Protein 3NVX (pdb70)

CATH classification: 2.130.10.10

Foldseek 3Di:
DWDFDFDPAFFAFQEWDADPNWIWTWTAQWIWIADPRDIGIDGEHGRWTWNDWAQLCQIKTWTLRNQFIAIAGNNHHGDPVTDGQQGYARHRAHWDWYADPSWIWIQHHRDHVDAGWIWIDDDDLHHIAIADGPPAAPRGFADWDWDDLVPFIKIKTWFWHWDDDVDTDIWIKIKIAGSNAQFAPDPVTRRYGQQIAMETEWADDPHDTFGGWQHWDWDDDPPFIKIWTKGADPDFKIFIFIATVNQVSVQSVDFDFPPDDPDADPVHHNDDDPPVDHDDPRRSVCCSVGRYGPDYGATVVRHTLDMDTGQWREKDWDADDPDGVWIWIWIDHQFKIWIATSPVRDMDMDGHPFGFHYWDDRVFIWTQGSGGIITHDDD/DDFDFDPAFFAWQEWDADVNWIWTWTAFWIWTDDPNDIDIAGGDGLWTFNDWADCIKTWTLRQQWIAIARNNHHGDPVGDGQQRYERHRDHWDWYDDPNWIWTQHHRDPPDAGWIWTDDDDLEHIATEDGCPAPPNGWADWDWDDDVPFIKIKTWFWDWDDDVDTDIWIKIKIATSSAQWAPDPVTRRYGQQIAMETEFADDPHDTFGGWQHWDWDDDPVWIKIWTKGADPDWKIFIFIATVVQVSCQSVDFDFPPDDDDADPVHRNDDDPPPDHDDNRSRVCCSVTRYTPDYTATVVRHTLDMDTHQWREWDWDDPVWIWIWTDHQFKIWIATSVVRDIDMDGHPFGWRYWDDDVFIWTQTSGGIDTHDD

Solvent-accessible surface area: 35772 Å² total; per-residue (Å²): 135,18,103,62,36,142,12,172,94,71,31,90,22,25,8,6,45,54,35,142,106,35,0,12,1,0,0,48,10,4,0,11,23,11,39,132,74,129,43,88,114,25,52,25,64,124,80,0,45,0,3,0,0,5,138,36,204,105,8,0,0,0,0,3,28,101,36,106,19,66,2,7,35,26,105,27,56,84,2,95,150,156,41,9,166,0,20,0,7,29,88,74,50,136,29,16,6,36,32,77,101,107,1,8,0,0,2,2,32,59,51,122,160,27,97,39,28,0,35,2,26,112,33,98,12,28,91,50,0,54,3,30,83,121,25,4,15,187,84,3,2,42,10,21,31,29,30,105,39,63,109,74,23,12,0,0,0,0,0,6,16,80,99,50,102,203,192,116,53,87,18,2,22,0,0,1,0,4,3,77,8,67,1,8,30,51,106,159,5,21,60,60,6,6,8,15,2,21,0,48,3,31,0,46,28,126,81,85,49,6,83,30,1,32,30,14,84,33,25,145,11,145,114,16,12,11,0,13,0,0,0,34,18,132,175,87,83,0,0,0,0,6,0,11,0,54,60,0,29,113,9,13,82,99,21,132,5,88,70,31,140,150,175,45,22,102,46,40,8,4,74,15,41,71,100,68,98,88,11,43,108,84,5,13,108,15,4,68,152,47,24,32,1,91,57,55,4,100,4,68,86,91,82,7,59,21,52,14,37,27,34,5,74,49,1,12,8,76,86,33,149,129,63,131,129,43,14,104,0,4,1,0,61,71,58,7,2,26,7,8,18,30,115,56,148,94,73,120,56,9,137,27,148,2,148,0,46,0,0,25,22,43,89,99,6,7,0,0,0,26,49,0,0,0,10,11,46,27,129,115,98,62,35,139,12,182,90,74,29,89,21,22,8,6,44,50,35,123,100,36,0,19,1,0,0,55,11,4,1,11,24,8,36,138,89,146,53,92,119,20,52,34,63,124,79,0,36,0,2,0,1,10,159,133,14,8,1,0,0,2,25,115,34,104,16,62,1,12,43,46,106,26,55,88,2,95,148,155,62,10,134,0,25,0,10,46,117,64,55,143,25,16,7,35,36,79,107,144,1,15,0,0,4,2,35,57,56,122,163,28,84,42,36,0,21,1,21,94,33,97,12,26,154,56,2,64,4,32,83,120,23,4,18,187,66,6,2,36,15,19,30,29,24,103,38,65,107,77,21,12,0,1,0,0,0,3,14,85,88,50,103,199,198,118,53,90,18,1,22,0,0,1,0,3,3,79,7,65,0,3,31,52,106,160,13,35,81,70,5,2,5,14,2,22,0,49,3,23,0,46,29,126,82,89,51,7,82,32,1,30,35,14,78,32,24,172,51,156,124,26,18,20,0,13,0,0,0,34,20,130,181,88,83,0,0,0,0,7,0,10,0,72,67,0,33,108,8,13,76,91,25,92,5,88,62,26,131,154,173,58,23,113,27,38,7,4,71,15,32,77,108,60,104,57,8,44,107,85,1,21,119,19,5,78,154,51,25,35,2,75,59,56,3,96,4,73,86,86,80,7,58,20,44,13,39,28,35,5,70,46,1,9,6,78,97,163,122,11,20,124,0,9,2,0,58,57,66,7,1,30,10,7,26,34,134,73,152,93,64,134,69,26,136,25,152,5,148,1,47,0,0,27,18,36,86,108,8,8,0,0,0,32,51,0,0,0,9,8,60,80

Radius of gyration: 29.62 Å; Cα contacts (8 Å, |Δi|>4): 1951; chains: 2; bounding box: 66×94×57 Å

Nearest PDB structures (foldseek):
  3nvx-assembly1_A  TM=1.003E+00  e=2.974E-70  Vaccinia virus Copenhagen
  3nvx-assembly2_B  TM=9.992E-01  e=1.492E-63  Vaccinia virus Copenhagen
  3nvn-assembly1_A  TM=9.879E-01  e=1.739E-58  Ectromelia virus
  6vxk-assembly1_C  TM=9.857E-01  e=5.997E-58  Ectromelia virus Moscow
  3nvq-assembly1_A  TM=8.762E-01  e=1.731E-24  Homo sapiens

InterPro domains:
  IPR001627 Sema domain [PF01403] (238-330)
  IPR001627 Sema domain [PS51004] (1-403)
  IPR001627 Sema domain [SM00630] (4-400)
  IPR015943 WD40/YVTN repeat-like-containing domain superfamily [G3DSA:2.130.10.10] (12-403)
  IPR027231 Semaphorin [PTHR11036] (59-323)
  IPR036352 Sema domain superfamily [SSF101912] (2-368)

Structure (mmCIF, N/CA/C/O backbone):
data_3NVX
#
_entry.id   3NVX
#
_cell.length_a   51.088
_cell.length_b   171.006
_cell.length_c   211.175
_cell.angle_alpha   90.00
_cell.angle_beta   90.00
_cell.angle_gamma   90.00
#
_symmetry.space_group_name_H-M   'C 2 2 21'
#
loop_
_entity.id
_entity.type
_entity.pdbx_description
1 polymer 'Protein A39'
2 non-polymer 2-acetamido-2-deoxy-beta-D-glucopyranose
3 water water
#
loop_
_atom_site.group_PDB
_atom_site.id
_atom_site.type_symbol
_atom_site.label_atom_id
_atom_site.label_alt_id
_atom_site.label_comp_id
_atom_site.label_asym_id
_atom_site.label_entity_id
_atom_site.label_seq_id
_atom_site.pdbx_PDB_ins_code
_atom_site.Cartn_x
_atom_site.Cartn_y
_atom_site.Cartn_z
_atom_site.occupancy
_atom_site.B_iso_or_equiv
_atom_site.auth_seq_id
_atom_site.auth_comp_id
_atom_site.auth_asym_id
_atom_site.auth_atom_id
_atom_site.pdbx_PDB_model_num
ATOM 1 N N . SER A 1 1 ? 43.818 56.407 146.715 1.00 52.02 12 SER A N 1
ATOM 2 C CA . SER A 1 1 ? 44.150 57.011 145.431 1.00 52.41 12 SER A CA 1
ATOM 3 C C . SER A 1 1 ? 43.365 56.350 144.303 1.00 51.38 12 SER A C 1
ATOM 4 O O . SER A 1 1 ? 42.724 55.316 144.498 1.00 37.65 12 SER A O 1
ATOM 7 N N . ILE A 1 2 ? 43.420 56.954 143.120 1.00 43.35 13 ILE A N 1
ATOM 8 C CA . ILE A 1 2 ? 42.732 56.407 141.963 1.00 36.02 13 ILE A CA 1
ATOM 9 C C . ILE A 1 2 ? 43.420 55.134 141.486 1.00 33.96 13 ILE A C 1
ATOM 10 O O . ILE A 1 2 ? 44.639 55.095 141.329 1.00 28.72 13 ILE A O 1
ATOM 15 N N . GLU A 1 3 ? 42.637 54.087 141.263 1.00 25.25 14 GLU A N 1
ATOM 16 C CA . GLU A 1 3 ? 43.176 52.868 140.687 1.00 25.58 14 GLU A CA 1
ATOM 17 C C . GLU A 1 3 ? 43.043 52.935 139.166 1.00 25.08 14 GLU A C 1
ATOM 18 O O . GLU A 1 3 ? 41.942 52.880 138.626 1.00 24.52 14 GLU A O 1
ATOM 24 N N . TRP A 1 4 ? 44.168 53.066 138.476 1.00 24.40 15 TRP A N 1
ATOM 25 C CA . TRP A 1 4 ? 44.152 53.266 137.033 1.00 23.17 15 TRP A CA 1
ATOM 26 C C . TRP A 1 4 ? 44.234 51.970 136.238 1.00 27.04 15 TRP A C 1
ATOM 27 O O . TRP A 1 4 ? 45.140 51.163 136.440 1.00 24.85 15 TRP A O 1
ATOM 38 N N . HIS A 1 5 ? 43.275 51.785 135.335 1.00 20.91 16 HIS A N 1
ATOM 39 C CA . HIS A 1 5 ? 43.320 50.703 134.365 1.00 20.02 16 HIS A CA 1
ATOM 40 C C . HIS A 1 5 ? 43.778 51.289 133.046 1.00 23.19 16 HIS A C 1
ATOM 41 O O . HIS A 1 5 ? 43.026 51.958 132.341 1.00 15.70 16 HIS A O 1
ATOM 48 N N . LYS A 1 6 ? 45.039 51.054 132.722 1.00 16.42 17 LYS A N 1
ATOM 49 C CA . LYS A 1 6 ? 45.662 51.799 131.650 1.00 17.25 17 LYS A CA 1
ATOM 50 C C . LYS A 1 6 ? 45.561 51.130 130.301 1.00 18.38 17 LYS A C 1
ATOM 51 O O . LYS A 1 6 ? 45.645 49.904 130.189 1.00 17.79 17 LYS A O 1
ATOM 57 N N . PHE A 1 7 ? 45.399 51.957 129.277 1.00 15.79 18 PHE A N 1
ATOM 58 C CA . PHE A 1 7 ? 45.531 51.508 127.902 1.00 20.20 18 PHE A CA 1
ATOM 59 C C . PHE A 1 7 ? 46.990 51.172 127.644 1.00 22.16 18 PHE A C 1
ATOM 60 O O . PHE A 1 7 ? 47.870 51.686 128.322 1.00 15.38 18 PHE A O 1
ATOM 68 N N . GLU A 1 8 ? 47.250 50.333 126.654 1.00 21.54 19 GLU A N 1
ATOM 69 C CA . GLU A 1 8 ? 48.631 50.060 126.245 1.00 27.20 19 GLU A CA 1
ATOM 70 C C . GLU A 1 8 ? 49.393 51.360 125.990 1.00 39.24 19 GLU A C 1
ATOM 71 O O . GLU A 1 8 ? 50.570 51.504 126.338 1.00 26.66 19 GLU A O 1
ATOM 77 N N . THR A 1 9 ? 48.709 52.294 125.345 1.00 21.86 20 THR A N 1
ATOM 78 C CA . THR A 1 9 ? 49.266 53.598 125.048 1.00 27.43 20 THR A CA 1
ATOM 79 C C . THR A 1 9 ? 48.136 54.621 125.179 1.00 23.04 20 THR A C 1
ATOM 80 O O . THR A 1 9 ? 46.973 54.280 125.043 1.00 21.35 20 THR A O 1
ATOM 84 N N . SER A 1 10 ? 48.475 55.872 125.453 1.00 21.06 21 SER A N 1
ATOM 85 C CA . SER A 1 10 ? 47.459 56.889 125.654 1.00 19.24 21 SER A CA 1
ATOM 86 C C . SER A 1 10 ? 46.544 56.950 124.426 1.00 22.14 21 SER A C 1
ATOM 87 O O . SER A 1 10 ? 46.999 56.792 123.292 1.00 22.08 21 SER A O 1
ATOM 90 N N . GLU A 1 11 ? 45.252 57.149 124.664 1.00 14.08 22 GLU A N 1
ATOM 91 C CA . GLU A 1 11 ? 44.265 57.217 123.584 1.00 18.66 22 GLU A CA 1
ATOM 92 C C . GLU A 1 11 ? 43.635 58.605 123.491 1.00 19.32 22 GLU A C 1
ATOM 93 O O . GLU A 1 11 ? 43.678 59.363 124.460 1.00 18.02 22 GLU A O 1
ATOM 99 N N . GLU A 1 12 ? 43.055 58.922 122.327 1.00 15.42 23 GLU A N 1
ATOM 100 C CA . GLU A 1 12 ? 42.174 60.079 122.165 1.00 17.78 23 GLU A CA 1
ATOM 101 C C . GLU A 1 12 ? 40.777 59.677 122.618 1.00 15.48 23 GLU A C 1
ATOM 102 O O . GLU A 1 12 ? 40.114 58.895 121.931 1.00 14.33 23 GLU A O 1
ATOM 108 N N . ILE A 1 13 ? 40.318 60.182 123.753 1.00 12.99 24 ILE A N 1
ATOM 109 C CA . ILE A 1 13 ? 38.977 59.816 124.209 1.00 15.80 24 ILE A CA 1
ATOM 110 C C . ILE A 1 13 ? 37.955 60.586 123.384 1.00 13.31 24 ILE A C 1
ATOM 111 O O . ILE A 1 13 ? 37.965 61.808 123.359 1.00 12.93 24 ILE A O 1
ATOM 116 N N . ILE A 1 14 ? 37.077 59.864 122.711 1.00 8.68 25 ILE A N 1
ATOM 117 C CA . ILE A 1 14 ? 36.085 60.492 121.847 1.00 11.96 25 ILE A CA 1
ATOM 118 C C . ILE A 1 14 ? 34.693 60.486 122.485 1.00 11.33 25 ILE A C 1
ATOM 119 O O . ILE A 1 14 ? 33.934 61.426 122.310 1.00 15.06 25 ILE A O 1
ATOM 124 N N . SER A 1 15 ? 34.362 59.438 123.237 1.00 13.07 26 SER A N 1
ATOM 125 C CA . SER A 1 15 ? 33.052 59.374 123.897 1.00 11.21 26 SER A CA 1
ATOM 126 C C . SER A 1 15 ? 33.025 58.405 125.080 1.00 16.64 26 SER A C 1
ATOM 127 O O . SER A 1 15 ? 33.811 57.459 125.141 1.00 12.03 26 SER A O 1
ATOM 130 N N . THR A 1 16 ? 32.106 58.650 126.013 1.00 7.27 27 THR A N 1
ATOM 131 C CA . THR A 1 16 ? 31.886 57.770 127.157 1.00 11.37 27 THR A CA 1
ATOM 132 C C . THR A 1 16 ? 30.391 57.698 127.499 1.00 16.05 27 THR A C 1
ATOM 133 O O . THR A 1 16 ? 29.750 58.728 127.723 1.00 14.68 27 THR A O 1
ATOM 137 N N . TYR A 1 17 ? 29.853 56.478 127.548 1.00 10.96 28 TYR A N 1
ATOM 138 C CA . TYR A 1 17 ? 28.450 56.245 127.876 1.00 16.50 28 TYR A CA 1
ATOM 139 C C . TYR A 1 17 ? 28.339 55.119 128.878 1.00 12.16 28 TYR A C 1
ATOM 140 O O . TYR A 1 17 ? 29.109 54.161 128.832 1.00 16.08 28 TYR A O 1
ATOM 149 N N . LEU A 1 18 ? 27.349 55.199 129.754 1.00 14.30 29 LEU A N 1
ATOM 150 C CA . LEU A 1 18 ? 27.029 54.064 130.608 1.00 15.93 29 LEU A CA 1
ATOM 151 C C . LEU A 1 18 ? 25.809 53.332 130.057 1.00 18.86 29 LEU A C 1
ATOM 152 O O . LEU A 1 18 ? 24.791 53.946 129.785 1.00 17.98 29 LEU A O 1
ATOM 157 N N . LEU A 1 19 ? 25.916 52.022 129.884 1.00 18.49 30 LEU A N 1
ATOM 158 C CA . LEU A 1 19 ? 24.757 51.224 129.488 1.00 20.54 30 LEU A CA 1
ATOM 159 C C . LEU A 1 19 ? 24.688 49.991 130.375 1.00 24.85 30 LEU A C 1
ATOM 160 O O . LEU A 1 19 ? 25.632 49.194 130.422 1.00 22.73 30 LEU A O 1
ATOM 165 N N . ASP A 1 20 ? 23.583 49.854 131.100 1.00 28.41 31 ASP A N 1
ATOM 166 C CA . ASP A 1 20 ? 23.394 48.721 131.994 1.00 30.95 31 ASP A CA 1
ATOM 167 C C . ASP A 1 20 ? 24.626 48.569 132.889 1.00 31.22 31 ASP A C 1
ATOM 168 O O . ASP A 1 20 ? 25.129 47.469 133.093 1.00 29.14 31 ASP A O 1
ATOM 173 N N . ASP A 1 21 ? 25.109 49.697 133.400 1.00 36.30 32 ASP A N 1
ATOM 174 C CA . ASP A 1 21 ? 26.249 49.740 134.317 1.00 36.89 32 ASP A CA 1
ATOM 175 C C . ASP A 1 21 ? 27.596 49.363 133.701 1.00 25.92 32 ASP A C 1
ATOM 176 O O . ASP A 1 21 ? 28.577 49.165 134.420 1.00 24.26 32 ASP A O 1
ATOM 181 N N . VAL A 1 22 ? 27.646 49.274 132.376 1.00 21.19 33 VAL A N 1
ATOM 182 C CA . VAL A 1 22 ? 28.904 49.009 131.694 1.00 16.69 33 VAL A CA 1
ATOM 183 C C . VAL A 1 22 ? 29.373 50.288 131.024 1.00 19.62 33 VAL A C 1
ATOM 184 O O . VAL A 1 22 ? 28.604 50.939 130.332 1.00 12.16 33 VAL A O 1
ATOM 188 N N . LEU A 1 23 ? 30.630 50.656 131.254 1.00 16.81 34 LEU A N 1
ATOM 189 C CA . LEU A 1 23 ? 31.181 51.865 130.658 1.00 14.83 34 LEU A CA 1
ATOM 190 C C . LEU A 1 23 ? 31.780 51.586 129.280 1.00 16.24 34 LEU A C 1
ATOM 191 O O . LEU A 1 23 ? 32.650 50.719 129.128 1.00 15.74 34 LEU A O 1
ATOM 196 N N . TYR A 1 24 ? 31.299 52.339 128.292 1.00 11.91 35 TYR A N 1
ATOM 197 C CA . TYR A 1 24 ? 31.750 52.250 126.906 1.00 12.26 35 TYR A CA 1
ATOM 198 C C . TYR A 1 24 ? 32.561 53.477 126.533 1.00 11.65 35 TYR A C 1
ATOM 199 O O . TYR A 1 24 ? 32.033 54.579 126.448 1.00 12.87 35 TYR A O 1
ATOM 208 N N . THR A 1 25 ? 33.856 53.287 126.345 1.00 13.03 36 THR A N 1
ATOM 209 C CA . THR A 1 25 ? 34.764 54.389 126.033 1.00 9.62 36 THR A CA 1
ATOM 210 C C . THR A 1 25 ? 35.191 54.253 124.582 1.00 17.91 36 THR A C 1
ATOM 211 O O . THR A 1 25 ? 35.912 53.310 124.215 1.00 13.84 36 THR A O 1
ATOM 215 N N . GLY A 1 26 ? 34.698 55.171 123.753 1.00 10.55 37 GLY A N 1
ATOM 216 C CA . GLY A 1 26 ? 35.071 55.225 122.350 1.00 9.19 37 GLY A CA 1
ATOM 217 C C . GLY A 1 26 ? 36.361 56.012 122.170 1.00 17.19 37 GLY A C 1
ATOM 218 O O . GLY A 1 26 ? 36.515 57.097 122.723 1.00 12.50 37 GLY A O 1
ATOM 219 N N . VAL A 1 27 ? 37.296 55.471 121.393 1.00 11.07 38 VAL A N 1
ATOM 220 C CA . VAL A 1 27 ? 38.501 56.220 121.076 1.00 11.98 38 VAL A CA 1
ATOM 221 C C . VAL A 1 27 ? 38.641 56.345 119.567 1.00 16.26 38 VAL A C 1
ATOM 222 O O . VAL A 1 27 ? 37.663 56.185 118.837 1.00 13.95 38 VAL A O 1
ATOM 226 N N . ASN A 1 28 ? 39.839 56.665 119.097 1.00 17.79 39 ASN A N 1
ATOM 227 C CA . ASN A 1 28 ? 40.107 56.609 117.667 1.00 14.65 39 ASN A CA 1
ATOM 228 C C . ASN A 1 28 ? 40.483 55.193 117.276 1.00 16.52 39 ASN A C 1
ATOM 229 O O . ASN A 1 28 ? 41.606 54.756 117.516 1.00 20.54 39 ASN A O 1
ATOM 234 N N . GLY A 1 29 ? 39.536 54.461 116.705 1.00 16.06 40 GLY A N 1
ATOM 235 C CA . GLY A 1 29 ? 39.839 53.156 116.139 1.00 14.17 40 GLY A CA 1
ATOM 236 C C . GLY A 1 29 ? 39.513 51.980 117.029 1.00 17.96 40 GLY A C 1
ATOM 237 O O . GLY A 1 29 ? 39.901 50.854 116.723 1.00 20.26 40 GLY A O 1
ATOM 238 N N . ALA A 1 30 ? 38.785 52.217 118.121 1.00 13.36 41 ALA A N 1
ATOM 239 C CA . ALA A 1 30 ? 38.436 51.131 119.036 1.00 11.41 41 ALA A CA 1
ATOM 240 C C . ALA A 1 30 ? 37.371 51.559 120.034 1.00 14.57 41 ALA A C 1
ATOM 241 O O . ALA A 1 30 ? 37.154 52.749 120.252 1.00 15.02 41 ALA A O 1
ATOM 243 N N . VAL A 1 31 ? 36.702 50.582 120.629 1.00 15.26 42 VAL A N 1
ATOM 244 C CA . VAL A 1 31 ? 35.830 50.856 121.762 1.00 13.70 42 VAL A CA 1
ATOM 245 C C . VAL A 1 31 ? 36.235 49.933 122.906 1.00 14.03 42 VAL A C 1
ATOM 246 O O . VAL A 1 31 ? 36.559 48.771 122.680 1.00 12.17 42 VAL A O 1
ATOM 250 N N . TYR A 1 32 ? 36.239 50.462 124.124 1.00 13.39 43 TYR A N 1
ATOM 251 C CA . TYR A 1 32 ? 36.600 49.688 125.303 1.00 15.82 43 TYR A CA 1
ATOM 252 C C . TYR A 1 32 ? 35.396 49.540 126.206 1.00 18.49 43 TYR A C 1
ATOM 253 O O . TYR A 1 32 ? 34.599 50.455 126.349 1.00 17.51 43 TYR A O 1
ATOM 262 N N . THR A 1 33 ? 35.277 48.389 126.843 1.00 16.85 44 THR A N 1
ATOM 263 C CA . THR A 1 33 ? 34.252 48.211 127.855 1.00 11.07 44 THR A CA 1
ATOM 264 C C . THR A 1 33 ? 34.910 48.155 129.223 1.00 15.57 44 THR A C 1
ATOM 265 O O . THR A 1 33 ? 36.033 47.680 129.359 1.00 16.74 44 THR A O 1
ATOM 269 N N . PHE A 1 34 ? 34.210 48.641 130.240 1.00 13.49 45 PHE A N 1
ATOM 270 C CA . PHE A 1 34 ? 34.716 48.538 131.598 1.00 14.56 45 PHE A CA 1
ATOM 271 C C . PHE A 1 34 ? 33.576 48.207 132.532 1.00 23.75 45 PHE A C 1
ATOM 272 O O . PHE A 1 34 ? 32.584 48.936 132.599 1.00 16.25 45 PHE A O 1
ATOM 280 N N . SER A 1 35 ? 33.722 47.089 133.233 1.00 18.27 46 SER A N 1
ATOM 281 C CA . SER A 1 35 ? 32.779 46.657 134.249 1.00 18.10 46 SER A CA 1
ATOM 282 C C . SER A 1 35 ? 33.430 45.534 135.039 1.00 23.45 46 SER A C 1
ATOM 283 O O . SER A 1 35 ? 34.328 44.856 134.535 1.00 20.76 46 SER A O 1
ATOM 286 N N . ASN A 1 36 ? 32.970 45.334 136.266 1.00 26.40 47 ASN A N 1
ATOM 287 C CA . ASN A 1 36 ? 33.555 44.336 137.146 1.00 26.56 47 ASN A CA 1
ATOM 288 C C . ASN A 1 36 ? 35.062 44.541 137.225 1.00 28.71 47 ASN A C 1
ATOM 289 O O . ASN A 1 36 ? 35.828 43.589 137.265 1.00 22.56 47 ASN A O 1
ATOM 294 N N . ASN A 1 37 ? 35.474 45.801 137.208 1.00 27.35 48 ASN A N 1
ATOM 295 C CA . ASN A 1 37 ? 36.885 46.163 137.305 1.00 2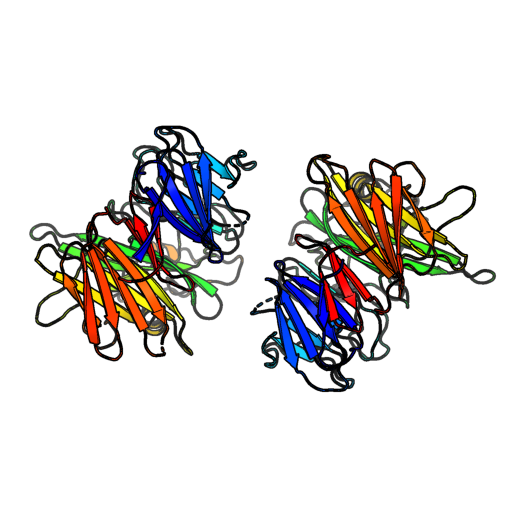5.84 48 ASN A CA 1
ATOM 296 C C . ASN A 1 37 ? 37.784 45.636 136.201 1.00 23.10 48 ASN A C 1
ATOM 297 O O . ASN A 1 37 ? 39.001 45.508 136.379 1.00 23.46 48 ASN A O 1
ATOM 302 N N . LYS A 1 38 ? 37.186 45.337 135.057 1.00 26.19 49 LYS A N 1
ATOM 303 C CA . LYS A 1 38 ? 37.955 44.889 133.910 1.00 17.15 49 LYS A CA 1
ATOM 304 C C . LYS A 1 38 ? 37.743 45.774 132.700 1.00 18.87 49 LYS A C 1
ATOM 305 O O . LYS A 1 38 ? 36.616 46.083 132.326 1.00 15.33 49 LYS A O 1
ATOM 311 N N . LEU A 1 39 ? 38.858 46.167 132.102 1.00 17.62 50 LEU A N 1
ATOM 312 C CA . LEU A 1 39 ? 38.883 46.916 130.866 1.00 15.22 50 LEU A CA 1
ATOM 313 C C . LEU A 1 39 ? 39.099 45.947 129.707 1.00 23.80 50 LEU A C 1
ATOM 314 O O . LEU A 1 39 ? 40.131 45.262 129.644 1.00 14.61 50 LEU A O 1
ATOM 319 N N . ASN A 1 40 ? 38.127 45.880 128.799 1.00 11.89 51 ASN A N 1
ATOM 320 C CA . ASN A 1 40 ? 38.235 45.016 127.625 1.00 16.77 51 ASN A CA 1
ATOM 321 C C . ASN A 1 40 ? 38.196 45.859 126.360 1.00 20.48 51 ASN A C 1
ATOM 322 O O . ASN A 1 40 ? 37.750 47.012 126.394 1.00 16.59 51 ASN A O 1
ATOM 327 N N . LYS A 1 41 ? 38.624 45.277 125.243 1.00 14.76 52 LYS A N 1
ATOM 328 C CA . LYS A 1 41 ? 38.771 46.035 124.006 1.00 15.00 52 LYS A CA 1
ATOM 329 C C . LYS A 1 41 ? 38.189 45.346 122.780 1.00 16.06 52 LYS A C 1
ATOM 330 O O . LYS A 1 41 ? 38.378 44.140 122.556 1.00 14.03 52 LYS A O 1
ATOM 336 N N . THR A 1 42 ? 37.482 46.133 121.983 1.00 12.36 53 THR A N 1
ATOM 337 C CA . THR A 1 42 ? 37.112 45.739 120.626 1.00 12.12 53 THR A CA 1
ATOM 338 C C . THR A 1 42 ? 37.797 46.699 119.677 1.00 14.94 53 THR A C 1
ATOM 339 O O . THR A 1 42 ? 37.483 47.888 119.651 1.00 15.23 53 THR A O 1
ATOM 343 N N . GLY A 1 43 ? 38.764 46.201 118.917 1.00 10.93 54 GLY A N 1
ATOM 344 C CA . GLY A 1 43 ? 39.418 47.042 117.930 1.00 13.73 54 GLY A CA 1
ATOM 345 C C . GLY A 1 43 ? 38.511 47.196 116.727 1.00 19.20 54 GLY A C 1
ATOM 346 O O . GLY A 1 43 ? 37.808 46.256 116.365 1.00 17.27 54 GLY A O 1
ATOM 347 N N . LEU A 1 44 ? 38.522 48.373 116.108 1.00 14.61 55 LEU A N 1
ATOM 348 C CA . LEU A 1 44 ? 37.719 48.608 114.910 1.00 18.36 55 LEU A CA 1
ATOM 349 C C . LEU A 1 44 ? 38.601 49.211 113.818 1.00 20.72 55 LEU A C 1
ATOM 350 O O . LEU A 1 44 ? 39.820 49.260 113.968 1.00 25.33 55 LEU A O 1
ATOM 355 N N . THR A 1 45 ? 38.001 49.691 112.735 1.00 20.95 56 THR A N 1
ATOM 356 C CA . THR A 1 45 ? 38.795 50.311 111.672 1.00 26.03 56 THR A CA 1
ATOM 357 C C . THR A 1 45 ? 39.557 51.531 112.212 1.00 28.38 56 THR A C 1
ATOM 358 O O . THR A 1 45 ? 39.193 52.091 113.242 1.00 20.39 56 THR A O 1
ATOM 362 N N . ASN A 1 46 ? 40.628 51.928 111.532 1.00 23.98 57 ASN A N 1
ATOM 363 C CA . ASN A 1 46 ? 41.417 53.071 111.979 1.00 26.04 57 ASN A CA 1
ATOM 364 C C . ASN A 1 46 ? 40.863 54.387 111.448 1.00 21.22 57 ASN A C 1
ATOM 365 O O . ASN A 1 46 ? 39.975 54.377 110.608 1.00 24.51 57 ASN A O 1
ATOM 370 N N . ASN A 1 47 ? 41.394 55.509 111.935 1.00 24.01 58 ASN A N 1
ATOM 371 C CA . ASN A 1 47 ? 40.917 56.836 111.543 1.00 21.48 58 ASN A CA 1
ATOM 372 C C . ASN A 1 47 ? 39.398 56.876 111.676 1.00 32.84 58 ASN A C 1
ATOM 373 O O . ASN A 1 47 ? 38.678 57.232 110.735 1.00 23.01 58 ASN A O 1
ATOM 378 N N . ASN A 1 48 ? 38.931 56.511 112.866 1.00 25.19 59 ASN A N 1
ATOM 379 C CA . ASN A 1 48 ? 37.546 56.148 113.087 1.00 20.56 59 ASN A CA 1
ATOM 380 C C . ASN A 1 48 ? 37.165 56.509 114.516 1.00 19.30 59 ASN A C 1
ATOM 381 O O . ASN A 1 48 ? 37.338 55.718 115.450 1.00 16.32 59 ASN A O 1
ATOM 386 N N . TYR A 1 49 ? 36.668 57.730 114.669 1.00 18.47 60 TYR A N 1
ATOM 387 C CA . TYR A 1 49 ? 36.398 58.304 115.975 1.00 15.66 60 TYR A CA 1
ATOM 388 C C . TYR A 1 49 ? 35.087 57.760 116.483 1.00 13.66 60 TYR A C 1
ATOM 389 O O . TYR A 1 49 ? 34.036 57.991 115.886 1.00 15.65 60 TYR A O 1
ATOM 398 N N . ILE A 1 50 ? 35.154 57.024 117.584 1.00 9.34 61 ILE A N 1
ATOM 399 C CA . ILE A 1 50 ? 33.997 56.319 118.074 1.00 13.45 61 ILE A CA 1
ATOM 400 C C . ILE A 1 50 ? 33.196 57.248 118.984 1.00 15.23 61 ILE A C 1
ATOM 401 O O . ILE A 1 50 ? 33.514 57.415 120.170 1.00 12.02 61 ILE A O 1
ATOM 406 N N . THR A 1 51 ? 32.170 57.869 118.409 1.00 11.60 62 THR A N 1
ATOM 407 C CA . THR A 1 51 ? 31.394 58.892 119.120 1.00 13.85 62 THR A CA 1
ATOM 408 C C . THR A 1 51 ? 30.171 58.331 119.826 1.00 13.71 62 THR A C 1
ATOM 409 O O . THR A 1 51 ? 29.546 59.024 120.612 1.00 14.84 62 THR A O 1
ATOM 413 N N . THR A 1 52 ? 29.840 57.076 119.552 1.00 11.12 63 THR A N 1
ATOM 414 C CA . THR A 1 52 ? 28.502 56.585 119.851 1.00 7.95 63 THR A CA 1
ATOM 415 C C . THR A 1 52 ? 28.436 55.134 120.299 1.00 12.29 63 THR A C 1
ATOM 416 O O . THR A 1 52 ? 28.825 54.231 119.566 1.00 15.07 63 THR A O 1
ATOM 420 N N . SER A 1 53 ? 27.912 54.924 121.503 1.00 6.92 64 SER A N 1
ATOM 421 C CA . SER A 1 53 ? 27.564 53.596 121.977 1.00 11.24 64 SER A CA 1
ATOM 422 C C . SER A 1 53 ? 26.160 53.741 122.539 1.00 16.52 64 SER A C 1
ATOM 423 O O . SER A 1 53 ? 25.952 54.499 123.477 1.00 12.51 64 SER A O 1
ATOM 426 N N . ILE A 1 54 ? 25.198 53.041 121.944 1.00 16.52 65 ILE A N 1
ATOM 427 C CA . ILE A 1 54 ? 23.805 53.135 122.376 1.00 15.60 65 ILE A CA 1
ATOM 428 C C . ILE A 1 54 ? 23.100 51.785 122.411 1.00 18.23 65 ILE A C 1
ATOM 429 O O . ILE A 1 54 ? 23.524 50.814 121.780 1.00 17.62 65 ILE A O 1
ATOM 434 N N . LYS A 1 55 ? 21.994 51.766 123.142 1.00 14.74 66 LYS A N 1
ATOM 435 C CA . LYS A 1 55 ? 21.180 50.580 123.308 1.00 26.17 66 LYS A CA 1
ATOM 436 C C . LYS A 1 55 ? 20.013 50.644 122.313 1.00 23.77 66 LYS A C 1
ATOM 437 O O . LYS A 1 55 ? 19.281 51.628 122.269 1.00 25.65 66 LYS A O 1
ATOM 443 N N . VAL A 1 56 ? 19.860 49.607 121.501 1.00 18.82 67 VAL A N 1
ATOM 444 C CA . VAL A 1 56 ? 18.809 49.568 120.480 1.00 31.40 67 VAL A CA 1
ATOM 445 C C . VAL A 1 56 ? 18.164 48.182 120.380 1.00 33.07 67 VAL A C 1
ATOM 446 O O . VAL A 1 56 ? 18.450 47.298 121.188 1.00 39.34 67 VAL A O 1
ATOM 450 N N . LYS A 1 61 ? 26.100 43.881 124.828 1.00 47.37 72 LYS A N 1
ATOM 451 C CA . LYS A 1 61 ? 26.008 42.711 123.958 1.00 59.06 72 LYS A CA 1
ATOM 452 C C . LYS A 1 61 ? 25.460 43.149 122.609 1.00 58.94 72 LYS A C 1
ATOM 453 O O . LYS A 1 61 ? 26.211 43.357 121.651 1.00 57.17 72 LYS A O 1
ATOM 459 N N . ASP A 1 62 ? 24.138 43.267 122.535 1.00 56.08 73 ASP A N 1
ATOM 460 C CA . ASP A 1 62 ? 23.513 44.049 121.484 1.00 40.80 73 ASP A CA 1
ATOM 461 C C . ASP A 1 62 ? 23.590 45.493 121.955 1.00 52.53 73 ASP A C 1
ATOM 462 O O . ASP A 1 62 ? 22.640 46.054 122.511 1.00 51.03 73 ASP A O 1
ATOM 467 N N . THR A 1 63 ? 24.779 46.052 121.792 1.00 34.51 74 THR A N 1
ATOM 468 C CA . THR A 1 63 ? 25.022 47.466 121.967 1.00 21.49 74 THR A CA 1
ATOM 469 C C . THR A 1 63 ? 25.515 47.895 120.615 1.00 16.15 74 THR A C 1
ATOM 470 O O . THR A 1 63 ? 26.364 47.216 120.012 1.00 17.34 74 THR A O 1
ATOM 474 N N . LEU A 1 64 ? 24.998 49.015 120.133 1.00 16.43 75 LEU A N 1
ATOM 475 C CA . LEU A 1 64 ? 25.439 49.551 118.857 1.00 22.88 75 LEU A CA 1
ATOM 476 C C . LEU A 1 64 ? 26.560 50.573 119.058 1.00 17.96 75 LEU A C 1
ATOM 477 O O . LEU A 1 64 ? 26.416 51.514 119.834 1.00 17.37 75 LEU A O 1
ATOM 482 N N . VAL A 1 65 ? 27.667 50.392 118.346 1.00 14.72 76 VAL A N 1
ATOM 483 C CA . VAL A 1 65 ? 28.807 51.293 118.451 1.00 10.29 76 VAL A CA 1
ATOM 484 C C . VAL A 1 65 ? 29.085 51.884 117.082 1.00 12.27 76 VAL A C 1
ATOM 485 O O . VAL A 1 65 ? 29.210 51.157 116.098 1.00 12.92 76 VAL A O 1
ATOM 489 N N . CYS A 1 66 ? 29.200 53.203 117.016 1.00 10.96 77 CYS A N 1
ATOM 490 C CA . CYS A 1 66 ? 29.328 53.875 115.729 1.00 10.51 77 CYS A CA 1
ATOM 491 C C . CYS A 1 66 ? 30.478 54.869 115.735 1.00 16.31 77 CYS A C 1
ATOM 492 O O . CYS A 1 66 ? 30.803 55.449 116.772 1.00 14.37 77 CYS A O 1
ATOM 495 N N . GLY A 1 67 ? 31.092 55.073 114.575 1.00 11.47 78 GLY A N 1
ATOM 496 C CA . GLY A 1 67 ? 32.207 55.992 114.475 1.00 15.17 78 GLY A CA 1
ATOM 497 C C . GLY A 1 67 ? 32.333 56.620 113.106 1.00 13.19 78 GLY A C 1
ATOM 498 O O . GLY A 1 67 ? 31.670 56.204 112.168 1.00 13.18 78 GLY A O 1
ATOM 499 N N . THR A 1 68 ? 33.213 57.604 112.994 1.00 11.84 79 THR A N 1
ATOM 500 C CA . THR A 1 68 ? 33.380 58.350 111.751 1.00 12.44 79 THR A CA 1
ATOM 501 C C . THR A 1 68 ? 33.836 57.466 110.594 1.00 20.27 79 THR A C 1
ATOM 502 O O . THR A 1 68 ? 33.572 57.783 109.436 1.00 14.25 79 THR A O 1
ATOM 506 N N . ASN A 1 69 ? 34.496 56.353 110.921 1.00 15.53 80 ASN A N 1
ATOM 507 C CA . ASN A 1 69 ? 34.884 55.363 109.926 1.00 16.18 80 ASN A CA 1
ATOM 508 C C . ASN A 1 69 ? 35.558 56.024 108.723 1.00 19.49 80 ASN A C 1
ATOM 509 O O . ASN A 1 69 ? 35.135 55.866 107.580 1.00 19.48 80 ASN A O 1
ATOM 514 N N . ASN A 1 70 ? 36.597 56.797 109.001 1.00 19.48 81 ASN A N 1
ATOM 515 C CA . ASN A 1 70 ? 37.384 57.427 107.948 1.00 27.96 81 ASN A CA 1
ATOM 516 C C . ASN A 1 70 ? 36.537 58.289 107.000 1.00 34.59 81 ASN A C 1
ATOM 517 O O . ASN A 1 70 ? 36.826 58.382 105.798 1.00 29.55 81 ASN A O 1
ATOM 522 N N . GLY A 1 71 ? 35.487 58.910 107.536 1.00 25.22 82 GLY A N 1
ATOM 523 C CA . GLY A 1 71 ? 34.688 59.841 106.758 1.00 13.93 82 GLY A CA 1
ATOM 524 C C . GLY A 1 71 ? 33.425 59.238 106.173 1.00 20.67 82 GLY A C 1
ATOM 525 O O . GLY A 1 71 ? 32.679 59.919 105.461 1.00 23.98 82 GLY A O 1
ATOM 526 N N . ASN A 1 72 ? 33.181 57.966 106.470 1.00 19.06 83 ASN A N 1
ATOM 527 C CA . ASN A 1 72 ? 31.928 57.313 106.107 1.00 20.73 83 ASN A CA 1
ATOM 528 C C . ASN A 1 72 ? 31.266 56.704 107.339 1.00 16.40 83 ASN A C 1
ATOM 529 O O . ASN A 1 72 ? 31.477 55.526 107.628 1.00 18.28 83 ASN A O 1
ATOM 534 N N . PRO A 1 73 ? 30.474 57.509 108.071 1.00 18.47 84 PRO A N 1
ATOM 535 C CA . PRO A 1 73 ? 29.888 57.066 109.337 1.00 19.52 84 PRO A CA 1
ATOM 536 C C . PRO A 1 73 ? 29.372 55.648 109.229 1.00 17.16 84 PRO A C 1
ATOM 537 O O . PRO A 1 73 ? 28.778 55.309 108.219 1.00 19.42 84 PRO A O 1
ATOM 541 N N . LYS A 1 74 ? 29.612 54.841 110.257 1.00 13.69 85 LYS A N 1
ATOM 542 C CA . LYS A 1 74 ? 29.253 53.431 110.232 1.00 17.06 85 LYS A CA 1
ATOM 543 C C . LYS A 1 74 ? 29.041 52.903 111.648 1.00 16.86 85 LYS A C 1
ATOM 544 O O . LYS A 1 74 ? 29.604 53.415 112.604 1.00 13.55 85 LYS A O 1
ATOM 550 N N . CYS A 1 75 ? 28.232 51.861 111.771 1.00 17.43 86 CYS A N 1
ATOM 551 C CA . CYS A 1 75 ? 27.974 51.247 113.065 1.00 21.37 86 CYS A CA 1
ATOM 552 C C . CYS A 1 75 ? 28.355 49.773 113.068 1.00 24.38 86 CYS A C 1
ATOM 553 O O . CYS A 1 75 ? 28.304 49.098 112.037 1.00 17.35 86 CYS A O 1
ATOM 556 N N . TRP A 1 76 ? 28.728 49.290 114.245 1.00 15.87 87 TRP A N 1
ATOM 557 C CA . TRP A 1 76 ? 29.053 47.892 114.463 1.00 14.87 87 TRP A CA 1
ATOM 558 C C . TRP A 1 76 ? 28.351 47.451 115.736 1.00 18.73 87 TRP A C 1
ATOM 559 O O . TRP A 1 76 ? 27.809 48.277 116.481 1.00 15.32 87 TRP A O 1
ATOM 570 N N . LYS A 1 77 ? 28.338 46.151 115.988 1.00 17.58 88 LYS A N 1
ATOM 571 C CA . LYS A 1 77 ? 27.932 45.660 117.302 1.00 15.84 88 LYS A CA 1
ATOM 572 C C . LYS A 1 77 ? 29.197 45.623 118.154 1.00 19.63 88 LYS A C 1
ATOM 573 O O . LYS A 1 77 ? 30.311 45.697 117.619 1.00 16.90 88 LYS A O 1
ATOM 579 N N . ILE A 1 78 ? 29.037 45.508 119.465 1.00 20.25 89 ILE A N 1
ATOM 580 C CA . ILE A 1 78 ? 30.188 45.553 120.371 1.00 23.55 89 ILE A CA 1
ATOM 581 C C . ILE A 1 78 ? 31.248 44.500 120.035 1.00 22.92 89 ILE A C 1
ATOM 582 O O . ILE A 1 78 ? 32.413 44.657 120.398 1.00 25.32 89 ILE A O 1
ATOM 587 N N . ASP A 1 79 ? 30.850 43.428 119.347 1.00 21.60 90 ASP A N 1
ATOM 588 C CA . ASP A 1 79 ? 31.794 42.366 118.985 1.00 19.68 90 ASP A CA 1
ATOM 589 C C . ASP A 1 79 ? 32.575 42.658 117.706 1.00 24.33 90 ASP A C 1
ATOM 590 O O . ASP A 1 79 ? 33.306 41.802 117.215 1.00 30.45 90 ASP A O 1
ATOM 595 N N . GLY A 1 80 ? 32.415 43.862 117.160 1.00 18.81 91 GLY A N 1
ATOM 596 C CA . GLY A 1 80 ? 33.149 44.253 115.970 1.00 18.27 91 GLY A CA 1
ATOM 597 C C . GLY A 1 80 ? 32.483 43.869 114.658 1.00 17.17 91 GLY A C 1
ATOM 598 O O . GLY A 1 80 ? 32.916 44.306 113.600 1.00 23.51 91 GLY A O 1
ATOM 599 N N . SER A 1 81 ? 31.426 43.068 114.722 1.00 20.52 92 SER A N 1
ATOM 600 C CA . SER A 1 81 ? 30.693 42.688 113.513 1.00 27.67 92 SER A CA 1
ATOM 601 C C . SER A 1 81 ? 29.886 43.863 112.976 1.00 28.91 92 SER A C 1
ATOM 602 O O . SER A 1 81 ? 29.445 44.714 113.737 1.00 22.36 92 SER A O 1
ATOM 605 N N . ASP A 1 82 ? 29.717 43.916 111.659 1.00 33.05 93 ASP A N 1
ATOM 606 C CA . ASP A 1 82 ? 28.938 44.977 111.035 1.00 24.60 93 ASP A CA 1
ATOM 607 C C . ASP A 1 82 ? 27.492 44.938 111.531 1.00 26.90 93 ASP A C 1
ATOM 608 O O . ASP A 1 82 ? 26.926 43.868 111.775 1.00 23.15 93 ASP A O 1
ATOM 613 N N . ASP A 1 83 ? 26.907 46.117 111.702 1.00 21.58 94 ASP A N 1
ATOM 614 C CA . ASP A 1 83 ? 25.501 46.235 112.083 1.00 14.16 94 ASP A CA 1
ATOM 615 C C . ASP A 1 83 ? 24.636 45.743 110.920 1.00 18.98 94 ASP A C 1
ATOM 616 O O . ASP A 1 83 ? 24.727 46.263 109.807 1.00 21.23 94 ASP A O 1
ATOM 621 N N . PRO A 1 84 ? 23.818 44.713 111.171 1.00 22.00 95 PRO A N 1
ATOM 622 C CA . PRO A 1 84 ? 22.934 44.104 110.168 1.00 22.79 95 PRO A CA 1
ATOM 623 C C . PRO A 1 84 ? 21.945 45.101 109.558 1.00 30.68 95 PRO A C 1
ATOM 624 O O . PRO A 1 84 ? 21.448 44.880 108.454 1.00 29.98 95 PRO A O 1
ATOM 628 N N . LYS A 1 85 ? 21.644 46.177 110.275 1.00 24.59 96 LYS A N 1
ATOM 629 C CA . LYS A 1 85 ? 20.693 47.170 109.783 1.00 25.98 96 LYS A CA 1
ATOM 630 C C . LYS A 1 85 ? 21.399 48.290 109.014 1.00 23.78 96 LYS A C 1
ATOM 631 O O . LYS A 1 85 ? 20.748 49.182 108.469 1.00 19.91 96 LYS A O 1
ATOM 637 N N . HIS A 1 86 ? 22.730 48.239 108.994 1.00 16.92 97 HIS A N 1
ATOM 638 C CA . HIS A 1 86 ? 23.558 49.164 108.212 1.00 25.18 97 HIS A CA 1
ATOM 639 C C . HIS A 1 86 ? 23.392 50.629 108.624 1.00 23.39 97 HIS A C 1
ATOM 640 O O . HIS A 1 86 ? 23.415 51.540 107.790 1.00 20.58 97 HIS A O 1
ATOM 647 N N . ARG A 1 87 ? 23.250 50.857 109.920 1.00 19.52 98 ARG A N 1
ATOM 648 C CA . ARG A 1 87 ? 23.181 52.223 110.416 1.00 18.57 98 ARG A CA 1
ATOM 649 C C . ARG A 1 87 ? 24.531 52.929 110.280 1.00 15.81 98 ARG A C 1
ATOM 650 O O . ARG A 1 87 ? 25.594 52.302 110.376 1.00 19.37 98 ARG A O 1
ATOM 658 N N . GLY A 1 88 ? 24.480 54.229 110.020 1.00 20.29 99 GLY A N 1
ATOM 659 C CA . GLY A 1 88 ? 25.673 55.030 109.829 1.00 18.90 99 GLY A CA 1
ATOM 660 C C . GLY A 1 88 ? 25.336 56.506 109.915 1.00 24.51 99 GLY A C 1
ATOM 661 O O . GLY A 1 88 ? 25.559 57.146 110.951 1.00 17.38 99 GLY A O 1
ATOM 662 N N . ARG A 1 89 ? 24.806 57.045 108.818 1.00 21.54 100 ARG A N 1
ATOM 663 C CA . ARG A 1 89 ? 24.308 58.416 108.773 1.00 21.42 100 ARG A CA 1
ATOM 664 C C . ARG A 1 89 ? 23.436 58.730 109.981 1.00 12.83 100 ARG A C 1
ATOM 665 O O . ARG A 1 89 ? 22.477 58.019 110.260 1.00 17.51 100 ARG A O 1
ATOM 673 N N . GLY A 1 90 ? 23.779 59.802 110.692 1.00 18.62 101 GLY A N 1
ATOM 674 C CA . GLY A 1 90 ? 23.014 60.216 111.854 1.00 14.45 101 GLY A CA 1
ATOM 675 C C . GLY A 1 90 ? 23.438 59.542 113.155 1.00 16.66 101 GLY A C 1
ATOM 676 O O . GLY A 1 90 ? 22.938 59.899 114.233 1.00 14.17 101 GLY A O 1
ATOM 677 N N . TYR A 1 91 ? 24.363 58.587 113.064 1.00 13.79 102 TYR A N 1
ATOM 678 C CA . TYR A 1 91 ? 24.834 57.858 114.246 1.00 14.77 102 TYR A CA 1
ATOM 679 C C . TYR A 1 91 ? 26.263 58.204 114.643 1.00 17.03 102 TYR A C 1
ATOM 680 O O . TYR A 1 91 ? 26.672 57.981 115.788 1.00 18.30 102 TYR A O 1
ATOM 689 N N . ALA A 1 92 ? 27.020 58.726 113.684 1.00 11.20 103 ALA A N 1
ATOM 690 C CA . ALA A 1 92 ? 28.347 59.242 113.949 1.00 17.96 103 ALA A CA 1
ATOM 691 C C . ALA A 1 92 ? 28.546 60.387 112.982 1.00 19.99 103 ALA A C 1
ATOM 692 O O . ALA A 1 92 ? 27.974 60.374 111.880 1.00 14.57 103 ALA A O 1
ATOM 694 N N . PRO A 1 93 ? 29.325 61.399 113.398 1.00 13.21 104 PRO A N 1
ATOM 695 C CA . PRO A 1 93 ? 29.581 62.576 112.565 1.00 14.08 104 PRO A CA 1
ATOM 696 C C . PRO A 1 93 ? 30.562 62.263 111.435 1.00 21.59 104 PRO A C 1
ATOM 697 O O . PRO A 1 93 ? 31.136 61.167 111.398 1.00 13.51 104 PRO A O 1
ATOM 701 N N . TYR A 1 94 ? 30.763 63.239 110.551 1.00 21.86 105 TYR A N 1
ATOM 702 C CA . TYR A 1 94 ? 31.607 63.075 109.373 1.00 20.85 105 TYR A CA 1
ATOM 703 C C . TYR A 1 94 ? 33.037 63.464 109.680 1.00 26.78 105 TYR A C 1
ATOM 704 O O . TYR A 1 94 ? 33.919 63.335 108.832 1.00 33.08 105 TYR A O 1
ATOM 713 N N . GLN A 1 95 ? 33.250 63.948 110.901 1.00 24.05 106 GLN A N 1
ATOM 714 C CA . GLN A 1 95 ? 34.582 64.221 111.419 1.00 27.09 106 GLN A CA 1
ATOM 715 C C . GLN A 1 95 ? 34.547 64.173 112.940 1.00 28.12 106 GLN A C 1
ATOM 716 O O . GLN A 1 95 ? 33.484 64.014 113.550 1.00 23.81 106 GLN A O 1
ATOM 722 N N . ASN A 1 96 ? 35.712 64.317 113.552 1.00 26.74 107 ASN A N 1
ATOM 723 C CA . ASN A 1 96 ? 35.788 64.303 114.997 1.00 28.99 107 ASN A CA 1
ATOM 724 C C . ASN A 1 96 ? 35.220 65.598 115.581 1.00 24.43 107 ASN A C 1
ATOM 725 O O . ASN A 1 96 ? 35.933 66.587 115.759 1.00 30.49 107 ASN A O 1
ATOM 730 N N . SER A 1 97 ? 33.934 65.578 115.906 1.00 25.38 108 SER A N 1
ATOM 731 C CA . SER A 1 97 ? 33.268 66.763 116.443 1.00 20.87 108 SER A CA 1
ATOM 732 C C . SER A 1 97 ? 32.242 66.339 117.495 1.00 18.48 108 SER A C 1
ATOM 733 O O . SER A 1 97 ? 31.896 65.164 117.592 1.00 21.01 108 SER A O 1
ATOM 736 N N . LYS A 1 98 ? 31.762 67.286 118.287 1.00 25.13 109 LYS A N 1
ATOM 737 C CA . LYS A 1 98 ? 30.865 66.948 119.389 1.00 28.25 109 LYS A CA 1
ATOM 738 C C . LYS A 1 98 ? 29.482 66.530 118.892 1.00 22.83 109 LYS A C 1
ATOM 739 O O . LYS A 1 98 ? 28.949 67.143 117.967 1.00 21.89 109 LYS A O 1
ATOM 745 N N . VAL A 1 99 ? 28.902 65.502 119.520 1.00 18.98 110 VAL A N 1
ATOM 746 C CA . VAL A 1 99 ? 27.581 65.031 119.143 1.00 18.52 110 VAL A CA 1
ATOM 747 C C . VAL A 1 99 ? 26.673 64.787 120.347 1.00 17.01 110 VAL A C 1
ATOM 748 O O . VAL A 1 99 ? 27.131 64.577 121.459 1.00 14.09 110 VAL A O 1
ATOM 752 N N . THR A 1 100 ? 25.374 64.838 120.108 1.00 14.86 111 THR A N 1
ATOM 753 C CA . THR A 1 100 ? 24.395 64.459 121.119 1.00 8.64 111 THR A CA 1
ATOM 754 C C . THR A 1 100 ? 23.455 63.424 120.530 1.00 17.67 111 THR A C 1
ATOM 755 O O . THR A 1 100 ? 22.702 63.708 119.599 1.00 13.72 111 THR A O 1
ATOM 759 N N . ILE A 1 101 ? 23.521 62.213 121.059 1.00 13.24 112 ILE A N 1
ATOM 760 C CA . ILE A 1 101 ? 22.699 61.130 120.548 1.00 13.97 112 ILE A CA 1
ATOM 761 C C . ILE A 1 101 ? 22.278 60.262 121.713 1.00 18.02 112 ILE A C 1
ATOM 762 O O . ILE A 1 101 ? 23.097 59.904 122.561 1.00 16.33 112 ILE A O 1
ATOM 767 N N . ILE A 1 102 ? 20.990 59.954 121.765 1.00 8.82 113 ILE A N 1
ATOM 768 C CA . ILE A 1 102 ? 20.428 59.158 122.838 1.00 15.74 113 ILE A CA 1
ATOM 769 C C . ILE A 1 102 ? 19.402 58.181 122.289 1.00 14.98 113 ILE A C 1
ATOM 770 O O . ILE A 1 102 ? 18.857 58.362 121.200 1.00 13.35 113 ILE A O 1
ATOM 775 N N . SER A 1 103 ? 19.134 57.136 123.057 1.00 13.26 114 SER A N 1
ATOM 776 C CA . SER A 1 103 ? 18.079 56.220 122.689 1.00 10.62 114 SER A CA 1
ATOM 777 C C . SER A 1 103 ? 17.236 56.034 123.929 1.00 20.76 114 SER A C 1
ATOM 778 O O . SER A 1 103 ? 17.751 56.071 125.043 1.00 17.64 114 SER A O 1
ATOM 781 N N . TYR A 1 104 ? 15.934 55.878 123.728 1.00 14.53 115 TYR A N 1
ATOM 782 C CA . TYR A 1 104 ? 15.031 55.574 124.818 1.00 15.57 115 TYR A CA 1
ATOM 783 C C . TYR A 1 104 ? 13.965 54.623 124.271 1.00 20.11 115 TYR A C 1
ATOM 784 O O . TYR A 1 104 ? 13.342 54.896 123.244 1.00 22.82 115 TYR A O 1
ATOM 793 N N . ASN A 1 105 ? 13.787 53.485 124.931 1.00 30.34 116 ASN A N 1
ATOM 794 C CA . ASN A 1 105 ? 12.903 52.443 124.414 1.00 25.71 116 ASN A CA 1
ATOM 795 C C . ASN A 1 105 ? 13.196 52.105 122.954 1.00 27.15 116 ASN A C 1
ATOM 796 O O . ASN A 1 105 ? 12.274 51.869 122.168 1.00 25.63 116 ASN A O 1
ATOM 801 N N . GLU A 1 106 ? 14.485 52.087 122.604 1.00 23.62 117 GLU A N 1
ATOM 802 C CA . GLU A 1 106 ? 14.943 51.749 121.254 1.00 24.41 117 GLU A CA 1
ATOM 803 C C . GLU A 1 106 ? 14.683 52.843 120.217 1.00 25.49 117 GLU A C 1
ATOM 804 O O . GLU A 1 106 ? 15.051 52.696 119.045 1.00 18.83 117 GLU A O 1
ATOM 810 N N . CYS A 1 107 ? 14.065 53.940 120.645 1.00 14.13 118 CYS A N 1
ATOM 811 C CA . CYS A 1 107 ? 13.948 55.116 119.773 1.00 16.50 118 CYS A CA 1
ATOM 812 C C . CYS A 1 107 ? 15.206 55.951 119.839 1.00 17.82 118 CYS A C 1
ATOM 813 O O . CYS A 1 107 ? 15.701 56.235 120.929 1.00 17.27 118 CYS A O 1
ATOM 816 N N . VAL A 1 108 ? 15.723 56.349 118.681 1.00 12.09 119 VAL A N 1
ATOM 817 C CA . VAL A 1 108 ? 17.004 57.048 118.653 1.00 14.90 119 VAL A CA 1
ATOM 818 C C . VAL A 1 108 ? 16.792 58.492 118.258 1.00 18.15 119 VAL A C 1
ATOM 819 O O . VAL A 1 108 ? 16.077 58.782 117.288 1.00 16.25 119 VAL A O 1
ATOM 823 N N . LEU A 1 109 ? 17.392 59.396 119.028 1.00 11.84 120 LEU A N 1
ATOM 824 C CA . LEU A 1 109 ? 17.327 60.821 118.726 1.00 12.66 120 LEU A CA 1
ATOM 825 C C . LEU A 1 109 ? 18.719 61.392 118.712 1.00 14.65 120 LEU A C 1
ATOM 826 O O . LEU A 1 109 ? 19.573 61.007 119.519 1.00 17.43 120 LEU A O 1
ATOM 831 N N . SER A 1 110 ? 18.946 62.328 117.811 1.00 12.29 121 SER A N 1
ATOM 832 C CA . SER A 1 110 ? 20.310 62.693 117.489 1.00 17.41 121 SER A CA 1
ATOM 833 C C . SER A 1 110 ? 20.418 64.055 116.821 1.00 14.13 121 SER A C 1
ATOM 834 O O . SER A 1 110 ? 19.582 64.399 115.982 1.00 10.81 121 SER A O 1
ATOM 837 N N . ASP A 1 111 ? 21.462 64.815 117.150 1.00 8.87 122 ASP A N 1
ATOM 838 C CA . ASP A 1 111 ? 21.739 66.043 116.407 1.00 10.26 122 ASP A CA 1
ATOM 839 C C . ASP A 1 111 ? 22.855 65.887 115.369 1.00 15.06 122 ASP A C 1
ATOM 840 O O . ASP A 1 111 ? 23.377 66.872 114.852 1.00 11.65 122 ASP A O 1
ATOM 845 N N . ILE A 1 112 ? 23.230 64.644 115.088 1.00 15.17 123 ILE A N 1
ATOM 846 C CA . ILE A 1 112 ? 24.323 64.363 114.170 1.00 14.15 123 ILE A CA 1
ATOM 847 C C . ILE A 1 112 ? 23.859 64.601 112.743 1.00 11.45 123 ILE A C 1
ATOM 848 O O . ILE A 1 112 ? 22.856 64.041 112.324 1.00 14.03 123 ILE A O 1
ATOM 853 N N . ASN A 1 113 ? 24.587 65.421 111.999 1.00 14.75 124 ASN A N 1
ATOM 854 C CA . ASN A 1 113 ? 24.212 65.693 110.608 1.00 18.87 124 ASN A CA 1
ATOM 855 C C . ASN A 1 113 ? 24.039 64.394 109.829 1.00 15.44 124 ASN A C 1
ATOM 856 O O . ASN A 1 113 ? 24.854 63.480 109.959 1.00 17.36 124 ASN A O 1
ATOM 861 N N . ILE A 1 114 ? 23.002 64.303 109.005 1.00 15.48 125 ILE A N 1
ATOM 862 C CA . ILE A 1 114 ? 22.804 63.081 108.230 1.00 16.30 125 ILE A CA 1
ATOM 863 C C . ILE A 1 114 ? 23.365 63.222 106.809 1.00 22.33 125 ILE A C 1
ATOM 864 O O . ILE A 1 114 ? 23.148 62.362 105.954 1.00 28.29 125 ILE A O 1
ATOM 869 N N . SER A 1 115 ? 24.061 64.326 106.565 1.00 14.74 126 SER A N 1
ATOM 870 C CA . SER A 1 115 ? 24.865 64.488 105.354 1.00 16.44 126 SER A CA 1
ATOM 871 C C . SER A 1 115 ? 25.956 65.506 105.646 1.00 25.62 126 SER A C 1
ATOM 872 O O . SER A 1 115 ? 25.820 66.328 106.559 1.00 21.57 126 SER A O 1
ATOM 875 N N . LYS A 1 116 ? 27.056 65.440 104.904 1.00 22.15 127 LYS A N 1
ATOM 876 C CA . LYS A 1 116 ? 28.207 66.271 105.231 1.00 23.74 127 LYS A CA 1
ATOM 877 C C . LYS A 1 116 ? 27.938 67.775 105.111 1.00 24.16 127 LYS A C 1
ATOM 878 O O . LYS A 1 116 ? 27.434 68.247 104.104 1.00 22.72 127 LYS A O 1
ATOM 884 N N . GLU A 1 117 ? 28.313 68.522 106.146 1.00 25.93 128 GLU A N 1
ATOM 885 C CA . GLU A 1 117 ? 28.026 69.951 106.226 1.00 28.20 128 GLU A CA 1
ATOM 886 C C . GLU A 1 117 ? 26.540 70.223 106.005 1.00 32.76 128 GLU A C 1
ATOM 887 O O . GLU A 1 117 ? 26.159 71.262 105.465 1.00 38.10 128 GLU A O 1
ATOM 893 N N . GLY A 1 118 ? 25.701 69.283 106.420 1.00 28.12 129 GLY A N 1
ATOM 894 C CA . GLY A 1 118 ? 24.270 69.486 106.340 1.00 22.89 129 GLY A CA 1
ATOM 895 C C . GLY A 1 118 ? 23.806 70.524 107.348 1.00 24.42 129 GLY A C 1
ATOM 896 O O . GLY A 1 118 ? 24.574 70.972 108.198 1.00 25.04 129 GLY A O 1
ATOM 897 N N . ILE A 1 119 ? 22.543 70.913 107.243 1.00 20.21 130 ILE A N 1
ATOM 898 C CA . ILE A 1 119 ? 21.945 71.856 108.183 1.00 18.50 130 ILE A CA 1
ATOM 899 C C . ILE A 1 119 ? 21.810 71.172 109.538 1.00 16.61 130 ILE A C 1
ATOM 900 O O . ILE A 1 119 ? 21.430 70.001 109.614 1.00 13.34 130 ILE A O 1
ATOM 905 N N . LYS A 1 120 ? 22.148 71.888 110.606 1.00 13.99 131 LYS A N 1
ATOM 906 C CA . LYS A 1 120 ? 22.108 71.306 111.942 1.00 18.99 131 LYS A CA 1
ATOM 907 C C . LYS A 1 120 ? 20.663 71.124 112.400 1.00 16.98 131 LYS A C 1
ATOM 908 O O . LYS A 1 120 ? 19.887 72.081 112.409 1.00 13.30 131 LYS A O 1
ATOM 914 N N . ARG A 1 121 ? 20.302 69.897 112.770 1.00 14.59 132 ARG A N 1
ATOM 915 C CA . ARG A 1 121 ? 18.944 69.618 113.241 1.00 10.28 132 ARG A CA 1
ATOM 916 C C . ARG A 1 121 ? 18.931 68.618 114.386 1.00 14.06 132 ARG A C 1
ATOM 917 O O . ARG A 1 121 ? 19.885 67.854 114.570 1.00 15.47 132 ARG A O 1
ATOM 925 N N . TRP A 1 122 ? 17.855 68.639 115.163 1.00 9.34 133 TRP A N 1
ATOM 926 C CA . TRP A 1 122 ? 17.582 67.602 116.148 1.00 8.44 133 TRP A CA 1
ATOM 927 C C . TRP A 1 122 ? 16.579 66.632 115.528 1.00 18.09 133 TRP A C 1
ATOM 928 O O . TRP A 1 122 ? 15.460 67.019 115.179 1.00 14.46 133 TRP A O 1
ATOM 939 N N . ARG A 1 123 ? 16.968 65.370 115.393 1.00 15.06 134 ARG A N 1
ATOM 940 C CA . ARG A 1 123 ? 16.114 64.431 114.675 1.00 9.67 134 ARG A CA 1
ATOM 941 C C . ARG A 1 123 ? 15.660 63.262 115.546 1.00 12.56 134 ARG A C 1
ATOM 942 O O . ARG A 1 123 ? 16.357 62.869 116.475 1.00 14.27 134 ARG A O 1
ATOM 950 N N . ARG A 1 124 ? 14.485 62.709 115.251 1.00 11.40 1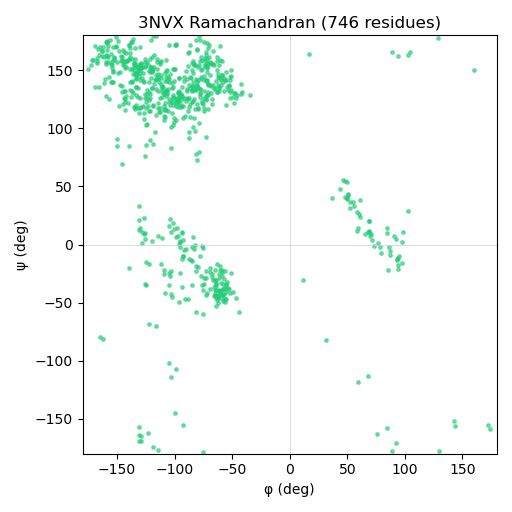35 ARG A N 1
ATOM 951 C CA . ARG A 1 124 ? 14.127 61.383 115.752 1.00 10.92 135 ARG A CA 1
ATOM 952 C C . ARG A 1 124 ? 14.198 60.471 114.554 1.00 14.56 135 ARG A C 1
ATOM 953 O O . ARG A 1 124 ? 13.674 60.801 113.484 1.00 13.52 135 ARG A O 1
ATOM 961 N N . PHE A 1 125 ? 14.849 59.328 114.722 1.00 12.91 136 PHE A N 1
ATOM 962 C CA . PHE A 1 125 ? 14.959 58.381 113.629 1.00 17.62 136 PHE A CA 1
ATOM 963 C C . PHE A 1 125 ? 13.776 57.409 113.608 1.00 18.04 136 PHE A C 1
ATOM 964 O O . PHE A 1 125 ? 13.115 57.157 114.629 1.00 14.07 136 PHE A O 1
ATOM 972 N N . ASP A 1 126 ? 13.489 56.893 112.426 1.00 15.96 137 ASP A N 1
ATOM 973 C CA . ASP A 1 126 ? 12.337 56.022 112.248 1.00 19.49 137 ASP A CA 1
ATOM 974 C C . ASP A 1 126 ? 12.464 54.833 113.202 1.00 20.66 137 ASP A C 1
ATOM 975 O O . ASP A 1 126 ? 13.538 54.223 113.325 1.00 20.47 137 ASP A O 1
ATOM 980 N N . GLY A 1 127 ? 11.383 54.532 113.912 1.00 25.90 138 GLY A N 1
ATOM 981 C CA . GLY A 1 127 ? 11.419 53.480 114.912 1.00 24.62 138 GLY A CA 1
ATOM 982 C C . GLY A 1 127 ? 10.142 53.382 115.726 1.00 20.29 138 GLY A C 1
ATOM 983 O O . GLY A 1 127 ? 9.093 53.858 115.300 1.00 24.66 138 GLY A O 1
ATOM 984 N N . PRO A 1 128 ? 10.237 52.778 116.921 1.00 18.79 139 PRO A N 1
ATOM 985 C CA . PRO A 1 128 ? 9.100 52.448 117.780 1.00 22.58 139 PRO A CA 1
ATOM 986 C C . PRO A 1 128 ? 8.284 53.661 118.214 1.00 24.35 139 PRO A C 1
ATOM 987 O O . PRO A 1 128 ? 7.120 53.492 118.577 1.00 22.45 139 PRO A O 1
ATOM 991 N N . CYS A 1 129 ? 8.871 54.854 118.183 1.00 20.69 140 CYS A N 1
ATOM 992 C CA . CYS A 1 129 ? 8.141 56.050 118.617 1.00 22.74 140 CYS A CA 1
ATOM 993 C C . CYS A 1 129 ? 7.511 56.817 117.441 1.00 16.87 140 CYS A C 1
ATOM 994 O O . CYS A 1 129 ? 6.872 57.854 117.630 1.00 19.20 140 CYS A O 1
ATOM 997 N N . GLY A 1 130 ? 7.705 56.305 116.231 1.00 19.91 141 GLY A N 1
ATOM 998 C CA . GLY A 1 130 ? 7.178 56.932 115.027 1.00 18.37 141 GLY A CA 1
ATOM 999 C C . GLY A 1 130 ? 8.246 57.115 113.960 1.00 23.12 141 GLY A C 1
ATOM 1000 O O . GLY A 1 130 ? 9.419 56.797 114.183 1.00 17.71 141 GLY A O 1
ATOM 1001 N N . TYR A 1 131 ? 7.859 57.629 112.797 1.00 15.51 142 TYR A N 1
ATOM 1002 C CA . TYR A 1 131 ? 8.829 57.801 111.727 1.00 22.15 142 TYR A CA 1
ATOM 1003 C C . TYR A 1 131 ? 9.755 58.996 111.978 1.00 19.33 142 TYR A C 1
ATOM 1004 O O . TYR A 1 131 ? 9.658 59.646 113.011 1.00 17.05 142 TYR A O 1
ATOM 1013 N N . ASP A 1 132 ? 10.660 59.271 111.045 1.00 15.57 143 ASP A N 1
ATOM 1014 C CA . ASP A 1 132 ? 11.710 60.246 111.321 1.00 15.21 143 ASP A CA 1
ATOM 1015 C C . ASP A 1 132 ? 11.164 61.664 111.336 1.00 20.13 143 ASP A C 1
ATOM 1016 O O . ASP A 1 132 ? 10.271 62.013 110.552 1.00 20.81 143 ASP A O 1
ATOM 1021 N N . LEU A 1 133 ? 11.681 62.464 112.263 1.00 18.83 144 LEU A N 1
ATOM 1022 C CA . LEU A 1 133 ? 11.322 63.873 112.389 1.00 14.10 144 LEU A CA 1
ATOM 1023 C C . LEU A 1 133 ? 12.585 64.723 112.446 1.00 21.48 144 LEU A C 1
ATOM 1024 O O . LEU A 1 133 ? 13.648 64.231 112.834 1.00 20.18 144 LEU A O 1
ATOM 1029 N N . TYR A 1 134 ? 12.479 65.995 112.073 1.00 13.02 145 TYR A N 1
ATOM 1030 C CA . TYR A 1 134 ? 13.607 66.908 112.213 1.00 14.48 145 TYR A CA 1
ATOM 1031 C C . TYR A 1 134 ? 13.146 68.309 112.581 1.00 18.60 145 TYR A C 1
ATOM 1032 O O . TYR A 1 134 ? 12.022 68.708 112.273 1.00 16.29 145 TYR A O 1
ATOM 1041 N N . THR A 1 135 ? 14.026 69.069 113.227 1.00 19.05 146 THR A N 1
ATOM 1042 C CA . THR A 1 135 ? 13.723 70.461 113.555 1.00 17.94 146 THR A CA 1
ATOM 1043 C C . THR A 1 135 ? 13.846 71.324 112.316 1.00 12.45 146 THR A C 1
ATOM 1044 O O . THR A 1 135 ? 14.515 70.949 111.358 1.00 14.54 146 THR A O 1
ATOM 1048 N N . ALA A 1 136 ? 13.202 72.492 112.348 1.00 20.62 147 ALA A N 1
ATOM 1049 C CA . ALA A 1 136 ? 13.226 73.426 111.224 1.00 20.42 147 ALA A CA 1
ATOM 1050 C C . ALA A 1 136 ? 14.591 74.091 111.121 1.00 20.74 147 ALA A C 1
ATOM 1051 O O . ALA A 1 136 ? 15.369 74.053 112.081 1.00 20.30 147 ALA A O 1
ATOM 1053 N N . ASP A 1 137 ? 14.884 74.688 109.965 1.00 13.08 148 ASP A N 1
ATOM 1054 C CA . ASP A 1 137 ? 16.148 75.400 109.775 1.00 31.68 148 ASP A CA 1
ATOM 1055 C C . ASP A 1 137 ? 16.427 76.355 110.931 1.00 21.28 148 ASP A C 1
ATOM 1056 O O . ASP A 1 137 ? 15.567 77.138 111.311 1.00 19.84 148 ASP A O 1
ATOM 1061 N N . ASN A 1 138 ? 17.632 76.287 111.486 1.00 19.39 149 ASN A N 1
ATOM 1062 C CA . ASN A 1 138 ? 18.071 77.247 112.498 1.00 23.77 149 ASN A CA 1
ATOM 1063 C C . ASN A 1 138 ? 17.401 77.116 113.859 1.00 23.77 149 ASN A C 1
ATOM 1064 O O . ASN A 1 138 ? 17.665 77.915 114.761 1.00 21.65 149 ASN A O 1
ATOM 1069 N N . VAL A 1 139 ? 16.557 76.104 114.026 1.00 20.93 150 VAL A N 1
ATOM 1070 C CA . VAL A 1 139 ? 15.916 75.896 115.321 1.00 19.89 150 VAL A CA 1
ATOM 1071 C C . VAL A 1 139 ? 16.952 75.511 116.377 1.00 22.56 150 VAL A C 1
ATOM 1072 O O . VAL A 1 139 ? 16.854 75.917 117.538 1.00 19.30 150 VAL A O 1
ATOM 1076 N N . ILE A 1 140 ? 17.949 74.735 115.949 1.00 21.15 151 ILE A N 1
ATOM 1077 C CA . ILE A 1 140 ? 19.038 74.266 116.804 1.00 25.13 151 ILE A CA 1
ATOM 1078 C C . ILE A 1 140 ? 20.285 75.081 116.441 1.00 22.17 151 ILE A C 1
ATOM 1079 O O . ILE A 1 140 ? 20.493 75.385 115.269 1.00 21.68 151 ILE A O 1
ATOM 1084 N N . PRO A 1 141 ? 21.116 75.438 117.436 1.00 18.05 152 PRO A N 1
ATOM 1085 C CA . PRO A 1 141 ? 22.296 76.263 117.132 1.00 19.92 152 PRO A CA 1
ATOM 1086 C C . PRO A 1 141 ? 23.268 75.530 116.209 1.00 21.70 152 PRO A C 1
ATOM 1087 O O . PRO A 1 141 ? 23.342 74.299 116.266 1.00 20.54 152 PRO A O 1
ATOM 1091 N N . LYS A 1 142 ? 24.005 76.265 115.378 1.00 18.00 153 LYS A N 1
ATOM 1092 C CA . LYS A 1 142 ? 25.035 75.643 114.546 1.00 29.82 153 LYS A CA 1
ATOM 1093 C C . LYS A 1 142 ? 25.963 74.771 115.381 1.00 26.30 153 LYS A C 1
ATOM 1094 O O . LYS A 1 142 ? 26.578 73.834 114.873 1.00 35.66 153 LYS A O 1
ATOM 1100 N N . ASP A 1 143 ? 26.034 75.089 116.669 1.00 22.26 154 ASP A N 1
ATOM 1101 C CA . ASP A 1 143 ? 26.893 74.417 117.642 1.00 30.75 154 ASP A CA 1
ATOM 1102 C C . ASP A 1 143 ? 26.344 73.064 118.122 1.00 33.74 154 ASP A C 1
ATOM 1103 O O . ASP A 1 143 ? 27.032 72.320 118.826 1.00 24.52 154 ASP A O 1
ATOM 1108 N N . GLY A 1 144 ? 25.097 72.758 117.783 1.00 20.35 155 GLY A N 1
ATOM 1109 C CA . GLY A 1 144 ? 24.467 71.553 118.308 1.00 22.74 155 GLY A CA 1
ATOM 1110 C C . GLY A 1 144 ? 24.038 71.685 119.768 1.00 22.84 155 GLY A C 1
ATOM 1111 O O . GLY A 1 144 ? 23.942 72.781 120.311 1.00 19.76 155 GLY A O 1
ATOM 1112 N N . LEU A 1 145 ? 23.777 70.556 120.411 1.00 18.09 156 LEU A N 1
ATOM 1113 C CA . LEU A 1 145 ? 23.251 70.557 121.769 1.00 18.21 156 LEU A CA 1
ATOM 1114 C C . LEU A 1 145 ? 24.328 70.333 122.818 1.00 22.52 156 LEU A C 1
ATOM 1115 O O . LEU A 1 145 ? 25.484 70.030 122.502 1.00 19.14 156 LEU A O 1
ATOM 1120 N N . ARG A 1 146 ? 23.925 70.471 124.073 1.00 12.43 157 ARG A N 1
ATOM 1121 C CA . ARG A 1 146 ? 24.802 70.244 125.207 1.00 19.23 157 ARG A CA 1
ATOM 1122 C C . ARG A 1 146 ? 24.173 69.289 126.195 1.00 18.28 157 ARG A C 1
ATOM 1123 O O . ARG A 1 146 ? 24.756 68.993 127.225 1.00 31.67 157 ARG A O 1
ATOM 1131 N N . GLY A 1 147 ? 22.979 68.804 125.884 1.00 16.04 158 GLY A N 1
ATOM 1132 C CA . GLY A 1 147 ? 22.301 67.872 126.765 1.00 15.85 158 GLY A CA 1
ATOM 1133 C C . GLY A 1 147 ? 21.011 67.369 126.151 1.00 18.80 158 GLY A C 1
ATOM 1134 O O . GLY A 1 147 ? 20.396 68.059 125.340 1.00 16.15 158 GLY A O 1
ATOM 1135 N N . ALA A 1 148 ? 20.623 66.152 126.516 1.00 12.41 159 ALA A N 1
ATOM 1136 C CA . ALA A 1 148 ? 19.369 65.577 126.054 1.00 15.97 159 ALA A CA 1
ATOM 1137 C C . ALA A 1 148 ? 18.968 64.425 126.943 1.00 22.13 159 ALA A C 1
ATOM 1138 O O . ALA A 1 148 ? 19.804 63.613 127.362 1.00 15.01 159 ALA A O 1
ATOM 1140 N N . PHE A 1 149 ? 17.680 64.365 127.233 1.00 10.26 160 PHE A N 1
ATOM 1141 C CA . PHE A 1 149 ? 17.132 63.306 128.055 1.00 12.95 160 PHE A CA 1
ATOM 1142 C C . PHE A 1 149 ? 15.623 63.164 127.827 1.00 19.26 160 PHE A C 1
ATOM 1143 O O . PHE A 1 149 ? 14.988 64.051 127.267 1.00 19.02 160 PHE A O 1
ATOM 1151 N N . VAL A 1 150 ? 15.070 62.030 128.242 1.00 19.25 161 VAL A N 1
ATOM 1152 C CA . VAL A 1 150 ? 13.650 61.768 128.108 1.00 17.44 161 VAL A CA 1
ATOM 1153 C C . VAL A 1 150 ? 13.059 61.767 129.518 1.00 24.49 161 VAL A C 1
ATOM 1154 O O . VAL A 1 150 ? 13.656 61.215 130.447 1.00 16.54 161 VAL A O 1
ATOM 1158 N N . ASP A 1 151 ? 11.903 62.403 129.676 1.00 18.30 162 ASP A N 1
ATOM 1159 C CA . ASP A 1 151 ? 11.241 62.472 130.971 1.00 16.80 162 ASP A CA 1
ATOM 1160 C C . ASP A 1 151 ? 9.734 62.633 130.794 1.00 15.38 162 ASP A C 1
ATOM 1161 O O . ASP A 1 151 ? 9.274 63.351 129.910 1.00 18.68 162 ASP A O 1
ATOM 1166 N N . LYS A 1 152 ? 8.967 61.950 131.632 1.00 17.14 163 LYS A N 1
ATOM 1167 C CA . LYS A 1 152 ? 7.518 62.062 131.592 1.00 25.38 163 LYS A CA 1
ATOM 1168 C C . LYS A 1 152 ? 7.056 63.437 132.050 1.00 24.03 163 LYS A C 1
ATOM 1169 O O . LYS A 1 152 ? 7.475 63.933 133.089 1.00 21.90 163 LYS A O 1
ATOM 1175 N N . ASP A 1 153 ? 6.196 64.049 131.251 1.00 17.16 164 ASP A N 1
ATOM 1176 C CA . ASP A 1 153 ? 5.531 65.271 131.662 1.00 21.39 164 ASP A CA 1
ATOM 1177 C C . ASP A 1 153 ? 4.113 64.864 132.037 1.00 20.57 164 ASP A C 1
ATOM 1178 O O . ASP A 1 153 ? 3.213 64.948 131.216 1.00 22.68 164 ASP A O 1
ATOM 1183 N N . GLY A 1 154 ? 3.931 64.389 133.267 1.00 27.90 165 GLY A N 1
ATOM 1184 C CA . GLY A 1 154 ? 2.704 63.705 133.652 1.00 18.19 165 GLY A CA 1
ATOM 1185 C C . GLY A 1 154 ? 2.571 62.361 132.947 1.00 23.88 165 GLY A C 1
ATOM 1186 O O . GLY A 1 154 ? 3.351 61.438 133.168 1.00 24.91 165 GLY A O 1
ATOM 1187 N N . THR A 1 155 ? 1.582 62.272 132.065 1.00 22.76 166 THR A N 1
ATOM 1188 C CA . THR A 1 155 ? 1.246 61.043 131.356 1.00 18.41 166 THR A CA 1
ATOM 1189 C C . THR A 1 155 ? 2.218 60.688 130.237 1.00 23.22 166 THR A C 1
ATOM 1190 O O . THR A 1 155 ? 2.527 59.505 130.022 1.00 19.37 166 THR A O 1
ATOM 1194 N N . TYR A 1 156 ? 2.681 61.704 129.509 1.00 12.05 167 TYR A N 1
ATOM 1195 C CA . TYR A 1 156 ? 3.402 61.464 128.259 1.00 18.81 167 TYR A CA 1
ATOM 1196 C C . TYR A 1 156 ? 4.910 61.645 128.365 1.00 17.12 167 TYR A C 1
ATOM 1197 O O . TYR A 1 156 ? 5.382 62.520 129.089 1.00 17.88 167 TYR A O 1
ATOM 1206 N N . ASP A 1 157 ? 5.652 60.846 127.599 1.00 22.02 168 ASP A N 1
ATOM 1207 C CA . ASP A 1 157 ? 7.095 61.023 127.483 1.00 25.86 168 ASP A CA 1
ATOM 1208 C C . ASP A 1 157 ? 7.440 62.252 126.655 1.00 18.98 168 ASP A C 1
ATOM 1209 O O . ASP A 1 157 ? 6.967 62.405 125.532 1.00 15.53 168 ASP A O 1
ATOM 1214 N N . LYS A 1 158 ? 8.285 63.118 127.194 1.00 12.53 169 LYS A N 1
ATOM 1215 C CA . LYS A 1 158 ? 8.806 64.210 126.386 1.00 12.77 169 LYS A CA 1
ATOM 1216 C C . LYS A 1 158 ? 10.320 64.149 126.291 1.00 14.30 169 LYS A C 1
ATOM 1217 O O . LYS A 1 158 ? 10.987 63.670 127.195 1.00 16.68 169 LYS A O 1
ATOM 1223 N N . VAL A 1 159 ? 10.848 64.642 125.180 1.00 14.89 170 VAL A N 1
ATOM 1224 C CA . VAL A 1 159 ? 12.272 64.780 125.006 1.00 15.69 170 VAL A CA 1
ATOM 1225 C C . VAL A 1 159 ? 12.658 66.205 125.359 1.00 17.68 170 VAL A C 1
ATOM 1226 O O . VAL A 1 159 ? 12.045 67.162 124.871 1.00 14.40 170 VAL A O 1
ATOM 1230 N N . TYR 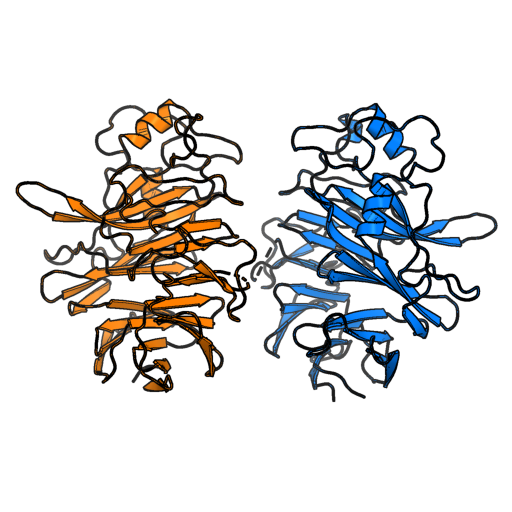A 1 160 ? 13.664 66.334 126.217 1.00 10.28 171 TYR A N 1
ATOM 1231 C CA . TYR A 1 160 ? 14.194 67.636 126.605 1.00 15.79 171 TYR A CA 1
ATOM 1232 C C . TYR A 1 160 ? 15.625 67.743 126.136 1.00 14.55 171 TYR A C 1
ATOM 1233 O O . TYR A 1 160 ? 16.416 66.808 126.321 1.00 16.62 171 TYR A O 1
ATOM 1242 N N . ILE A 1 161 ? 15.955 68.876 125.529 1.00 14.83 172 ILE A N 1
ATOM 1243 C CA . ILE A 1 161 ? 17.317 69.129 125.066 1.00 8.81 172 ILE A CA 1
ATOM 1244 C C . ILE A 1 161 ? 17.810 70.460 125.605 1.00 15.50 172 ILE A C 1
ATOM 1245 O O . ILE A 1 161 ? 17.025 71.392 125.815 1.00 15.03 172 ILE A O 1
ATOM 1250 N N . LEU A 1 162 ? 19.109 70.532 125.861 1.00 12.18 173 LEU A N 1
ATOM 1251 C CA . LEU A 1 162 ? 19.729 71.771 126.280 1.00 13.61 173 LEU A CA 1
ATOM 1252 C C . LEU A 1 162 ? 20.697 72.259 125.227 1.00 15.25 173 LEU A C 1
ATOM 1253 O O . LEU A 1 162 ? 21.397 71.464 124.586 1.00 13.99 173 LEU A O 1
ATOM 1258 N N . PHE A 1 163 ? 20.738 73.573 125.051 1.00 14.75 174 PHE A N 1
ATOM 1259 C CA . PHE A 1 163 ? 21.700 74.176 124.145 1.00 14.70 174 PHE A CA 1
ATOM 1260 C C . PHE A 1 163 ? 21.903 75.653 124.417 1.00 12.52 174 PHE A C 1
ATOM 1261 O O . PHE A 1 163 ? 21.067 76.300 125.044 1.00 18.52 174 PHE A O 1
ATOM 1269 N N . THR A 1 164 ? 23.009 76.181 123.908 1.00 15.37 175 THR A N 1
ATOM 1270 C CA . THR A 1 164 ? 23.307 77.602 123.995 1.00 14.83 175 THR A CA 1
ATOM 1271 C C . THR A 1 164 ? 23.271 78.237 122.612 1.00 18.12 175 THR A C 1
ATOM 1272 O O . THR A 1 164 ? 24.091 77.921 121.757 1.00 17.92 175 THR A O 1
ATOM 1276 N N . ASP A 1 165 ? 22.309 79.128 122.400 1.00 17.85 176 ASP A N 1
ATOM 1277 C CA . ASP A 1 165 ? 22.210 79.882 121.151 1.00 14.72 176 ASP A CA 1
ATOM 1278 C C . ASP A 1 165 ? 23.201 81.026 121.134 1.00 18.36 176 ASP A C 1
ATOM 1279 O O . ASP A 1 165 ? 23.598 81.532 122.186 1.00 17.73 176 ASP A O 1
ATOM 1284 N N . THR A 1 166 ? 23.583 81.446 119.933 1.00 15.18 177 THR A N 1
ATOM 1285 C CA . THR A 1 166 ? 24.413 82.621 119.761 1.00 25.14 177 THR A CA 1
ATOM 1286 C C . THR A 1 166 ? 23.656 83.566 118.850 1.00 33.82 177 THR A C 1
ATOM 1287 O O . THR A 1 166 ? 23.339 83.215 117.719 1.00 25.95 177 THR A O 1
ATOM 1291 N N . ILE A 1 167 ? 23.349 84.759 119.342 1.00 25.96 178 ILE A N 1
ATOM 1292 C CA . ILE A 1 167 ? 22.584 85.717 118.550 1.00 32.15 178 ILE A CA 1
ATOM 1293 C C . ILE A 1 167 ? 23.136 87.136 118.642 1.00 31.30 178 ILE A C 1
ATOM 1294 O O . ILE A 1 167 ? 24.067 87.413 119.409 1.00 25.07 178 ILE A O 1
ATOM 1299 N N . GLY A 1 168 ? 22.548 88.029 117.852 1.00 25.94 179 GLY A N 1
ATOM 1300 C CA . GLY A 1 168 ? 22.868 89.447 117.914 1.00 31.43 179 GLY A CA 1
ATOM 1301 C C . GLY A 1 168 ? 23.769 89.921 116.793 1.00 34.47 179 GLY A C 1
ATOM 1302 O O . GLY A 1 168 ? 24.426 89.126 116.118 1.00 29.35 179 GLY A O 1
ATOM 1303 N N . SER A 1 169 ? 23.811 91.235 116.604 1.00 39.50 180 SER A N 1
ATOM 1304 C CA . SER A 1 169 ? 24.588 91.825 115.521 1.00 33.09 180 SER A CA 1
ATOM 1305 C C . SER A 1 169 ? 25.707 92.697 116.065 1.00 31.63 180 SER A C 1
ATOM 1306 O O . SER A 1 169 ? 26.881 92.356 115.961 1.00 36.16 180 SER A O 1
ATOM 1309 N N . LYS A 1 170 ? 25.341 93.827 116.649 1.00 29.65 181 LYS A N 1
ATOM 1310 C CA . LYS A 1 170 ? 26.335 94.720 117.210 1.00 36.77 181 LYS A CA 1
ATOM 1311 C C . LYS A 1 170 ? 27.039 94.016 118.354 1.00 34.36 181 LYS A C 1
ATOM 1312 O O . LYS A 1 170 ? 28.258 94.131 118.510 1.00 31.72 181 LYS A O 1
ATOM 1318 N N . ARG A 1 171 ? 26.267 93.265 119.135 1.00 25.29 182 ARG A N 1
ATOM 1319 C CA . ARG A 1 171 ? 26.833 92.395 120.160 1.00 21.89 182 ARG A CA 1
ATOM 1320 C C . ARG A 1 171 ? 26.382 90.943 120.033 1.00 30.54 182 ARG A C 1
ATOM 1321 O O . ARG A 1 171 ? 25.185 90.648 120.010 1.00 31.69 182 ARG A O 1
ATOM 1329 N N . ILE A 1 172 ? 27.359 90.045 119.968 1.00 31.55 183 ILE A N 1
ATOM 1330 C CA . ILE A 1 172 ? 27.098 88.615 119.936 1.00 25.34 183 ILE A CA 1
ATOM 1331 C C . ILE A 1 172 ? 26.880 88.143 121.361 1.00 28.43 183 ILE A C 1
ATOM 1332 O O . ILE A 1 172 ? 27.778 88.243 122.203 1.00 27.27 183 ILE A O 1
ATOM 1337 N N . VAL A 1 173 ? 25.679 87.658 121.645 1.00 17.65 184 VAL A N 1
ATOM 1338 C CA . VAL A 1 173 ? 25.362 87.196 122.990 1.00 16.19 184 VAL A CA 1
ATOM 1339 C C . VAL A 1 173 ? 24.979 85.721 122.997 1.00 28.17 184 VAL A C 1
ATOM 1340 O O . VAL A 1 173 ? 24.418 85.200 122.024 1.00 23.24 184 VAL A O 1
ATOM 1344 N N . LYS A 1 174 ? 25.290 85.051 124.099 1.00 19.53 185 LYS A N 1
ATOM 1345 C CA . LYS A 1 174 ? 24.955 83.645 124.249 1.00 18.83 185 LYS A CA 1
ATOM 1346 C C . LYS A 1 174 ? 23.734 83.484 125.145 1.00 17.72 185 LYS A C 1
ATOM 1347 O O . LYS A 1 174 ? 23.600 84.175 126.157 1.00 19.45 185 LYS A O 1
ATOM 1353 N N . ILE A 1 175 ? 22.846 82.569 124.766 1.00 18.98 186 ILE A N 1
ATOM 1354 C CA . ILE A 1 175 ? 21.604 82.347 125.502 1.00 21.25 186 ILE A CA 1
ATOM 1355 C C . ILE A 1 175 ? 21.343 80.857 125.712 1.00 18.11 186 ILE A C 1
ATOM 1356 O O . ILE A 1 175 ? 21.166 80.113 124.746 1.00 13.96 186 ILE A O 1
ATOM 1361 N N . PRO A 1 176 ? 21.297 80.420 126.980 1.00 14.30 187 PRO A N 1
ATOM 1362 C CA . PRO A 1 176 ? 21.053 79.005 127.277 1.00 13.69 187 PRO A CA 1
ATOM 1363 C C . PRO A 1 176 ? 19.553 78.681 127.274 1.00 20.27 187 PRO A C 1
ATOM 1364 O O . PRO A 1 176 ? 18.752 79.433 127.837 1.00 16.61 187 PRO A O 1
ATOM 1368 N N . TYR A 1 177 ? 19.181 77.563 126.660 1.00 15.04 188 TYR A N 1
ATOM 1369 C CA . TYR A 1 177 ? 17.782 77.146 126.618 1.00 16.63 188 TYR A CA 1
ATOM 1370 C C . TYR A 1 177 ? 17.611 75.696 127.037 1.00 21.42 188 TYR A C 1
ATOM 1371 O O . TYR A 1 177 ? 18.524 74.876 126.914 1.00 15.01 188 TYR A O 1
ATOM 1380 N N . ILE A 1 178 ? 16.422 75.383 127.523 1.00 15.66 189 ILE A N 1
ATOM 1381 C CA . ILE A 1 178 ? 15.946 74.019 127.505 1.00 10.51 189 ILE A CA 1
ATOM 1382 C C . ILE A 1 178 ? 14.749 73.993 126.538 1.00 19.93 189 ILE A C 1
ATOM 1383 O O . ILE A 1 178 ? 13.972 74.947 126.479 1.00 19.47 189 ILE A O 1
ATOM 1388 N N . ALA A 1 179 ? 14.647 72.939 125.735 1.00 15.08 190 ALA A N 1
ATOM 1389 C CA . ALA A 1 179 ? 13.511 72.782 124.834 1.00 14.49 190 ALA A CA 1
ATOM 1390 C C . ALA A 1 179 ? 12.851 71.435 125.069 1.00 17.59 190 ALA A C 1
ATOM 1391 O O . ALA A 1 179 ? 13.492 70.489 125.536 1.00 15.01 190 ALA A O 1
ATOM 1393 N N . 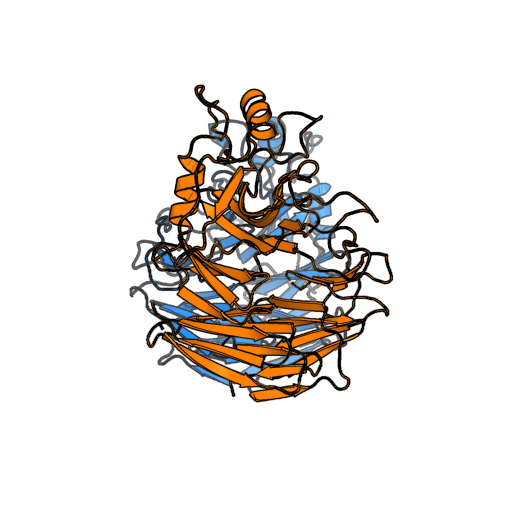GLN A 1 180 ? 11.562 71.365 124.760 1.00 16.68 191 GLN A N 1
ATOM 1394 C CA . GLN A 1 180 ? 10.754 70.178 124.994 1.00 18.38 191 GLN A CA 1
ATOM 1395 C C . GLN A 1 180 ? 10.006 69.816 123.725 1.00 14.40 191 GLN A C 1
ATOM 1396 O O . GLN A 1 180 ? 9.711 70.679 122.900 1.00 13.68 191 GLN A O 1
ATOM 1402 N N . MET A 1 181 ? 9.720 68.527 123.573 1.00 12.95 192 MET A N 1
ATOM 1403 C CA . MET A 1 181 ? 8.924 68.040 122.458 1.00 16.77 192 MET A CA 1
ATOM 1404 C C . MET A 1 181 ? 8.382 66.704 122.896 1.00 18.23 192 MET A C 1
ATOM 1405 O O . MET A 1 181 ? 8.911 66.106 123.831 1.00 13.76 192 MET A O 1
ATOM 1410 N N . CYS A 1 182 ? 7.340 66.229 122.219 1.00 10.32 193 CYS A N 1
ATOM 1411 C CA . CYS A 1 182 ? 6.758 64.938 122.550 1.00 14.24 193 CYS A CA 1
ATOM 1412 C C . CYS A 1 182 ? 7.506 63.770 121.912 1.00 16.74 193 CYS A C 1
ATOM 1413 O O . CYS A 1 182 ? 7.693 63.718 120.694 1.00 12.75 193 CYS A O 1
ATOM 1416 N N . LEU A 1 183 ? 7.928 62.826 122.742 1.00 14.92 194 LEU A N 1
ATOM 1417 C CA . LEU A 1 183 ? 8.621 61.656 122.222 1.00 17.54 194 LEU A CA 1
ATOM 1418 C C . LEU A 1 183 ? 7.873 61.002 121.053 1.00 25.19 194 LEU A C 1
ATOM 1419 O O . LEU A 1 183 ? 8.486 60.597 120.070 1.00 13.69 194 LEU A O 1
ATOM 1424 N N . ASN A 1 184 ? 6.549 60.913 121.151 1.00 18.12 195 ASN A N 1
ATOM 1425 C CA . ASN A 1 184 ? 5.765 60.200 120.139 1.00 19.65 195 ASN A CA 1
ATOM 1426 C C . ASN A 1 184 ? 5.071 61.118 119.132 1.00 19.49 195 ASN A C 1
ATOM 1427 O O . ASN A 1 184 ? 4.136 60.719 118.440 1.00 19.77 195 ASN A O 1
ATOM 1432 N N . ASP A 1 185 ? 5.550 62.349 119.060 1.00 21.61 196 ASP A N 1
ATOM 1433 C CA . ASP A 1 185 ? 5.093 63.339 118.093 1.00 20.60 196 ASP A CA 1
ATOM 1434 C C . ASP A 1 185 ? 4.892 62.707 116.711 1.00 18.82 196 ASP A C 1
ATOM 1435 O O . ASP A 1 185 ? 5.768 61.994 116.216 1.00 22.70 196 ASP A O 1
ATOM 1440 N N . GLU A 1 186 ? 3.744 62.966 116.084 1.00 14.63 197 GLU A N 1
ATOM 1441 C CA . GLU A 1 186 ? 3.459 62.400 114.766 1.00 17.42 197 GLU A CA 1
ATOM 1442 C C . GLU A 1 186 ? 3.816 63.339 113.622 1.00 18.99 197 GLU A C 1
ATOM 1443 O O . GLU A 1 186 ? 3.708 62.971 112.448 1.00 21.48 197 GLU A O 1
ATOM 1449 N N . GLY A 1 187 ? 4.279 64.538 113.962 1.00 19.05 198 GLY A N 1
ATOM 1450 C CA . GLY A 1 187 ? 4.728 65.478 112.952 1.00 19.25 198 GLY A CA 1
ATOM 1451 C C . GLY A 1 187 ? 3.645 66.434 112.481 1.00 20.98 198 GLY A C 1
ATOM 1452 O O . GLY A 1 187 ? 2.564 66.503 113.058 1.00 15.26 198 GLY A O 1
ATOM 1453 N N . GLY A 1 188 ? 3.951 67.178 111.424 1.00 18.15 199 GLY A N 1
ATOM 1454 C CA . GLY A 1 188 ? 3.112 68.269 110.977 1.00 21.73 199 GLY A CA 1
ATOM 1455 C C . GLY A 1 188 ? 1.803 67.822 110.361 1.00 21.50 199 GLY A C 1
ATOM 1456 O O . GLY A 1 188 ? 1.621 66.632 110.089 1.00 20.68 199 GLY A O 1
ATOM 1457 N N . PRO A 1 189 ? 0.888 68.784 110.135 1.00 29.48 200 PRO A N 1
ATOM 1458 C CA . PRO A 1 189 ? -0.489 68.565 109.664 1.00 27.88 200 PRO A CA 1
ATOM 1459 C C . PRO A 1 189 ? -0.624 68.412 108.149 1.00 27.96 200 PRO A C 1
ATOM 1460 O O . PRO A 1 189 ? -1.731 68.168 107.674 1.00 26.85 200 PRO A O 1
ATOM 1464 N N . SER A 1 190 ? 0.466 68.557 107.401 1.00 29.95 201 SER A N 1
ATOM 1465 C CA . SER A 1 190 ? 0.402 68.383 105.951 1.00 30.48 201 SER A CA 1
ATOM 1466 C C . SER A 1 190 ? 1.597 67.584 105.454 1.00 33.72 201 SER A C 1
ATOM 1467 O O . SER A 1 190 ? 2.613 67.485 106.140 1.00 21.54 201 SER A O 1
ATOM 1470 N N . SER A 1 191 ? 1.475 67.005 104.267 1.00 28.63 202 SER A N 1
ATOM 1471 C CA . SER A 1 191 ? 2.537 66.149 103.747 1.00 37.22 202 SER A CA 1
ATOM 1472 C C . SER A 1 191 ? 3.883 66.878 103.776 1.00 34.94 202 SER A C 1
ATOM 1473 O O . SER A 1 191 ? 4.918 66.292 104.091 1.00 28.53 202 SER A O 1
ATOM 1476 N N . LEU A 1 192 ? 3.853 68.167 103.464 1.00 31.29 203 LEU A N 1
ATOM 1477 C CA . LEU A 1 192 ? 5.061 68.984 103.426 1.00 31.12 203 LEU A CA 1
ATOM 1478 C C . LEU A 1 192 ? 5.713 69.180 104.810 1.00 28.78 203 LEU A C 1
ATOM 1479 O O . LEU A 1 192 ? 6.925 69.310 104.916 1.00 24.13 203 LEU A O 1
ATOM 1484 N N . SER A 1 193 ? 4.900 69.177 105.860 1.00 24.49 204 SER A N 1
ATOM 1485 C CA . SER A 1 193 ? 5.360 69.418 107.221 1.00 25.38 204 SER A CA 1
ATOM 1486 C C . SER A 1 193 ? 5.269 68.149 108.070 1.00 25.44 204 SER A C 1
ATOM 1487 O O . SER A 1 193 ? 5.520 68.177 109.273 1.00 18.58 204 SER A O 1
ATOM 1490 N N . SER A 1 194 ? 4.922 67.036 107.436 1.00 15.66 205 SER A N 1
ATOM 1491 C CA . SER A 1 194 ? 4.639 65.806 108.161 1.00 18.06 205 SER A CA 1
ATOM 1492 C C . SER A 1 194 ? 5.843 65.206 108.895 1.00 16.49 205 SER A C 1
ATOM 1493 O O . SER A 1 194 ? 5.664 64.424 109.828 1.00 19.64 205 SER A O 1
ATOM 1496 N N . HIS A 1 195 ? 7.059 65.552 108.474 1.00 21.05 206 HIS A N 1
ATOM 1497 C CA . HIS A 1 195 ? 8.251 65.055 109.170 1.00 18.43 206 HIS A CA 1
ATOM 1498 C C . HIS A 1 195 ? 8.945 66.111 110.041 1.00 21.87 206 HIS A C 1
ATOM 1499 O O . HIS A 1 195 ? 10.101 65.945 110.459 1.00 17.95 206 HIS A O 1
ATOM 1506 N N . ARG A 1 196 ? 8.233 67.195 110.327 1.00 16.39 207 ARG A N 1
ATOM 1507 C CA . ARG A 1 196 ? 8.737 68.184 111.275 1.00 15.76 207 ARG A CA 1
ATOM 1508 C C . ARG A 1 196 ? 8.082 68.012 112.631 1.00 18.14 207 ARG A C 1
ATOM 1509 O O . ARG A 1 196 ? 6.884 67.697 112.710 1.00 17.02 207 ARG A O 1
ATOM 1517 N N . TRP A 1 197 ? 8.875 68.185 113.691 1.00 14.96 208 TRP A N 1
ATOM 1518 C CA . TRP A 1 197 ? 8.335 68.187 115.040 1.00 15.52 208 TRP A CA 1
ATOM 1519 C C . TRP A 1 197 ? 7.170 69.164 115.066 1.00 15.12 208 TRP A C 1
ATOM 1520 O O . TRP A 1 197 ? 7.222 70.214 114.417 1.00 18.39 208 TRP A O 1
ATOM 1531 N N . SER A 1 198 ? 6.143 68.842 115.847 1.00 16.47 209 SER A N 1
ATOM 1532 C CA . SER A 1 198 ? 4.942 69.668 115.914 1.00 17.11 209 SER A CA 1
ATOM 1533 C C . SER A 1 198 ? 4.713 70.173 117.335 1.00 15.63 209 SER A C 1
ATOM 1534 O O . SER A 1 198 ? 3.731 70.869 117.610 1.00 15.43 209 SER A O 1
ATOM 1537 N N . THR A 1 199 ? 5.642 69.835 118.230 1.00 17.64 210 THR A N 1
ATOM 1538 C CA . THR A 1 199 ? 5.500 70.115 119.659 1.00 13.93 210 THR A CA 1
ATOM 1539 C C . THR A 1 199 ? 6.723 70.800 120.282 1.00 13.02 210 THR A C 1
ATOM 1540 O O . THR A 1 199 ? 6.840 70.852 121.495 1.00 13.23 210 THR A O 1
ATOM 1544 N N . PHE A 1 200 ? 7.618 71.322 119.443 1.00 12.05 211 PHE A N 1
ATOM 1545 C CA . PHE A 1 200 ? 8.863 71.954 119.898 1.00 17.55 211 PHE A CA 1
ATOM 1546 C C . PHE A 1 200 ? 8.635 73.340 120.515 1.00 15.92 211 PHE A C 1
ATOM 1547 O O . PHE A 1 200 ? 8.134 74.256 119.856 1.00 15.14 211 PHE A O 1
ATOM 1555 N N . LEU A 1 201 ? 8.975 73.463 121.794 1.00 15.55 212 LEU A N 1
ATOM 1556 C CA . LEU A 1 201 ? 9.001 74.742 122.497 1.00 13.86 212 LEU A CA 1
ATOM 1557 C C . LEU A 1 201 ? 10.312 74.857 123.270 1.00 19.57 212 LEU A C 1
ATOM 1558 O O . LEU A 1 201 ? 10.833 73.850 123.758 1.00 13.87 212 LEU A O 1
ATOM 1563 N N . LYS A 1 202 ? 10.823 76.076 123.407 1.00 14.52 213 LYS A N 1
ATOM 1564 C CA . LYS A 1 202 ? 12.031 76.297 124.193 1.00 13.82 213 LYS A CA 1
ATOM 1565 C C . LYS A 1 202 ? 11.843 77.439 125.170 1.00 19.01 213 LYS A C 1
ATOM 1566 O O . LYS A 1 202 ? 11.056 78.361 124.931 1.00 19.83 213 LYS A O 1
ATOM 1572 N N . VAL A 1 203 ? 12.552 77.371 126.287 1.00 12.66 214 VAL A N 1
ATOM 1573 C CA . VAL A 1 203 ? 12.491 78.441 127.267 1.00 13.00 214 VAL A CA 1
ATOM 1574 C C . VAL A 1 203 ? 13.896 78.728 127.752 1.00 21.20 214 VAL A C 1
ATOM 1575 O O . VAL A 1 203 ? 14.706 77.808 127.947 1.00 15.48 214 VAL A O 1
ATOM 1579 N N . GLU A 1 204 ? 14.183 80.011 127.923 1.00 16.18 215 GLU A N 1
ATOM 1580 C CA . GLU A 1 204 ? 15.472 80.476 128.391 1.00 17.57 215 GLU A CA 1
ATOM 1581 C C . GLU A 1 204 ? 15.759 80.013 129.807 1.00 13.59 215 GLU A C 1
ATOM 1582 O O . GLU A 1 204 ? 14.865 79.996 130.650 1.00 12.49 215 GLU A O 1
ATOM 1588 N N . LEU A 1 205 ? 17.012 79.638 130.074 1.00 15.27 216 LEU A N 1
ATOM 1589 C CA . LEU A 1 205 ? 17.445 79.343 131.434 1.00 14.05 216 LEU A CA 1
ATOM 1590 C C . LEU A 1 205 ? 18.198 80.538 132.001 1.00 20.31 216 LEU A C 1
ATOM 1591 O O . LEU A 1 205 ? 18.827 81.288 131.259 1.00 23.28 216 LEU A O 1
ATOM 1596 N N . GLU A 1 206 ? 18.152 80.705 133.318 1.00 14.66 217 GLU A N 1
ATOM 1597 C CA . GLU A 1 206 ? 18.939 81.753 133.956 1.00 21.91 217 GLU A CA 1
ATOM 1598 C C . GLU A 1 206 ? 19.879 81.143 134.992 1.00 17.74 217 GLU A C 1
ATOM 1599 O O . GLU A 1 206 ? 19.503 80.227 135.715 1.00 22.18 217 GLU A O 1
ATOM 1605 N N . CYS A 1 207 ? 21.101 81.655 135.052 1.00 18.11 218 CYS A N 1
ATOM 1606 C CA . CYS A 1 207 ? 22.073 81.214 136.043 1.00 18.49 218 CYS A CA 1
ATOM 1607 C C . CYS A 1 207 ? 22.962 82.414 136.319 1.00 20.46 218 CYS A C 1
ATOM 1608 O O . CYS A 1 207 ? 24.018 82.581 135.690 1.00 14.13 218 CYS A O 1
ATOM 1611 N N . ASP A 1 208 ? 22.500 83.273 137.229 1.00 16.91 219 ASP A N 1
ATOM 1612 C CA . ASP A 1 208 ? 23.167 84.540 137.519 1.00 17.62 219 ASP A CA 1
ATOM 1613 C C . ASP A 1 208 ? 23.578 84.601 138.979 1.00 20.74 219 ASP A C 1
ATOM 1614 O O . ASP A 1 208 ? 22.950 83.974 139.839 1.00 16.64 219 ASP A O 1
ATOM 1619 N N . ILE A 1 209 ? 24.628 85.367 139.249 1.00 16.93 220 ILE A N 1
ATOM 1620 C CA . ILE A 1 209 ? 24.974 85.728 140.619 1.00 23.72 220 ILE A CA 1
ATOM 1621 C C . ILE A 1 209 ? 25.846 86.966 140.615 1.00 19.03 220 ILE A C 1
ATOM 1622 O O . ILE A 1 209 ? 26.860 87.025 139.902 1.00 16.59 220 ILE A O 1
ATOM 1627 N N . ASP A 1 210 ? 25.433 87.955 141.402 1.00 20.52 221 ASP A N 1
ATOM 1628 C CA . ASP A 1 210 ? 26.211 89.173 141.615 1.00 27.26 221 ASP A CA 1
ATOM 1629 C C . ASP A 1 210 ? 26.728 89.796 140.326 1.00 25.67 221 ASP A C 1
ATOM 1630 O O . ASP A 1 210 ? 27.856 90.261 140.259 1.00 18.88 221 ASP A O 1
ATOM 1635 N N . GLY A 1 211 ? 25.890 89.813 139.298 1.00 18.49 222 GLY A N 1
ATOM 1636 C CA . GLY A 1 211 ? 26.272 90.442 138.053 1.00 21.12 222 GLY A CA 1
ATOM 1637 C C . GLY A 1 211 ? 26.873 89.481 137.041 1.00 17.14 222 GLY A C 1
ATOM 1638 O O . GLY A 1 211 ? 26.897 89.782 135.844 1.00 19.13 222 GLY A O 1
ATOM 1639 N N . ARG A 1 212 ? 27.371 88.336 137.514 1.00 15.38 223 ARG A N 1
ATOM 1640 C CA . ARG A 1 212 ? 27.870 87.301 136.617 1.00 18.93 223 ARG A CA 1
ATOM 1641 C C . ARG A 1 212 ? 26.664 86.560 136.041 1.00 21.23 223 ARG A C 1
ATOM 1642 O O . ARG A 1 212 ? 25.794 86.117 136.784 1.00 19.78 223 ARG A O 1
ATOM 1650 N N . SER A 1 213 ? 26.596 86.464 134.717 1.00 15.56 224 SER A N 1
ATOM 1651 C CA . SER A 1 213 ? 25.464 85.804 134.057 1.00 14.41 224 SER A CA 1
ATOM 1652 C C . SER A 1 213 ? 25.947 84.664 133.147 1.00 12.54 224 SER A C 1
ATOM 1653 O O . SER A 1 213 ? 26.477 84.899 132.056 1.00 14.82 224 SER A O 1
ATOM 1656 N N . TYR A 1 214 ? 25.789 83.428 133.602 1.00 13.23 225 TYR A N 1
ATOM 1657 C CA . TYR A 1 214 ? 26.364 82.285 132.881 1.00 12.46 225 TYR A CA 1
ATOM 1658 C C . TYR A 1 214 ? 25.515 81.829 131.703 1.00 15.88 225 TYR A C 1
ATOM 1659 O O . TYR A 1 214 ? 24.302 81.676 131.836 1.00 15.42 225 TYR A O 1
ATOM 1668 N N . ARG A 1 215 ? 26.158 81.620 130.552 1.00 15.60 226 ARG A N 1
ATOM 1669 C CA . ARG A 1 215 ? 25.427 81.382 129.305 1.00 12.09 226 ARG A CA 1
ATOM 1670 C C . ARG A 1 215 ? 25.795 80.095 128.576 1.00 15.95 226 ARG A C 1
ATOM 1671 O O . ARG A 1 215 ? 24.949 79.482 127.940 1.00 11.50 226 ARG A O 1
ATOM 1679 N N . GLN A 1 216 ? 27.059 79.701 128.637 1.00 13.56 227 GLN A N 1
ATOM 1680 C CA . GLN A 1 216 ? 27.504 78.545 127.871 1.00 15.45 227 GLN A CA 1
ATOM 1681 C C . GLN A 1 216 ? 27.306 77.273 128.683 1.00 16.17 227 GLN A C 1
ATOM 1682 O O . GLN A 1 216 ? 27.932 77.084 129.734 1.00 16.13 227 GLN A O 1
ATOM 1688 N N . ILE A 1 217 ? 26.423 76.405 128.209 1.00 16.05 228 ILE A N 1
ATOM 1689 C CA . ILE A 1 217 ? 26.200 75.135 128.885 1.00 16.77 228 ILE A CA 1
ATOM 1690 C C . ILE A 1 217 ? 27.326 74.170 128.542 1.00 12.07 228 ILE A C 1
ATOM 1691 O O . ILE A 1 217 ? 27.705 74.026 127.377 1.00 14.65 228 ILE A O 1
ATOM 1696 N N . ILE A 1 218 ? 27.851 73.503 129.561 1.00 14.31 229 ILE A N 1
ATOM 1697 C CA . ILE A 1 218 ? 28.917 72.528 129.365 1.00 14.15 229 ILE A CA 1
ATOM 1698 C C . ILE A 1 218 ? 28.326 71.130 129.281 1.00 20.33 229 ILE A C 1
ATOM 1699 O O . ILE A 1 218 ? 28.613 70.359 128.368 1.00 15.27 229 ILE A O 1
ATOM 1704 N N . HIS A 1 219 ? 27.481 70.818 130.250 1.00 10.20 230 HIS A N 1
ATOM 1705 C CA . HIS A 1 219 ? 27.033 69.462 130.471 1.00 12.87 230 HIS A CA 1
ATOM 1706 C C . HIS A 1 219 ? 25.862 69.510 131.438 1.00 14.93 230 HIS A C 1
ATOM 1707 O O . HIS A 1 219 ? 25.714 70.472 132.193 1.00 16.65 230 HIS A O 1
ATOM 1714 N N . SER A 1 220 ? 25.033 68.474 131.422 1.00 15.63 231 SER A N 1
ATOM 1715 C CA . SER A 1 220 ? 23.882 68.419 132.312 1.00 10.66 231 SER A CA 1
ATOM 1716 C C . SER A 1 220 ? 23.483 66.983 132.612 1.00 25.43 231 SER A C 1
ATOM 1717 O O . SER A 1 220 ? 23.856 66.048 131.892 1.00 15.05 231 SER A O 1
ATOM 1720 N N . ARG A 1 221 ? 22.732 66.816 133.693 1.00 13.43 232 ARG A N 1
ATOM 1721 C CA . ARG A 1 221 ? 22.047 65.563 133.966 1.00 18.40 232 ARG A CA 1
ATOM 1722 C C . ARG A 1 221 ? 20.922 65.849 134.942 1.00 24.00 232 ARG A C 1
ATOM 1723 O O . ARG A 1 221 ? 20.800 66.968 135.430 1.00 18.93 232 ARG A O 1
ATOM 1731 N N . THR A 1 222 ? 20.115 64.829 135.219 1.00 16.79 233 THR A N 1
ATOM 1732 C CA . THR A 1 222 ? 18.960 64.962 136.096 1.00 24.67 233 THR A CA 1
ATOM 1733 C C . THR A 1 222 ? 19.091 63.999 137.248 1.00 22.65 233 THR A C 1
ATOM 1734 O O . THR A 1 222 ? 19.833 63.021 137.174 1.00 26.59 233 THR A O 1
ATOM 1738 N N . ILE A 1 223 ? 18.365 64.292 138.315 1.00 22.41 234 ILE A N 1
ATOM 1739 C CA . ILE A 1 223 ? 18.312 63.455 139.499 1.00 23.15 234 ILE A CA 1
ATOM 1740 C C . ILE A 1 223 ? 16.853 63.372 139.931 1.00 23.67 234 ILE A C 1
ATOM 1741 O O . ILE A 1 223 ? 16.185 64.391 140.043 1.00 27.24 234 ILE A O 1
ATOM 1746 N N . LYS A 1 224 ? 16.349 62.166 140.166 1.00 25.75 235 LYS A N 1
ATOM 1747 C CA . LYS A 1 224 ? 14.975 62.018 140.644 1.00 27.97 235 LYS A CA 1
ATOM 1748 C C . LYS A 1 224 ? 14.893 62.247 142.145 1.00 28.05 235 LYS A C 1
ATOM 1749 O O . LYS A 1 224 ? 15.731 61.765 142.905 1.00 36.21 235 LYS A O 1
ATOM 1755 N N . THR A 1 225 ? 13.884 62.997 142.568 1.00 31.16 236 THR A N 1
ATOM 1756 C CA . THR A 1 225 ? 13.596 63.157 143.990 1.00 44.46 236 THR A CA 1
ATOM 1757 C C . THR A 1 225 ? 12.197 62.611 144.255 1.00 34.05 236 THR A C 1
ATOM 1758 O O . THR A 1 225 ? 11.514 62.166 143.329 1.00 24.97 236 THR A O 1
ATOM 1762 N N . ASP A 1 226 ? 11.769 62.656 145.512 1.00 39.34 237 ASP A N 1
ATOM 1763 C CA . ASP A 1 226 ? 10.462 62.120 145.887 1.00 44.07 237 ASP A CA 1
ATOM 1764 C C . ASP A 1 226 ? 9.313 62.718 145.074 1.00 41.64 237 ASP A C 1
ATOM 1765 O O . ASP A 1 226 ? 8.372 62.012 144.705 1.00 38.38 237 ASP A O 1
ATOM 1770 N N . ASN A 1 227 ? 9.391 64.011 144.783 1.00 38.96 238 ASN A N 1
ATOM 1771 C CA . ASN A 1 227 ? 8.287 64.687 144.104 1.00 33.21 238 ASN A CA 1
ATOM 1772 C C . ASN A 1 227 ? 8.670 65.479 142.855 1.00 32.81 238 ASN A C 1
ATOM 1773 O O . ASN A 1 227 ? 7.858 66.226 142.308 1.00 32.20 238 ASN A O 1
ATOM 1778 N N . ASP A 1 228 ? 9.894 65.304 142.378 1.00 31.99 239 ASP A N 1
ATOM 1779 C CA . ASP A 1 228 ? 10.365 66.151 141.300 1.00 25.84 239 ASP A CA 1
ATOM 1780 C C . ASP A 1 228 ? 11.509 65.469 140.575 1.00 28.73 239 ASP A C 1
ATOM 1781 O O . ASP A 1 228 ? 11.960 64.383 140.967 1.00 25.23 239 ASP A O 1
ATOM 1786 N N . THR A 1 229 ? 11.965 66.104 139.503 1.00 25.76 240 THR A N 1
ATOM 1787 C CA . THR A 1 229 ? 13.239 65.758 138.899 1.00 22.68 240 THR A CA 1
ATOM 1788 C C . THR A 1 229 ? 14.055 67.020 138.868 1.00 24.82 240 THR A C 1
ATOM 1789 O O . THR A 1 229 ? 13.588 68.038 138.349 1.00 19.62 240 THR A O 1
ATOM 1793 N N . ILE A 1 230 ? 15.268 66.958 139.419 1.00 22.18 241 ILE A N 1
ATOM 1794 C CA . ILE A 1 230 ? 16.142 68.121 139.460 1.00 23.00 241 ILE A CA 1
ATOM 1795 C C . ILE A 1 230 ? 17.146 68.061 138.313 1.00 20.35 241 ILE A C 1
ATOM 1796 O O . ILE A 1 230 ? 17.860 67.070 138.155 1.00 18.34 241 ILE A O 1
ATOM 1801 N N . LEU A 1 231 ? 17.171 69.123 137.517 1.00 13.97 242 LEU A N 1
ATOM 1802 C CA . LEU A 1 231 ? 18.060 69.237 136.372 1.00 16.04 242 LEU A CA 1
ATOM 1803 C C . LEU A 1 231 ? 19.335 69.948 136.801 1.00 18.22 242 LEU A C 1
ATOM 1804 O O . LEU A 1 231 ? 19.281 71.088 137.251 1.00 17.00 242 LEU A O 1
ATOM 1809 N N . TYR A 1 232 ? 20.477 69.278 136.667 1.00 17.45 243 TYR A N 1
ATOM 1810 C CA . TYR A 1 232 ? 21.767 69.907 136.965 1.00 15.95 243 TYR A CA 1
ATOM 1811 C C . TYR A 1 232 ? 22.467 70.411 135.701 1.00 13.29 243 TYR A C 1
ATOM 1812 O O . TYR A 1 232 ? 22.726 69.647 134.773 1.00 14.80 243 TYR A O 1
ATOM 1821 N N . VAL A 1 233 ? 22.802 71.691 135.677 1.00 11.35 244 VAL A N 1
ATOM 1822 C CA . VAL A 1 233 ? 23.406 72.285 134.488 1.00 12.83 244 VAL A CA 1
ATOM 1823 C C . VAL A 1 233 ? 24.697 73.006 134.870 1.00 17.47 244 VAL A C 1
ATOM 1824 O O . VAL A 1 233 ? 24.675 73.926 135.671 1.00 14.80 244 VAL A O 1
ATOM 1828 N N . PHE A 1 234 ? 25.816 72.570 134.297 1.00 9.54 245 PHE A N 1
ATOM 1829 C CA . PHE A 1 234 ? 27.106 73.227 134.522 1.00 12.63 245 PHE A CA 1
ATOM 1830 C C . PHE A 1 234 ? 27.366 74.196 133.375 1.00 11.42 245 PHE A C 1
ATOM 1831 O O . PHE A 1 234 ? 27.307 73.802 132.208 1.00 13.41 245 PHE A O 1
ATOM 1839 N N . PHE A 1 235 ? 27.646 75.455 133.710 1.00 8.63 246 PHE A N 1
ATOM 1840 C CA . PHE A 1 235 ? 27.956 76.501 132.736 1.00 13.02 246 PHE A CA 1
ATOM 1841 C C . PHE A 1 235 ? 29.433 76.874 132.770 1.00 16.52 246 PHE A C 1
ATOM 1842 O O . PHE A 1 235 ? 30.085 76.815 133.813 1.00 15.48 246 PHE A O 1
ATOM 1850 N N . ASP A 1 236 ? 29.951 77.288 131.623 1.00 12.89 247 ASP A N 1
ATOM 1851 C CA . ASP A 1 236 ? 31.298 77.821 131.538 1.00 14.99 247 ASP A CA 1
ATOM 1852 C C . ASP A 1 236 ? 31.213 79.337 131.390 1.00 15.20 247 ASP A C 1
ATOM 1853 O O . ASP A 1 236 ? 30.124 79.899 131.224 1.00 18.07 247 ASP A O 1
ATOM 1858 N N . SER A 1 237 ? 32.358 80.003 131.465 1.00 15.76 248 SER A N 1
ATOM 1859 C CA . SER A 1 237 ? 32.427 81.407 131.087 1.00 16.42 248 SER A CA 1
ATOM 1860 C C . SER A 1 237 ? 33.791 81.657 130.463 1.00 17.50 248 SER A C 1
ATOM 1861 O O . SER A 1 237 ? 34.721 80.879 130.676 1.00 15.22 248 SER A O 1
ATOM 1864 N N . PRO A 1 238 ? 33.901 82.725 129.663 1.00 14.86 249 PRO A N 1
ATOM 1865 C CA . PRO A 1 238 ? 35.168 83.166 129.087 1.00 18.45 249 PRO A CA 1
ATOM 1866 C C . PRO A 1 238 ? 36.033 83.850 130.139 1.00 19.20 249 PRO A C 1
ATOM 1867 O O . PRO A 1 238 ? 37.159 84.231 129.838 1.00 14.31 249 PRO A O 1
ATOM 1871 N N . TYR A 1 239 ? 35.503 83.991 131.351 1.00 16.86 250 TYR A N 1
ATOM 1872 C CA . TYR A 1 239 ? 36.247 84.578 132.462 1.00 17.24 250 TYR A CA 1
ATOM 1873 C C . TYR A 1 239 ? 36.927 83.477 133.258 1.00 24.08 250 TYR A C 1
ATOM 1874 O O . TYR A 1 239 ? 37.203 82.410 132.722 1.00 23.75 250 TYR A O 1
ATOM 1883 N N . SER A 1 240 ? 37.211 83.710 134.530 1.00 23.66 251 SER A N 1
ATOM 1884 C CA . SER A 1 240 ? 37.940 82.682 135.274 1.00 29.10 251 SER A CA 1
ATOM 1885 C C . SER A 1 240 ? 37.029 81.700 136.038 1.00 21.56 251 SER A C 1
ATOM 1886 O O . SER A 1 240 ? 37.507 80.881 136.819 1.00 24.00 251 SER A O 1
ATOM 1889 N N . LYS A 1 241 ? 35.724 81.748 135.769 1.00 20.52 252 LYS A N 1
ATOM 1890 C CA . LYS A 1 241 ? 34.759 80.989 136.556 1.00 22.63 252 LYS A CA 1
ATOM 1891 C C . LYS A 1 241 ? 33.807 80.114 135.741 1.00 18.25 252 LYS A C 1
ATOM 1892 O O . LYS A 1 241 ? 33.518 80.389 134.582 1.00 18.52 252 LYS A O 1
ATOM 1898 N N . SER A 1 242 ? 33.347 79.049 136.380 1.00 13.01 253 SER A N 1
ATOM 1899 C CA . SER A 1 242 ? 32.246 78.234 135.896 1.00 20.28 253 SER A CA 1
ATOM 1900 C C . SER A 1 242 ? 31.157 78.268 136.968 1.00 23.82 253 SER A C 1
ATOM 1901 O O . SER A 1 242 ? 31.352 78.835 138.038 1.00 16.01 253 SER A O 1
ATOM 1904 N N . ALA A 1 243 ? 30.013 77.659 136.695 1.00 12.14 254 ALA A N 1
ATOM 1905 C CA . ALA A 1 243 ? 28.937 77.693 137.658 1.00 18.72 254 ALA A CA 1
ATOM 1906 C C . ALA A 1 243 ? 28.014 76.517 137.459 1.00 12.80 254 ALA A C 1
ATOM 1907 O O . ALA A 1 243 ? 27.693 76.162 136.334 1.00 15.46 254 ALA A O 1
ATOM 1909 N N . LEU A 1 244 ? 27.574 75.936 138.568 1.00 11.52 255 LEU A N 1
ATOM 1910 C CA . LEU A 1 244 ? 26.570 74.889 138.538 1.00 17.19 255 LEU A CA 1
ATOM 1911 C C . LEU A 1 244 ? 25.236 75.398 139.111 1.00 22.95 255 LEU A C 1
ATOM 1912 O O . LEU A 1 244 ? 25.163 75.812 140.266 1.00 18.46 255 LEU A O 1
ATOM 1917 N N . CYS A 1 245 ? 24.192 75.374 138.283 1.00 18.66 256 CYS A N 1
ATOM 1918 C CA . CYS A 1 245 ? 22.838 75.727 138.702 1.00 16.31 256 CYS A CA 1
ATOM 1919 C C . CYS A 1 245 ? 21.933 74.495 138.608 1.00 21.38 256 CYS A C 1
ATOM 1920 O O . CYS A 1 245 ? 22.155 73.617 137.775 1.00 16.54 256 CYS A O 1
ATOM 1923 N N . THR A 1 246 ? 20.908 74.446 139.457 1.00 17.24 257 THR A N 1
ATOM 1924 C CA . THR A 1 246 ? 19.921 73.366 139.436 1.00 17.27 257 THR A CA 1
ATOM 1925 C C . THR A 1 246 ? 18.553 73.951 139.123 1.00 22.59 257 THR A C 1
ATOM 1926 O O . THR A 1 246 ? 18.304 75.111 139.425 1.00 18.08 257 THR A O 1
ATOM 1930 N N . TYR A 1 247 ? 17.674 73.155 138.520 1.00 19.80 258 TYR A N 1
ATOM 1931 C CA . TYR A 1 247 ? 16.332 73.612 138.181 1.00 17.18 258 TYR A CA 1
ATOM 1932 C C . TYR A 1 247 ? 15.293 72.544 138.520 1.00 17.53 258 TYR A C 1
ATOM 1933 O O . TYR A 1 247 ? 15.576 71.357 138.502 1.00 17.00 258 TYR A O 1
ATOM 1942 N N . SER A 1 248 ? 14.081 72.985 138.829 1.00 20.33 259 SER A N 1
ATOM 1943 C CA . SER A 1 248 ? 12.973 72.076 139.060 1.00 19.06 259 SER A CA 1
ATOM 1944 C C . SER A 1 248 ? 12.307 71.756 137.735 1.00 16.48 259 SER A C 1
ATOM 1945 O O . SER A 1 248 ? 11.842 72.653 137.044 1.00 14.91 259 SER A O 1
ATOM 1948 N N . MET A 1 249 ? 12.271 70.481 137.367 1.00 22.36 260 MET A N 1
ATOM 1949 C CA . MET A 1 249 ? 11.566 70.104 136.144 1.00 20.80 260 MET A CA 1
ATOM 1950 C C . MET A 1 249 ? 10.067 70.393 136.270 1.00 20.82 260 MET A C 1
ATOM 1951 O O . MET A 1 249 ? 9.413 70.762 135.291 1.00 21.20 260 MET A O 1
ATOM 1956 N N . ASN A 1 250 ? 9.525 70.246 137.475 1.00 19.64 261 ASN A N 1
ATOM 1957 C CA . ASN A 1 250 ? 8.128 70.623 137.706 1.00 22.58 261 ASN A CA 1
ATOM 1958 C C . ASN A 1 250 ? 7.913 72.076 137.328 1.00 22.33 261 ASN A C 1
ATOM 1959 O O . ASN A 1 250 ? 6.980 72.420 136.598 1.00 21.99 261 ASN A O 1
ATOM 1964 N N . THR A 1 251 ? 8.789 72.936 137.831 1.00 24.35 262 THR A N 1
ATOM 1965 C CA . THR A 1 251 ? 8.744 74.347 137.467 1.00 26.83 262 THR A CA 1
ATOM 1966 C C . THR A 1 251 ? 8.844 74.495 135.963 1.00 24.03 262 THR A C 1
ATOM 1967 O O . THR A 1 251 ? 8.069 75.230 135.349 1.00 21.64 262 THR A O 1
ATOM 1971 N N . ILE A 1 252 ? 9.801 73.791 135.360 1.00 19.47 263 ILE A N 1
ATOM 1972 C CA . ILE A 1 252 ? 9.986 73.903 133.914 1.00 16.28 263 ILE A CA 1
ATOM 1973 C C . ILE A 1 252 ? 8.746 73.390 133.156 1.00 19.54 263 ILE A C 1
ATOM 1974 O O . ILE A 1 252 ? 8.268 74.036 132.218 1.00 17.33 263 ILE A O 1
ATOM 1979 N N . LYS A 1 253 ? 8.220 72.236 133.559 1.00 18.13 264 LYS A N 1
ATOM 1980 C CA . LYS A 1 253 ? 7.026 71.689 132.908 1.00 26.18 264 LYS A CA 1
ATOM 1981 C C . LYS A 1 253 ? 5.820 72.629 133.050 1.00 24.66 264 LYS A C 1
ATOM 1982 O O . LYS A 1 253 ? 5.022 72.771 132.122 1.00 18.44 264 LYS A O 1
ATOM 1988 N N . GLN A 1 254 ? 5.672 73.245 134.220 1.00 23.19 265 GLN A N 1
ATOM 1989 C CA . GLN A 1 254 ? 4.608 74.232 134.435 1.00 26.45 265 GLN A CA 1
ATOM 1990 C C . GLN A 1 254 ? 4.726 75.396 133.455 1.00 23.70 265 GLN A C 1
ATOM 1991 O O . GLN A 1 254 ? 3.730 75.863 132.884 1.00 20.47 265 GLN A O 1
ATOM 1997 N N . SER A 1 255 ? 5.951 75.867 133.267 1.00 19.96 266 SER A N 1
ATOM 1998 C CA . SER A 1 255 ? 6.186 76.999 132.377 1.00 18.47 266 SER A CA 1
ATOM 1999 C C . SER A 1 255 ? 5.778 76.654 130.941 1.00 25.33 266 SER A C 1
ATOM 2000 O O . SER A 1 255 ? 5.099 77.439 130.270 1.00 18.66 266 SER A O 1
ATOM 2003 N N . PHE A 1 256 ? 6.167 75.473 130.470 1.00 19.62 267 PHE A N 1
ATOM 2004 C CA . PHE A 1 256 ? 5.776 75.063 129.128 1.00 18.13 267 PHE A CA 1
ATOM 2005 C C . PHE A 1 256 ? 4.255 74.904 129.074 1.00 17.10 267 PHE A C 1
ATOM 2006 O O . PHE A 1 256 ? 3.632 75.110 128.041 1.00 23.39 267 PHE A O 1
ATOM 2014 N N . SER A 1 257 ? 3.663 74.541 130.201 1.00 17.21 268 SER A N 1
ATOM 2015 C CA . SER A 1 257 ? 2.223 74.309 130.268 1.00 30.64 268 SER A CA 1
ATOM 2016 C C . SER A 1 257 ? 1.394 75.600 130.284 1.00 32.54 268 SER A C 1
ATOM 2017 O O . SER A 1 257 ? 0.294 75.648 129.726 1.00 26.54 268 SER A O 1
ATOM 2020 N N . THR A 1 258 ? 1.926 76.643 130.917 1.00 26.95 269 THR A N 1
ATOM 2021 C CA . THR A 1 258 ? 1.124 77.821 131.249 1.00 30.30 269 THR A CA 1
ATOM 2022 C C . THR A 1 258 ? 1.654 79.173 130.747 1.00 37.46 269 THR A C 1
ATOM 2023 O O . THR A 1 258 ? 0.915 80.158 130.754 1.00 26.36 269 THR A O 1
ATOM 2027 N N . SER A 1 259 ? 2.917 79.238 130.327 1.00 27.29 270 SER A N 1
ATOM 2028 C CA . SER A 1 259 ? 3.445 80.502 129.807 1.00 22.04 270 SER A CA 1
ATOM 2029 C C . SER A 1 259 ? 2.848 80.828 128.439 1.00 27.41 270 SER A C 1
ATOM 2030 O O . SER A 1 259 ? 2.462 79.933 127.684 1.00 23.07 270 SER A O 1
ATOM 2033 N N . LYS A 1 260 ? 2.777 82.116 128.127 1.00 19.64 271 LYS A N 1
ATOM 2034 C CA . LYS A 1 260 ? 2.419 82.558 126.790 1.00 25.78 271 LYS A CA 1
ATOM 2035 C C . LYS A 1 260 ? 3.658 82.469 125.912 1.00 22.36 271 LYS A C 1
ATOM 2036 O O . LYS A 1 260 ? 4.771 82.285 126.405 1.00 18.94 271 LYS A O 1
ATOM 2042 N N . LEU A 1 261 ? 3.451 82.598 124.610 1.00 17.33 272 LEU A N 1
ATOM 2043 C CA . LEU A 1 261 ? 4.527 82.549 123.634 1.00 18.19 272 LEU A CA 1
ATOM 2044 C C . LEU A 1 261 ? 4.980 83.962 123.278 1.00 31.15 272 LEU A C 1
ATOM 2045 O O . LEU A 1 261 ? 4.157 84.801 122.895 1.00 23.23 272 LEU A O 1
ATOM 2050 N N . GLU A 1 262 ? 6.280 84.221 123.406 1.00 23.70 273 GLU A N 1
ATOM 2051 C CA . GLU A 1 262 ? 6.842 85.528 123.080 1.00 21.25 273 GLU A CA 1
ATOM 2052 C C . GLU A 1 262 ? 6.358 85.986 121.715 1.00 25.78 273 GLU A C 1
ATOM 2053 O O . GLU A 1 262 ? 6.483 85.260 120.729 1.00 22.08 273 GLU A O 1
ATOM 2059 N N . GLY A 1 263 ? 5.801 87.193 121.658 1.00 28.06 274 GLY A N 1
ATOM 2060 C CA . GLY A 1 263 ? 5.431 87.797 120.390 1.00 26.08 274 GLY A CA 1
ATOM 2061 C C . GLY A 1 263 ? 4.055 87.422 119.874 1.00 29.64 274 GLY A C 1
ATOM 2062 O O . GLY A 1 263 ? 3.638 87.905 118.822 1.00 32.22 274 GLY A O 1
ATOM 2063 N N . TYR A 1 264 ? 3.354 86.553 120.598 1.00 32.29 275 TYR A N 1
ATOM 2064 C CA . TYR A 1 264 ? 2.005 86.149 120.212 1.00 23.50 275 TYR A CA 1
ATOM 2065 C C . TYR A 1 264 ? 1.047 86.557 121.328 1.00 28.63 275 TYR A C 1
ATOM 2066 O O . TYR A 1 264 ? 1.191 86.117 122.466 1.00 28.15 275 TYR A O 1
ATOM 2075 N N . THR A 1 265 ? 0.079 87.409 121.007 1.00 29.56 276 THR A N 1
ATOM 2076 C CA . THR A 1 265 ? -0.794 87.972 122.037 1.00 37.44 276 THR A CA 1
ATOM 2077 C C . THR A 1 265 ? -2.245 87.495 121.970 1.00 31.80 276 THR A C 1
ATOM 2078 O O . THR A 1 265 ? -2.984 87.642 122.942 1.00 32.39 276 THR A O 1
ATOM 2082 N N . LYS A 1 266 ? -2.648 86.917 120.841 1.00 29.86 277 LYS A N 1
ATOM 2083 C CA . LYS A 1 266 ? -3.969 86.297 120.746 1.00 24.76 277 LYS A CA 1
ATOM 2084 C C . LYS A 1 266 ? -4.045 85.059 121.619 1.00 31.81 277 LYS A C 1
ATOM 2085 O O . LYS A 1 266 ? -3.023 84.446 121.931 1.00 26.87 277 LYS A O 1
ATOM 2091 N N . GLN A 1 267 ? -5.260 84.711 122.030 1.00 27.93 278 GLN A N 1
ATOM 2092 C CA . GLN A 1 267 ? -5.496 83.518 122.832 1.00 30.74 278 GLN A CA 1
ATOM 2093 C C . GLN A 1 267 ? -4.878 82.333 122.105 1.00 31.78 278 GLN A C 1
ATOM 2094 O O . GLN A 1 267 ? -5.065 82.174 120.895 1.00 26.93 278 GLN A O 1
ATOM 2100 N N . LEU A 1 268 ? -4.132 81.513 122.839 1.00 31.41 279 LEU A N 1
ATOM 2101 C CA . LEU A 1 268 ? -3.447 80.373 122.235 1.00 28.15 279 LEU A CA 1
ATOM 2102 C C . LEU A 1 268 ? -4.464 79.411 121.642 1.00 26.99 279 LEU A C 1
ATOM 2103 O O . LEU A 1 268 ? -5.579 79.283 122.150 1.00 26.66 279 LEU A O 1
ATOM 2108 N N . PRO A 1 269 ? -4.098 78.754 120.536 1.00 31.29 280 PRO A N 1
ATOM 2109 C CA . PRO A 1 269 ? -5.015 77.785 119.933 1.00 32.41 280 PRO A CA 1
ATOM 2110 C C . PRO A 1 269 ? -5.328 76.661 120.905 1.00 29.11 280 PRO A C 1
ATOM 2111 O O . PRO A 1 269 ? -4.714 76.564 121.962 1.00 28.46 280 PRO A O 1
ATOM 2115 N N . SER A 1 270 ? -6.291 75.825 120.547 1.00 25.39 281 SER A N 1
ATOM 2116 C CA . SER A 1 270 ? -6.609 74.653 121.338 1.00 35.36 281 SER A CA 1
ATOM 2117 C C . SER A 1 270 ? -6.869 73.490 120.397 1.00 37.02 281 SER A C 1
ATOM 2118 O O . SER A 1 270 ? -7.590 73.649 119.404 1.00 31.04 281 SER A O 1
ATOM 2121 N N . PRO A 1 271 ? -6.265 72.322 120.687 1.00 31.24 282 PRO A N 1
ATOM 2122 C CA . PRO A 1 271 ? -5.361 72.098 121.824 1.00 26.94 282 PRO A CA 1
ATOM 2123 C C . PRO A 1 271 ? -4.095 72.958 121.737 1.00 23.00 282 PRO A C 1
ATOM 2124 O O . PRO A 1 271 ? -3.729 73.419 120.658 1.00 24.61 282 PRO A O 1
ATOM 2128 N N . ALA A 1 272 ? -3.451 73.176 122.877 1.00 19.79 283 ALA A N 1
ATOM 2129 C CA . ALA A 1 272 ? -2.373 74.154 122.983 1.00 26.71 283 ALA A CA 1
ATOM 2130 C C . ALA A 1 272 ? -1.058 73.697 122.323 1.00 23.15 283 ALA A C 1
ATOM 2131 O O . ALA A 1 272 ? -0.801 72.498 122.162 1.00 20.35 283 ALA A O 1
ATOM 2133 N N . PRO A 1 273 ? -0.225 74.660 121.917 1.00 26.48 284 PRO A N 1
ATOM 2134 C CA . PRO A 1 273 ? 1.092 74.305 121.378 1.00 20.68 284 PRO A CA 1
ATOM 2135 C C . PRO A 1 273 ? 1.926 73.589 122.437 1.00 17.43 284 PRO A C 1
ATOM 2136 O O . PRO A 1 273 ? 1.888 73.970 123.607 1.00 16.75 284 PRO A O 1
ATOM 2140 N N . GLY A 1 274 ? 2.624 72.528 122.042 1.00 16.92 285 GLY A N 1
ATOM 2141 C CA . GLY A 1 274 ? 3.569 71.887 122.940 1.00 14.83 285 GLY A CA 1
ATOM 2142 C C . GLY A 1 274 ? 3.064 70.704 123.752 1.00 21.39 285 GLY A C 1
ATOM 2143 O O . GLY A 1 274 ? 3.864 69.995 124.366 1.00 20.48 285 GLY A O 1
ATOM 2144 N N . ILE A 1 275 ? 1.753 70.476 123.782 1.00 19.95 286 ILE A N 1
ATOM 2145 C CA . ILE A 1 275 ? 1.246 69.317 124.518 1.00 20.63 286 ILE A CA 1
ATOM 2146 C C . ILE A 1 275 ? 1.284 68.078 123.636 1.00 12.27 286 ILE A C 1
ATOM 2147 O O . ILE A 1 275 ? 1.283 68.182 122.412 1.00 17.52 286 ILE A O 1
ATOM 2152 N N . CYS A 1 276 ? 1.329 66.906 124.259 1.00 21.70 287 CYS A N 1
ATOM 2153 C CA . CYS A 1 276 ? 1.349 65.657 123.507 1.00 21.06 287 CYS A CA 1
ATOM 2154 C C . CYS A 1 276 ? -0.083 65.242 123.188 1.00 20.49 287 CYS A C 1
ATOM 2155 O O . CYS A 1 276 ? -0.991 65.457 123.988 1.00 22.35 287 CYS A O 1
ATOM 2158 N N . LEU A 1 277 ? -0.287 64.674 122.004 1.00 22.67 288 LEU A N 1
ATOM 2159 C CA . LEU A 1 277 ? -1.614 64.234 121.597 1.00 16.79 288 LEU A CA 1
ATOM 2160 C C . LEU A 1 277 ? -1.636 62.719 121.455 1.00 27.35 288 LEU A C 1
ATOM 2161 O O . LEU A 1 277 ? -0.631 62.114 121.061 1.00 19.50 288 LEU A O 1
ATOM 2166 N N . PRO A 1 278 ? -2.788 62.097 121.765 1.00 25.14 289 PRO A N 1
ATOM 2167 C CA . PRO A 1 278 ? -2.908 60.640 121.676 1.00 20.23 289 PRO A CA 1
ATOM 2168 C C . PRO A 1 278 ? -2.527 60.164 120.291 1.00 20.87 289 PRO A C 1
ATOM 2169 O O . PRO A 1 278 ? -2.728 60.900 119.321 1.00 20.58 289 PRO A O 1
ATOM 2173 N N . ALA A 1 279 ? -1.960 58.962 120.203 1.00 21.70 290 ALA A N 1
ATOM 2174 C CA . ALA A 1 279 ? -1.601 58.387 118.917 1.00 24.24 290 ALA A CA 1
ATOM 2175 C C . ALA A 1 279 ? -2.826 58.426 118.025 1.00 25.63 290 ALA A C 1
ATOM 2176 O O . ALA A 1 279 ? -3.923 58.096 118.465 1.00 22.63 290 ALA A O 1
ATOM 2178 N N . GLY A 1 280 ? -2.636 58.825 116.773 1.00 23.84 291 GLY A N 1
ATOM 2179 C CA . GLY A 1 280 ? -3.746 58.935 115.848 1.00 32.13 291 GLY A CA 1
ATOM 2180 C C . GLY A 1 280 ? -4.343 60.327 115.822 1.00 27.18 291 GLY A C 1
ATOM 2181 O O . GLY A 1 280 ? -5.124 60.652 114.925 1.00 32.63 291 GLY A O 1
ATOM 2182 N N . LYS A 1 281 ? -3.992 61.154 116.802 1.00 20.11 292 LYS A N 1
ATOM 2183 C CA . LYS A 1 281 ? -4.452 62.544 116.792 1.00 28.37 292 LYS A CA 1
ATOM 2184 C C . LYS A 1 281 ? -3.355 63.457 116.247 1.00 27.98 292 LYS A C 1
ATOM 2185 O O . LYS A 1 281 ? -2.229 63.467 116.744 1.00 26.75 292 LYS A O 1
ATOM 2191 N N . VAL A 1 282 ? -3.668 64.201 115.195 1.00 27.31 293 VAL A N 1
ATOM 2192 C CA . VAL A 1 282 ? -2.673 65.088 114.612 1.00 36.35 293 VAL A CA 1
ATOM 2193 C C . VAL A 1 282 ? -2.865 66.523 115.071 1.00 30.69 293 VAL A C 1
ATOM 2194 O O . VAL A 1 282 ? -3.973 66.953 115.407 1.00 29.11 293 VAL A O 1
ATOM 2198 N N . VAL A 1 283 ? -1.759 67.249 115.117 1.00 22.26 294 VAL A N 1
ATOM 2199 C CA . VAL A 1 283 ? -1.779 68.638 115.515 1.00 22.06 294 VAL A CA 1
ATOM 2200 C C . VAL A 1 283 ? -2.699 69.389 114.552 1.00 24.46 294 VAL A C 1
ATOM 2201 O O . VAL A 1 283 ? -2.775 69.051 113.374 1.00 24.46 294 VAL A O 1
ATOM 2205 N N . SER A 1 284 ? -3.412 70.396 115.042 1.00 26.43 295 SER A N 1
ATOM 2206 C CA . SER A 1 284 ? -4.267 71.168 114.146 1.00 22.49 295 SER A CA 1
ATOM 2207 C C . SER A 1 284 ? -3.439 72.157 113.337 1.00 26.84 295 SER A C 1
ATOM 2208 O O . SER A 1 284 ? -2.336 72.536 113.744 1.00 21.94 295 SER A O 1
ATOM 2211 N N . HIS A 1 285 ? -3.974 72.588 112.198 1.00 28.32 296 HIS A N 1
ATOM 2212 C CA . HIS A 1 285 ? -3.261 73.541 111.354 1.00 32.35 296 HIS A CA 1
ATOM 2213 C C . HIS A 1 285 ? -2.930 74.832 112.088 1.00 29.36 296 HIS A C 1
ATOM 2214 O O . HIS A 1 285 ? -1.854 75.407 111.901 1.00 29.13 296 HIS A O 1
ATOM 2221 N N . THR A 1 286 ? -3.846 75.290 112.929 1.00 22.25 297 THR A N 1
ATOM 2222 C CA . THR A 1 286 ? -3.637 76.569 113.597 1.00 25.37 297 THR A CA 1
ATOM 2223 C C . THR A 1 286 ? -2.562 76.472 114.680 1.00 23.80 297 THR A C 1
ATOM 2224 O O . THR A 1 286 ? -1.701 77.345 114.793 1.00 27.68 297 THR A O 1
ATOM 2228 N N . THR A 1 287 ? -2.607 75.400 115.462 1.00 23.54 298 THR A N 1
ATOM 2229 C CA . THR A 1 287 ? -1.614 75.172 116.501 1.00 23.65 298 THR A CA 1
ATOM 2230 C C . THR A 1 287 ? -0.228 75.033 115.888 1.00 18.50 298 THR A C 1
ATOM 2231 O O . THR A 1 287 ? 0.729 75.643 116.356 1.00 19.74 298 THR A O 1
ATOM 2235 N N . PHE A 1 288 ? -0.127 74.249 114.821 1.00 22.62 299 PHE A N 1
ATOM 2236 C CA . PHE A 1 288 ? 1.160 74.041 114.171 1.00 26.37 299 PHE A CA 1
ATOM 2237 C C . PHE A 1 288 ? 1.737 75.340 113.611 1.00 26.83 299 PHE A C 1
ATOM 2238 O O . PHE A 1 288 ? 2.928 75.605 113.747 1.00 18.00 299 PHE A O 1
ATOM 2246 N N . GLU A 1 289 ? 0.892 76.139 112.966 1.00 22.20 300 GLU A N 1
ATOM 2247 C CA . GLU A 1 289 ? 1.343 77.407 112.397 1.00 22.84 300 GLU A CA 1
ATOM 2248 C C . GLU A 1 289 ? 1.849 78.342 113.482 1.00 19.68 300 GLU A C 1
ATOM 2249 O O . GLU A 1 289 ? 2.884 78.980 113.331 1.00 26.77 300 GLU A O 1
ATOM 2255 N N . VAL A 1 290 ? 1.111 78.422 114.580 1.00 17.28 301 VAL A N 1
ATOM 2256 C CA . VAL A 1 290 ? 1.547 79.219 115.712 1.00 22.17 301 VAL A CA 1
ATOM 2257 C C . VAL A 1 290 ? 2.870 78.696 116.297 1.00 24.14 301 VAL A C 1
ATOM 2258 O O . VAL A 1 290 ? 3.806 79.461 116.472 1.00 22.99 301 VAL A O 1
ATOM 2262 N N . ILE A 1 291 ? 2.952 77.395 116.582 1.00 18.65 302 ILE A N 1
ATOM 2263 C CA . ILE A 1 291 ? 4.137 76.850 117.244 1.00 14.85 302 ILE A CA 1
ATOM 2264 C C . ILE A 1 291 ? 5.391 76.968 116.359 1.00 16.63 302 ILE A C 1
ATOM 2265 O O . ILE A 1 291 ? 6.470 77.268 116.856 1.00 18.54 302 ILE A O 1
ATOM 2270 N N . GLU A 1 292 ? 5.239 76.741 115.054 1.00 16.02 303 GLU A N 1
ATOM 2271 C CA . GLU A 1 292 ? 6.345 76.913 114.109 1.00 21.88 303 GLU A CA 1
ATOM 2272 C C . GLU A 1 292 ? 6.881 78.323 114.205 1.00 24.63 303 GLU A C 1
ATOM 2273 O O . GLU A 1 292 ? 8.088 78.535 114.181 1.00 21.82 303 GLU A O 1
ATOM 2279 N N . LYS A 1 293 ? 5.966 79.287 114.295 1.00 21.53 304 LYS A N 1
ATOM 2280 C CA . LYS A 1 293 ? 6.320 80.696 114.202 1.00 22.39 304 LYS A CA 1
ATOM 2281 C C . LYS A 1 293 ? 6.761 81.262 115.540 1.00 27.10 304 LYS A C 1
ATOM 2282 O O . LYS A 1 293 ? 7.633 82.122 115.587 1.00 19.81 304 LYS A O 1
ATOM 2288 N N . TYR A 1 294 ? 6.152 80.776 116.619 1.00 21.46 305 TYR A N 1
ATOM 2289 C CA . TYR A 1 294 ? 6.408 81.294 117.958 1.00 20.81 305 TYR A CA 1
ATOM 2290 C C . TYR A 1 294 ? 6.823 80.176 118.908 1.00 18.67 305 TYR A C 1
ATOM 2291 O O . TYR A 1 294 ? 6.036 79.745 119.737 1.00 19.35 305 TYR A O 1
ATOM 2300 N N . ASN A 1 295 ? 8.064 79.709 118.797 1.00 25.38 306 ASN A N 1
ATOM 2301 C CA . ASN A 1 295 ? 8.473 78.515 119.546 1.00 24.19 306 ASN A CA 1
ATOM 2302 C C . ASN A 1 295 ? 9.107 78.826 120.911 1.00 21.55 306 ASN A C 1
ATOM 2303 O O . ASN A 1 295 ? 9.546 77.915 121.625 1.00 23.74 306 ASN A O 1
ATOM 2308 N N . VAL A 1 296 ? 9.140 80.110 121.272 1.00 20.66 307 VAL A N 1
ATOM 2309 C CA . VAL A 1 296 ? 9.804 80.555 122.496 1.00 17.24 307 VAL A CA 1
ATOM 2310 C C . VAL A 1 296 ? 8.798 81.007 123.543 1.00 22.70 307 VAL A C 1
ATOM 2311 O O . VAL A 1 296 ? 7.923 81.817 123.246 1.00 21.69 307 VAL A O 1
ATOM 2315 N N . LEU A 1 297 ? 8.923 80.511 124.769 1.00 18.77 308 LEU A N 1
ATOM 2316 C CA . LEU A 1 297 ? 8.027 80.963 125.822 1.00 20.81 308 LEU A CA 1
ATOM 2317 C C . LEU A 1 297 ? 8.411 82.362 126.277 1.00 27.25 308 LEU A C 1
ATOM 2318 O O . LEU A 1 297 ? 9.596 82.691 126.387 1.00 17.74 308 LEU A O 1
ATOM 2323 N N . ASP A 1 298 ? 7.403 83.180 126.560 1.00 28.94 309 ASP A N 1
ATOM 2324 C CA . ASP A 1 298 ? 7.638 84.446 127.235 1.00 23.61 309 ASP A CA 1
ATOM 2325 C C . ASP A 1 298 ? 7.822 84.144 128.718 1.00 32.24 309 ASP A C 1
ATOM 2326 O O . ASP A 1 298 ? 6.896 84.281 129.522 1.00 21.94 309 ASP A O 1
ATOM 2331 N N . ASP A 1 299 ? 9.025 83.691 129.056 1.00 23.45 310 ASP A N 1
ATOM 2332 C CA . ASP A 1 299 ? 9.406 83.388 130.428 1.00 24.85 310 ASP A CA 1
ATOM 2333 C C . ASP A 1 299 ? 10.920 83.154 130.450 1.00 18.57 310 ASP A C 1
ATOM 2334 O O . ASP A 1 299 ? 11.564 83.075 129.406 1.00 18.81 310 ASP A O 1
ATOM 2339 N N . ILE A 1 300 ? 11.484 83.056 131.640 1.00 20.67 311 ILE A N 1
ATOM 2340 C CA . ILE A 1 300 ? 12.862 82.615 131.791 1.00 17.58 311 ILE A CA 1
ATOM 2341 C C . ILE A 1 300 ? 12.872 81.839 133.096 1.00 26.49 311 ILE A C 1
ATOM 2342 O O . ILE A 1 300 ? 12.235 82.257 134.064 1.00 21.28 311 ILE A O 1
ATOM 2347 N N . ILE A 1 301 ? 13.545 80.688 133.105 1.00 17.77 312 ILE A N 1
ATOM 2348 C CA . ILE A 1 301 ? 13.509 79.794 134.248 1.00 16.02 312 ILE A CA 1
ATOM 2349 C C . ILE A 1 301 ? 14.588 80.156 135.251 1.00 18.24 312 ILE A C 1
ATOM 2350 O O . ILE A 1 301 ? 15.761 80.222 134.904 1.00 19.74 312 ILE A O 1
ATOM 2355 N N . LYS A 1 302 ? 14.191 80.369 136.499 1.00 18.15 313 LYS A N 1
ATOM 2356 C CA . LYS A 1 302 ? 15.137 80.720 137.556 1.00 18.07 313 LYS A CA 1
ATOM 2357 C C . LYS A 1 302 ? 15.608 79.456 138.247 1.00 25.39 313 LYS A C 1
ATOM 2358 O O . LYS A 1 302 ? 14.815 78.537 138.471 1.00 25.03 313 LYS A O 1
ATOM 2364 N N . PRO A 1 303 ? 16.902 79.406 138.595 1.00 19.42 314 PRO A N 1
ATOM 2365 C CA . PRO A 1 303 ? 17.440 78.219 139.258 1.00 27.68 314 PRO A CA 1
ATOM 2366 C C . PRO A 1 303 ? 16.981 78.148 140.704 1.00 24.62 314 PRO A C 1
ATOM 2367 O O . PRO A 1 303 ? 16.588 79.159 141.271 1.00 24.28 314 PRO A O 1
ATOM 2371 N N . LEU A 1 304 ? 17.053 76.957 141.289 1.00 23.34 315 LEU A N 1
ATOM 2372 C CA . LEU A 1 304 ? 16.722 76.773 142.694 1.00 26.06 315 LEU A CA 1
ATOM 2373 C C . LEU A 1 304 ? 17.682 77.603 143.546 1.00 26.59 315 LEU A C 1
ATOM 2374 O O . LEU A 1 304 ? 18.877 77.612 143.291 1.00 23.43 315 LEU A O 1
ATOM 2379 N N . SER A 1 305 ? 17.142 78.323 144.531 1.00 25.38 316 SER A N 1
ATOM 2380 C CA . SER A 1 305 ? 17.906 79.264 145.362 1.00 22.14 316 SER A CA 1
ATOM 2381 C C . SER A 1 305 ? 18.214 80.576 144.635 1.00 27.14 316 SER A C 1
ATOM 2382 O O . SER A 1 305 ? 18.882 81.445 145.179 1.00 29.86 316 SER A O 1
ATOM 2385 N N . ASN A 1 306 ? 17.737 80.700 143.402 1.00 20.58 317 ASN A N 1
ATOM 2386 C CA . ASN A 1 306 ? 18.013 81.864 142.558 1.00 23.84 317 ASN A CA 1
ATOM 2387 C C . ASN A 1 306 ? 19.485 82.192 142.247 1.00 25.75 317 ASN A C 1
ATOM 2388 O O . ASN A 1 306 ? 19.783 83.257 141.705 1.00 26.06 317 ASN A O 1
ATOM 2393 N N . GLN A 1 307 ? 20.390 81.271 142.560 1.00 22.10 318 GLN A N 1
ATOM 2394 C CA . GLN A 1 307 ? 21.784 81.413 142.143 1.00 25.03 318 GLN A CA 1
ATOM 2395 C C . GLN A 1 307 ? 22.470 80.050 142.021 1.00 17.17 318 GLN A C 1
ATOM 2396 O O . GLN A 1 307 ? 21.904 79.036 142.430 1.00 25.72 318 GLN A O 1
ATOM 2402 N N . PRO A 1 308 ? 23.687 80.018 141.444 1.00 16.19 319 PRO A N 1
ATOM 2403 C CA . PRO A 1 308 ? 24.383 78.733 141.299 1.00 20.01 319 PRO A CA 1
ATOM 2404 C C . PRO A 1 308 ? 24.518 78.048 142.641 1.00 18.73 319 PRO A C 1
ATOM 2405 O O . PRO A 1 308 ? 24.765 78.710 143.637 1.00 20.04 319 PRO A O 1
ATOM 2409 N N . ILE A 1 309 ? 24.374 76.731 142.664 1.00 16.73 320 ILE A N 1
ATOM 2410 C CA . ILE A 1 309 ? 24.719 75.975 143.865 1.00 20.35 320 ILE A CA 1
ATOM 2411 C C . ILE A 1 309 ? 26.182 76.228 144.226 1.00 22.62 320 ILE A C 1
ATOM 2412 O O . ILE A 1 309 ? 26.550 76.237 145.398 1.00 20.42 320 ILE A O 1
ATOM 2417 N N . PHE A 1 310 ? 27.020 76.415 143.210 1.00 15.19 321 PHE A N 1
ATOM 2418 C CA . PHE A 1 310 ? 28.394 76.850 143.435 1.00 13.32 321 PHE A CA 1
ATOM 2419 C C . PHE A 1 310 ? 29.060 77.324 142.150 1.00 17.89 321 PHE A C 1
ATOM 2420 O O . PHE A 1 310 ? 28.579 77.058 141.045 1.00 17.08 321 PHE A O 1
ATOM 2428 N N . GLU A 1 311 ? 30.153 78.056 142.319 1.00 14.71 322 GLU A N 1
ATOM 2429 C CA . GLU A 1 311 ? 31.002 78.473 141.215 1.00 17.06 322 GLU A CA 1
ATOM 2430 C C . GLU A 1 311 ? 32.345 77.774 141.307 1.00 23.55 322 GLU A C 1
ATOM 2431 O O . GLU A 1 311 ? 32.860 77.543 142.393 1.00 23.29 322 GLU A O 1
ATOM 2437 N N . GLY A 1 312 ? 32.907 77.421 140.159 1.00 20.25 323 GLY A N 1
ATOM 2438 C CA . GLY A 1 312 ? 34.198 76.770 140.137 1.00 20.20 323 GLY A CA 1
ATOM 2439 C C . GLY A 1 312 ? 35.105 77.451 139.141 1.00 19.26 323 GLY A C 1
ATOM 2440 O O . GLY A 1 312 ? 34.822 78.566 138.706 1.00 14.73 323 GLY A O 1
ATOM 2441 N N . PRO A 1 313 ? 36.197 76.780 138.760 1.00 18.93 324 PRO A N 1
ATOM 2442 C CA . PRO A 1 313 ? 37.113 77.369 137.781 1.00 18.10 324 PRO A CA 1
ATOM 2443 C C . PRO A 1 313 ? 36.493 77.231 136.406 1.00 23.12 324 PRO A C 1
ATOM 2444 O O . PRO A 1 313 ? 35.733 76.292 136.190 1.00 17.37 324 PRO A O 1
ATOM 2448 N N . SER A 1 314 ? 36.785 78.150 135.494 1.00 24.40 325 SER A N 1
ATOM 2449 C CA . SER A 1 314 ? 36.363 77.978 134.108 1.00 18.60 325 SER A CA 1
ATOM 2450 C C . SER A 1 314 ? 37.036 76.735 133.509 1.00 23.12 325 SER A C 1
ATOM 2451 O O . SER A 1 314 ? 38.042 76.248 134.042 1.00 18.28 325 SER A O 1
ATOM 2454 N N . GLY A 1 315 ? 36.482 76.219 132.413 1.00 19.42 326 GLY A N 1
ATOM 2455 C CA . GLY A 1 315 ? 37.085 75.091 131.718 1.00 23.16 326 GLY A CA 1
ATOM 2456 C C . GLY A 1 315 ? 36.740 73.710 132.260 1.00 17.71 326 GLY A C 1
ATOM 2457 O O . GLY A 1 315 ? 37.391 72.726 131.935 1.00 19.81 326 GLY A O 1
ATOM 2458 N N . VAL A 1 316 ? 35.720 73.643 133.104 1.00 18.36 327 VAL A N 1
ATOM 2459 C CA . VAL A 1 316 ? 35.180 72.375 133.573 1.00 15.09 327 VAL A CA 1
ATOM 2460 C C . VAL A 1 316 ? 34.652 71.611 132.362 1.00 16.61 327 VAL A C 1
ATOM 2461 O O . VAL A 1 316 ? 33.987 72.207 131.513 1.00 17.68 327 VAL A O 1
ATOM 2465 N N . LYS A 1 317 ? 34.947 70.312 132.278 1.00 11.88 328 LYS A N 1
ATOM 2466 C CA . LYS A 1 317 ? 34.604 69.524 131.091 1.00 13.67 328 LYS A CA 1
ATOM 2467 C C . LYS A 1 317 ? 33.385 68.626 131.270 1.00 12.32 328 LYS A C 1
ATOM 2468 O O . LYS A 1 317 ? 32.724 68.242 130.297 1.00 10.81 328 LYS A O 1
ATOM 2474 N N . TRP A 1 318 ? 33.083 68.294 132.514 1.00 9.32 329 TRP A N 1
ATOM 2475 C CA . TRP A 1 318 ? 32.108 67.259 132.797 1.00 14.80 329 TRP A CA 1
ATOM 2476 C C . TRP A 1 318 ? 31.848 67.260 134.287 1.00 16.02 329 TRP A C 1
ATOM 2477 O O . TRP A 1 318 ? 32.659 67.759 135.072 1.00 12.49 329 TRP A O 1
ATOM 2488 N N . PHE A 1 319 ? 30.711 66.706 134.678 1.00 8.34 330 PHE A N 1
ATOM 2489 C CA . PHE A 1 319 ? 30.442 66.474 136.081 1.00 7.54 330 PHE A CA 1
ATOM 2490 C C . PHE A 1 319 ? 29.485 65.287 136.229 1.00 14.33 330 PHE A C 1
ATOM 2491 O O . PHE A 1 319 ? 28.800 64.904 135.288 1.00 17.50 330 PHE A O 1
ATOM 2499 N N . ASP A 1 320 ? 29.443 64.708 137.416 1.00 13.16 331 ASP A N 1
ATOM 2500 C CA . ASP A 1 320 ? 28.445 63.692 137.708 1.00 19.20 331 ASP A CA 1
ATOM 2501 C C . ASP A 1 320 ? 28.097 63.738 139.187 1.00 19.36 331 ASP A C 1
ATOM 2502 O O . ASP A 1 320 ? 28.716 64.476 139.955 1.00 20.82 331 ASP A O 1
ATOM 2507 N N . ILE A 1 321 ? 27.118 62.936 139.589 1.00 21.04 332 ILE A N 1
ATOM 2508 C CA . ILE A 1 321 ? 26.586 63.023 140.941 1.00 22.94 332 ILE A CA 1
ATOM 2509 C C . ILE A 1 321 ? 26.448 61.661 141.608 1.00 22.08 332 ILE A C 1
ATOM 2510 O O . ILE A 1 321 ? 26.071 60.675 140.961 1.00 20.64 332 ILE A O 1
ATOM 2515 N N . LYS A 1 322 ? 26.738 61.620 142.905 1.00 26.04 333 LYS A N 1
ATOM 2516 C CA . LYS A 1 322 ? 26.531 60.421 143.716 1.00 24.37 333 LYS A CA 1
ATOM 2517 C C . LYS A 1 322 ? 25.863 60.791 145.041 1.00 33.45 333 LYS A C 1
ATOM 2518 O O . LYS A 1 322 ? 26.440 61.522 145.846 1.00 25.73 333 LYS A O 1
ATOM 2524 N N . GLU A 1 323 ? 24.645 60.293 145.258 1.00 34.06 334 GLU A N 1
ATOM 2525 C CA . GLU A 1 323 ? 23.887 60.585 146.479 1.00 37.46 334 GLU A CA 1
ATOM 2526 C C . GLU A 1 323 ? 24.576 60.010 147.712 1.00 42.32 334 GLU A C 1
ATOM 2527 O O . GLU A 1 323 ? 25.027 58.860 147.702 1.00 48.41 334 GLU A O 1
ATOM 2533 N N . LYS A 1 324 ? 24.656 60.808 148.772 1.00 40.21 335 LYS A N 1
ATOM 2534 C CA . LYS A 1 324 ? 25.425 60.419 149.955 1.00 50.31 335 LYS A CA 1
ATOM 2535 C C . LYS A 1 324 ? 24.771 59.288 150.751 1.00 55.89 335 LYS A C 1
ATOM 2536 O O . LYS A 1 324 ? 23.553 59.273 150.951 1.00 58.27 335 LYS A O 1
ATOM 2542 N N . GLU A 1 325 ? 25.604 58.350 151.198 1.00 56.34 336 GLU A N 1
ATOM 2543 C CA . GLU A 1 325 ? 25.154 57.126 151.868 1.00 71.69 336 GLU A CA 1
ATOM 2544 C C . GLU A 1 325 ? 24.057 57.320 152.923 1.00 69.81 336 GLU A C 1
ATOM 2545 O O . GLU A 1 325 ? 22.985 56.724 152.821 1.00 73.37 336 GLU A O 1
ATOM 2551 N N . ASN A 1 326 ? 24.323 58.143 153.934 1.00 58.13 337 ASN A N 1
ATOM 2552 C CA . ASN A 1 326 ? 23.364 58.322 155.021 1.00 67.49 337 ASN A CA 1
ATOM 2553 C C . ASN A 1 326 ? 22.586 59.637 154.975 1.00 70.83 337 ASN A C 1
ATOM 2554 O O . ASN A 1 326 ? 21.465 59.719 155.481 1.00 67.84 337 ASN A O 1
ATOM 2559 N N . GLU A 1 327 ? 23.181 60.661 154.373 1.00 60.81 338 GLU A N 1
ATOM 2560 C CA . GLU A 1 327 ? 22.491 61.931 154.183 1.00 51.77 338 GLU A CA 1
ATOM 2561 C C . GLU A 1 327 ? 21.704 61.905 152.878 1.00 59.77 338 GLU A C 1
ATOM 2562 O O . GLU A 1 327 ? 22.231 62.246 151.818 1.00 57.50 338 GLU A O 1
ATOM 2568 N N . HIS A 1 328 ? 20.443 61.495 152.952 1.00 61.77 339 HIS A N 1
ATOM 2569 C CA . HIS A 1 328 ? 19.610 61.426 151.757 1.00 65.53 339 HIS A CA 1
ATOM 2570 C C . HIS A 1 328 ? 19.172 62.818 151.302 1.00 61.26 339 HIS A C 1
ATOM 2571 O O . HIS A 1 328 ? 18.942 63.709 152.123 1.00 58.68 339 HIS A O 1
ATOM 2578 N N . ARG A 1 329 ? 19.067 62.993 149.988 1.00 52.68 340 ARG A N 1
ATOM 2579 C CA . ARG A 1 329 ? 18.850 64.309 149.396 1.00 52.20 340 ARG A CA 1
ATOM 2580 C C . ARG A 1 329 ? 20.103 65.172 149.567 1.00 43.63 340 ARG A C 1
ATOM 2581 O O . ARG A 1 329 ? 20.080 66.382 149.333 1.00 38.08 340 ARG A O 1
ATOM 2589 N N . GLU A 1 330 ? 21.197 64.544 149.987 1.00 40.46 341 GLU A N 1
ATOM 2590 C CA . GLU A 1 330 ? 22.506 65.181 149.899 1.00 40.47 341 GLU A CA 1
ATOM 2591 C C . GLU A 1 330 ? 23.348 64.445 148.860 1.00 37.40 341 GLU A C 1
ATOM 2592 O O . GLU A 1 330 ? 23.075 63.292 148.531 1.00 36.52 341 GLU A O 1
ATOM 2598 N N . TYR A 1 331 ? 24.357 65.116 148.325 1.00 33.52 342 TYR A N 1
ATOM 2599 C CA . TYR A 1 331 ? 25.121 64.539 147.232 1.00 29.92 342 TYR A CA 1
ATOM 2600 C C . TYR A 1 331 ? 26.577 64.947 147.277 1.00 29.14 342 TYR A C 1
ATOM 2601 O O . TYR A 1 331 ? 26.939 65.955 147.879 1.00 25.64 342 TYR A O 1
ATOM 2610 N N . ARG A 1 332 ? 27.406 64.146 146.626 1.00 26.61 343 ARG A N 1
ATOM 2611 C CA . ARG A 1 332 ? 28.737 64.568 146.252 1.00 22.43 343 ARG A CA 1
ATOM 2612 C C . ARG A 1 332 ? 28.708 64.800 144.759 1.00 25.19 343 ARG A C 1
ATOM 2613 O O . ARG A 1 332 ? 28.239 63.947 143.992 1.00 23.11 343 ARG A O 1
ATOM 2621 N N . ILE A 1 333 ? 29.221 65.949 144.348 1.00 24.25 344 ILE A N 1
ATOM 2622 C CA . ILE A 1 333 ? 29.233 66.323 142.945 1.00 21.86 344 ILE A CA 1
ATOM 2623 C C . ILE A 1 333 ? 30.675 66.364 142.466 1.00 25.39 344 ILE A C 1
ATOM 2624 O O . ILE A 1 333 ? 31.475 67.180 142.947 1.00 22.68 344 ILE A O 1
ATOM 2629 N N . TYR A 1 334 ? 31.011 65.451 141.554 1.00 16.34 345 TYR A N 1
ATOM 2630 C CA . TYR A 1 334 ? 32.353 65.380 140.988 1.00 19.03 345 TYR A CA 1
ATOM 2631 C C . TYR A 1 334 ? 32.385 66.173 139.705 1.00 16.14 345 TYR A C 1
ATOM 2632 O O . TYR A 1 334 ? 31.482 66.059 138.876 1.00 19.72 345 TYR A O 1
ATOM 2641 N N . PHE A 1 335 ? 33.426 66.973 139.529 1.00 19.15 346 PHE A N 1
ATOM 2642 C CA . PHE A 1 335 ? 33.612 67.649 138.258 1.00 12.65 346 PHE A CA 1
ATOM 2643 C C . PHE A 1 335 ? 35.091 67.752 137.898 1.00 14.13 346 PHE A C 1
ATOM 2644 O O . PHE A 1 335 ? 35.968 67.640 138.761 1.00 14.81 346 PHE A O 1
ATOM 2652 N N . ILE A 1 336 ? 35.370 67.920 136.615 1.00 13.06 347 ILE A N 1
ATOM 2653 C CA . ILE A 1 336 ? 36.752 67.854 136.153 1.00 13.49 347 ILE A CA 1
ATOM 2654 C C . ILE A 1 336 ? 37.154 69.003 135.249 1.00 12.23 347 ILE A C 1
ATOM 2655 O O . ILE A 1 336 ? 36.319 69.632 134.594 1.00 16.48 347 ILE A O 1
ATOM 2660 N N . LYS A 1 337 ? 38.451 69.270 135.241 1.00 10.37 348 LYS A N 1
ATOM 2661 C CA . LYS A 1 337 ? 39.083 70.044 134.193 1.00 11.73 348 LYS A CA 1
ATOM 2662 C C . LYS A 1 337 ? 40.073 69.107 133.498 1.00 14.19 348 LYS A C 1
ATOM 2663 O O . LYS A 1 337 ? 40.197 67.942 133.878 1.00 13.76 348 LYS A O 1
ATOM 2669 N N . GLU A 1 338 ? 40.768 69.600 132.484 1.00 15.76 349 GLU A N 1
ATOM 2670 C CA . GLU A 1 338 ? 41.701 68.759 131.744 1.00 13.58 349 GLU A CA 1
ATOM 2671 C C . GLU A 1 338 ? 42.619 67.936 132.662 1.00 15.52 349 GLU A C 1
ATOM 2672 O O . GLU A 1 338 ? 42.823 66.736 132.451 1.00 15.68 349 GLU A O 1
ATOM 2678 N N . ASN A 1 339 ? 43.185 68.584 133.672 1.00 15.42 350 ASN A N 1
ATOM 2679 C CA . ASN A 1 339 ? 44.163 67.918 134.527 1.00 12.41 350 ASN A CA 1
ATOM 2680 C C . ASN A 1 339 ? 43.878 68.085 136.008 1.00 16.22 350 ASN A C 1
ATOM 2681 O O . ASN A 1 339 ? 44.800 68.177 136.817 1.00 22.37 350 ASN A O 1
ATOM 2686 N N . SER A 1 340 ? 42.608 68.158 136.369 1.00 17.18 351 SER A N 1
ATOM 2687 C CA . SER A 1 340 ? 42.246 68.258 137.774 1.00 14.80 351 SER A CA 1
ATOM 2688 C C . SER A 1 340 ? 40.859 67.707 138.071 1.00 16.40 351 SER A C 1
ATOM 2689 O O . SER A 1 340 ? 39.950 67.729 137.223 1.00 17.54 351 SER A O 1
ATOM 2692 N N . ILE A 1 341 ? 40.725 67.181 139.280 1.00 15.06 352 ILE A N 1
ATOM 2693 C CA . ILE A 1 341 ? 39.497 66.571 139.743 1.00 13.64 352 ILE A CA 1
ATOM 2694 C C . ILE A 1 341 ? 38.982 67.359 140.939 1.00 21.67 352 ILE A C 1
ATOM 2695 O O . ILE A 1 341 ? 39.759 67.760 141.809 1.00 21.53 352 ILE A O 1
ATOM 2700 N N . TYR A 1 342 ? 37.673 67.577 140.973 1.00 13.76 353 TYR A N 1
ATOM 2701 C CA . TYR A 1 342 ? 37.018 68.335 142.044 1.00 19.35 353 TYR A CA 1
ATOM 2702 C C . TYR A 1 342 ? 35.812 67.583 142.572 1.00 17.01 353 TYR A C 1
ATOM 2703 O O . TYR A 1 342 ? 35.185 66.825 141.847 1.00 20.99 353 TYR A O 1
ATOM 2712 N N . SER A 1 343 ? 35.474 67.815 143.834 1.00 15.82 354 SER A N 1
ATOM 2713 C CA . SER A 1 343 ? 34.242 67.294 144.398 1.00 22.34 354 SER A CA 1
ATOM 2714 C C . SER A 1 343 ? 33.621 68.366 145.275 1.00 20.42 354 SER A C 1
ATOM 2715 O O . SER A 1 343 ? 34.324 69.089 145.978 1.00 27.73 354 SER A O 1
ATOM 2718 N N . PHE A 1 344 ? 32.301 68.475 145.202 1.00 23.74 355 PHE A N 1
ATOM 2719 C CA . PHE A 1 344 ? 31.538 69.404 146.030 1.00 24.49 355 PHE A CA 1
ATOM 2720 C C . PHE A 1 344 ? 30.527 68.610 146.861 1.00 28.72 355 PHE A C 1
ATOM 2721 O O . PHE A 1 344 ? 29.748 67.814 146.325 1.00 29.54 355 PHE A O 1
ATOM 2729 N N . ASP A 1 345 ? 30.565 68.812 148.172 1.00 22.48 356 ASP A N 1
ATOM 2730 C CA . ASP A 1 345 ? 29.597 68.214 149.082 1.00 29.12 356 ASP A CA 1
ATOM 2731 C C . ASP A 1 345 ? 28.448 69.189 149.219 1.00 21.16 356 ASP A C 1
ATOM 2732 O O . ASP A 1 345 ? 28.671 70.332 149.594 1.00 29.26 356 ASP A O 1
ATOM 2737 N N . THR A 1 346 ? 27.226 68.758 148.916 1.00 22.81 357 THR A N 1
ATOM 2738 C CA . THR A 1 346 ? 26.089 69.685 148.943 1.00 27.40 357 THR A CA 1
ATOM 2739 C C . THR A 1 346 ? 25.669 70.070 150.366 1.00 41.13 357 THR A C 1
ATOM 2740 O O . THR A 1 346 ? 25.029 71.104 150.577 1.00 31.27 357 THR A O 1
ATOM 2744 N N . LYS A 1 347 ? 26.013 69.231 151.338 1.00 32.65 358 LYS A N 1
ATOM 2745 C CA . LYS A 1 347 ? 25.656 69.511 152.726 1.00 32.80 358 LYS A CA 1
ATOM 2746 C C . LYS A 1 347 ? 26.637 70.492 153.360 1.00 39.07 358 LYS A C 1
ATOM 2747 O O . LYS A 1 347 ? 26.248 71.566 153.819 1.00 36.30 358 LYS A O 1
ATOM 2753 N N . SER A 1 348 ? 27.912 70.114 153.369 1.00 38.55 359 SER A N 1
ATOM 2754 C CA . SER A 1 348 ? 28.967 70.941 153.937 1.00 34.62 359 SER A CA 1
ATOM 2755 C C . SER A 1 348 ? 29.274 72.148 153.063 1.00 41.31 359 SER A C 1
ATOM 2756 O O . SER A 1 348 ? 29.726 73.181 153.556 1.00 37.29 359 SER A O 1
ATOM 2759 N N . LYS A 1 349 ? 29.047 71.999 151.762 1.00 39.80 360 LYS A N 1
ATOM 2760 C CA . LYS A 1 349 ? 29.379 73.037 150.788 1.00 32.60 360 LYS A CA 1
ATOM 2761 C C . LYS A 1 349 ? 30.892 73.231 150.633 1.00 31.18 360 LYS A C 1
ATOM 2762 O O . LYS A 1 349 ? 31.349 74.269 150.136 1.00 33.74 360 LYS A O 1
ATOM 2768 N N . GLN A 1 350 ? 31.655 72.221 151.043 1.00 30.00 361 GLN A N 1
ATOM 2769 C CA . GLN A 1 350 ? 33.103 72.213 150.852 1.00 35.23 361 GLN A CA 1
ATOM 2770 C C . GLN A 1 350 ? 33.486 71.626 149.494 1.00 38.67 361 GLN A C 1
ATOM 2771 O O . GLN A 1 350 ? 32.941 70.597 149.061 1.00 24.22 361 GLN A O 1
ATOM 2777 N N . THR A 1 351 ? 34.441 72.273 148.839 1.00 30.11 362 THR A N 1
ATOM 2778 C CA . THR A 1 351 ? 34.996 71.765 147.596 1.00 32.23 362 THR A CA 1
ATOM 2779 C C . THR A 1 351 ? 36.411 71.239 147.831 1.00 35.81 362 THR A C 1
ATOM 2780 O O . THR A 1 351 ? 37.227 71.904 148.469 1.00 37.52 362 THR A O 1
ATOM 2784 N N . ARG A 1 352 ? 36.689 70.036 147.333 1.00 27.05 363 ARG A N 1
ATOM 2785 C CA . ARG A 1 352 ? 38.040 69.488 147.355 1.00 31.00 363 ARG A CA 1
ATOM 2786 C C . ARG A 1 352 ? 38.567 69.305 145.940 1.00 32.62 363 ARG A C 1
ATOM 2787 O O . ARG A 1 352 ? 37.792 69.199 144.994 1.00 31.37 363 ARG A O 1
ATOM 2795 N N . SER A 1 353 ? 39.886 69.267 145.796 1.00 28.79 364 SER A N 1
ATOM 2796 C CA . SER A 1 353 ? 40.481 69.192 144.474 1.00 27.63 364 SER A CA 1
ATOM 2797 C C . SER A 1 353 ? 41.811 68.459 144.476 1.00 35.13 364 SER A C 1
ATOM 2798 O O . SER A 1 353 ? 42.476 68.356 145.499 1.00 35.39 364 SER A O 1
ATOM 2801 N N . SER A 1 354 ? 42.190 67.943 143.317 1.00 28.21 365 SER A N 1
ATOM 2802 C CA . SER A 1 354 ? 43.517 67.377 143.147 1.00 24.26 365 SER A CA 1
ATOM 2803 C C . SER A 1 354 ? 43.931 67.465 141.690 1.00 32.52 365 SER A C 1
ATOM 2804 O O . SER A 1 354 ? 43.090 67.427 140.779 1.00 25.95 365 SER A O 1
ATOM 2807 N N . GLN A 1 355 ? 45.230 67.613 141.480 1.00 22.67 366 GLN A N 1
ATOM 2808 C CA . GLN A 1 355 ? 45.789 67.728 140.146 1.00 26.57 366 GLN A CA 1
ATOM 2809 C C . GLN A 1 355 ? 46.266 66.359 139.722 1.00 27.04 366 GLN A C 1
ATOM 2810 O O . GLN A 1 355 ? 46.778 65.594 140.536 1.00 27.17 366 GLN A O 1
ATOM 2816 N N . VAL A 1 356 ? 46.103 66.039 138.447 1.00 23.67 367 VAL A N 1
ATOM 2817 C CA . VAL A 1 356 ? 46.525 64.732 137.973 1.00 18.64 367 VAL A CA 1
ATOM 2818 C C . VAL A 1 356 ? 47.267 64.870 136.653 1.00 12.89 367 VAL A C 1
ATOM 2819 O O . VAL A 1 356 ? 47.068 65.844 135.921 1.00 18.47 367 VAL A O 1
ATOM 2823 N N . ASP A 1 357 ? 48.126 63.900 136.355 1.00 17.92 368 ASP A N 1
ATOM 2824 C CA . ASP A 1 357 ? 48.856 63.892 135.092 1.00 17.06 368 ASP A CA 1
ATOM 2825 C C . ASP A 1 357 ? 47.931 63.498 133.944 1.00 19.29 368 ASP A C 1
ATOM 2826 O O . ASP A 1 357 ? 48.123 63.914 132.801 1.00 17.85 368 ASP A O 1
ATOM 2831 N N . ALA A 1 358 ? 46.924 62.695 134.261 1.00 13.86 369 ALA A N 1
ATOM 2832 C CA . ALA A 1 358 ? 45.968 62.208 133.267 1.00 24.14 369 ALA A CA 1
ATOM 2833 C C . ALA A 1 358 ? 45.259 63.372 132.594 1.00 18.15 369 ALA A C 1
ATOM 2834 O O . ALA A 1 358 ? 44.942 64.365 133.245 1.00 20.57 369 ALA A O 1
ATOM 2836 N N . ARG A 1 359 ? 45.014 63.260 131.293 1.00 15.99 370 ARG A N 1
ATOM 2837 C CA . ARG A 1 359 ? 44.156 64.220 130.613 1.00 14.57 370 ARG A CA 1
ATOM 2838 C C . ARG A 1 359 ? 42.733 63.679 130.621 1.00 20.05 370 ARG A C 1
ATOM 2839 O O . ARG A 1 359 ? 42.418 62.714 129.922 1.00 17.26 370 ARG A O 1
ATOM 2847 N N . LEU A 1 360 ? 41.891 64.325 131.414 1.00 12.27 371 LEU A N 1
ATOM 2848 C CA . LEU A 1 360 ? 40.565 63.831 131.752 1.00 14.65 371 LEU A CA 1
ATOM 2849 C C . LEU A 1 360 ? 39.511 64.234 130.730 1.00 15.18 371 LEU A C 1
ATOM 2850 O O . LEU A 1 360 ? 39.456 65.387 130.297 1.00 9.05 371 LEU A O 1
ATOM 2855 N N . PHE A 1 361 ? 38.675 63.272 130.355 1.00 10.34 372 PHE A N 1
ATOM 2856 C CA . PHE A 1 361 ? 37.602 63.517 129.406 1.00 10.23 372 PHE A CA 1
ATOM 2857 C C . PHE A 1 361 ? 36.254 63.648 130.105 1.00 10.64 372 PHE A C 1
ATOM 2858 O O . PHE A 1 361 ? 35.461 64.537 129.788 1.00 10.51 372 PHE A O 1
ATOM 2866 N N . SER A 1 362 ? 35.986 62.753 131.042 1.00 11.35 373 SER A N 1
ATOM 2867 C CA . SER A 1 362 ? 34.684 62.758 131.720 1.00 14.70 373 SER A CA 1
ATOM 2868 C C . SER A 1 362 ? 34.790 62.047 133.046 1.00 16.22 373 SER A C 1
ATOM 2869 O O . SER A 1 362 ? 35.793 61.383 133.324 1.00 12.47 373 SER A O 1
ATOM 2872 N N . VAL A 1 363 ? 33.758 62.196 133.872 1.00 12.11 374 VAL A N 1
ATOM 2873 C CA . VAL A 1 363 ? 33.652 61.412 135.094 1.00 11.21 374 VAL A CA 1
ATOM 2874 C C . VAL A 1 363 ? 32.261 60.798 135.128 1.00 19.29 374 VAL A C 1
ATOM 2875 O O . VAL A 1 363 ? 31.268 61.504 134.969 1.00 18.11 374 VAL A O 1
ATOM 2879 N N . MET A 1 364 ? 32.185 59.481 135.293 1.00 14.37 375 MET A N 1
ATOM 2880 C CA . MET A 1 364 ? 30.887 58.818 135.338 1.00 17.65 375 MET A CA 1
ATOM 2881 C C . MET A 1 364 ? 30.798 57.876 136.529 1.00 20.99 375 MET A C 1
ATOM 2882 O O . MET A 1 364 ? 31.647 57.004 136.728 1.00 22.07 375 MET A O 1
ATOM 2887 N N . VAL A 1 365 ? 29.747 58.054 137.313 1.00 17.55 376 VAL A N 1
ATOM 2888 C CA . VAL A 1 365 ? 29.586 57.323 138.550 1.00 24.19 376 VAL A CA 1
ATOM 2889 C C . VAL A 1 365 ? 28.752 56.059 138.331 1.00 24.67 376 VAL A C 1
ATOM 2890 O O . VAL A 1 365 ? 27.649 56.119 137.783 1.00 22.14 376 VAL A O 1
ATOM 2894 N N . THR A 1 366 ? 29.312 54.917 138.728 1.00 23.91 377 THR A N 1
ATOM 2895 C CA . THR A 1 366 ? 28.564 53.671 138.790 1.00 30.53 377 THR A CA 1
ATOM 2896 C C . THR A 1 366 ? 28.287 53.417 140.263 1.00 30.46 377 THR A C 1
ATOM 2897 O O . THR A 1 366 ? 27.412 54.045 140.846 1.00 32.56 377 THR A O 1
ATOM 2901 N N . SER A 1 367 ? 29.043 52.518 140.875 1.00 28.02 378 SER A N 1
ATOM 2902 C CA . SER A 1 367 ? 28.986 52.372 142.326 1.00 37.47 378 SER A CA 1
ATOM 2903 C C . SER A 1 367 ? 30.077 53.252 142.923 1.00 35.71 378 SER A C 1
ATOM 2904 O O . SER A 1 367 ? 30.134 53.463 144.133 1.00 33.43 378 SER A O 1
ATOM 2907 N N . LYS A 1 368 ? 30.936 53.766 142.043 1.00 37.81 379 LYS A N 1
ATOM 2908 C CA . LYS A 1 368 ? 32.012 54.682 142.404 1.00 29.16 379 LYS A CA 1
ATOM 2909 C C . LYS A 1 368 ? 32.239 55.632 141.232 1.00 30.68 379 LYS A C 1
ATOM 2910 O O . LYS A 1 368 ? 31.742 55.385 140.132 1.00 28.23 379 LYS A O 1
ATOM 2916 N N . PRO A 1 369 ? 32.992 56.721 141.459 1.00 28.83 380 PRO A N 1
ATOM 2917 C CA . PRO A 1 369 ? 33.352 57.622 140.359 1.00 25.35 380 PRO A CA 1
ATOM 2918 C C . PRO A 1 369 ? 34.372 56.963 139.443 1.00 18.06 380 PRO A C 1
ATOM 2919 O O . PRO A 1 369 ? 35.402 56.462 139.918 1.00 18.85 380 PRO A O 1
ATOM 2923 N N . LEU A 1 370 ? 34.094 56.965 138.145 1.00 18.51 381 LEU A N 1
ATOM 2924 C CA . LEU A 1 370 ? 35.069 56.499 137.170 1.00 18.65 381 LEU A CA 1
ATOM 2925 C C . LEU A 1 370 ? 35.563 57.703 136.417 1.00 19.82 381 LEU A C 1
ATOM 2926 O O . LEU A 1 370 ? 34.759 58.497 135.918 1.00 16.54 381 LEU A O 1
ATOM 2931 N N . PHE A 1 371 ? 36.880 57.843 136.331 1.00 15.85 382 PHE A N 1
ATOM 2932 C CA . PHE A 1 371 ? 37.470 58.952 135.604 1.00 16.90 382 PHE A CA 1
ATOM 2933 C C . PHE A 1 371 ? 38.063 58.424 134.307 1.00 20.74 382 PHE A C 1
ATOM 2934 O O . PHE A 1 371 ? 38.976 57.597 134.325 1.00 23.88 382 PHE A O 1
ATOM 2942 N N . ILE A 1 372 ? 37.517 58.868 133.183 1.00 12.79 383 ILE A N 1
ATOM 2943 C CA . ILE A 1 372 ? 38.036 58.440 131.895 1.00 9.59 383 ILE A CA 1
ATOM 2944 C C . ILE A 1 372 ? 39.052 59.454 131.356 1.00 13.58 383 ILE A C 1
ATOM 2945 O O . ILE A 1 372 ? 38.775 60.644 131.278 1.00 12.27 383 ILE A O 1
ATOM 2950 N N . ALA A 1 373 ? 40.222 58.966 130.969 1.00 11.78 384 ALA A N 1
ATOM 2951 C CA . ALA A 1 373 ? 41.342 59.836 130.632 1.00 12.52 384 ALA A CA 1
ATOM 2952 C C . ALA A 1 373 ? 42.068 59.294 129.418 1.00 13.18 384 ALA A C 1
ATOM 2953 O O . ALA A 1 373 ? 41.772 58.193 128.966 1.00 13.96 384 ALA A O 1
ATOM 2955 N N . ASP A 1 374 ? 43.002 60.074 128.886 1.00 10.80 385 ASP A N 1
ATOM 2956 C CA . ASP A 1 374 ? 43.857 59.612 127.811 1.00 13.90 385 ASP A CA 1
ATOM 2957 C C . ASP A 1 374 ? 44.585 58.321 128.195 1.00 14.92 385 ASP A C 1
ATOM 2958 O O . ASP A 1 374 ? 44.811 57.459 127.344 1.00 19.34 385 ASP A O 1
ATOM 2963 N N . ILE A 1 375 ? 44.942 58.187 129.472 1.00 14.25 386 ILE A N 1
ATOM 2964 C CA . ILE A 1 375 ? 45.727 57.029 129.910 1.00 16.50 386 ILE A CA 1
ATOM 2965 C C . ILE A 1 375 ? 44.909 55.791 130.246 1.00 20.63 386 ILE A C 1
ATOM 2966 O O . ILE A 1 375 ? 45.472 54.704 130.364 1.00 21.78 386 ILE A O 1
ATOM 2971 N N . GLY A 1 376 ? 43.595 55.945 130.397 1.00 17.41 387 GLY A N 1
ATOM 2972 C CA . GLY A 1 376 ? 42.748 54.811 130.725 1.00 17.48 387 GLY A CA 1
ATOM 2973 C C . GLY A 1 376 ? 41.598 55.124 131.675 1.00 17.55 387 GLY A C 1
ATOM 2974 O O . GLY A 1 376 ? 41.160 56.267 131.782 1.00 19.79 387 GLY A O 1
ATOM 2975 N N . ILE A 1 377 ? 41.118 54.099 132.375 1.00 15.86 388 ILE A N 1
ATOM 2976 C CA . ILE A 1 377 ? 39.961 54.229 133.257 1.00 15.12 388 ILE A CA 1
ATOM 2977 C C . ILE A 1 377 ? 40.397 54.268 134.725 1.00 23.52 388 ILE A C 1
ATOM 2978 O O . ILE A 1 377 ? 40.997 53.317 135.226 1.00 21.30 388 ILE A O 1
ATOM 2983 N N . GLY A 1 378 ? 40.088 55.353 135.422 1.00 17.53 389 GLY A N 1
ATOM 2984 C CA . GLY A 1 378 ? 40.505 55.480 136.810 1.00 18.58 389 GLY A CA 1
ATOM 2985 C C . GLY A 1 378 ? 39.363 55.260 137.776 1.00 21.18 389 GLY A C 1
ATOM 2986 O O . GLY A 1 378 ? 38.333 55.922 137.685 1.00 21.13 389 GLY A O 1
ATOM 2987 N N . VAL A 1 379 ? 39.542 54.326 138.704 1.00 23.36 390 VAL A N 1
ATOM 2988 C CA . VAL A 1 379 ? 38.495 53.975 139.664 1.00 23.73 390 VAL A CA 1
ATOM 2989 C C . VAL A 1 379 ? 38.745 54.620 141.031 1.00 29.40 390 VAL A C 1
ATOM 2990 O O . VAL A 1 379 ? 39.798 54.418 141.628 1.00 25.41 390 VAL A O 1
ATOM 2994 N N . GLY A 1 380 ? 37.784 55.405 141.516 1.00 26.77 391 GLY A N 1
ATOM 2995 C CA . GLY A 1 380 ? 37.857 55.964 142.856 1.00 30.85 391 GLY A CA 1
ATOM 2996 C C . GLY A 1 380 ? 38.457 57.361 142.919 1.00 43.12 391 GLY A C 1
ATOM 2997 O O . GLY A 1 380 ? 39.133 57.795 141.988 1.00 39.37 391 GLY A O 1
ATOM 2998 N N . MET A 1 381 ? 38.215 58.063 144.024 1.00 47.35 392 MET A N 1
ATOM 2999 C CA . MET A 1 381 ? 38.748 59.409 144.212 1.00 46.34 392 MET A CA 1
ATOM 3000 C C . MET A 1 381 ? 40.249 59.405 144.504 1.00 51.42 392 MET A C 1
ATOM 3001 O O . MET A 1 381 ? 40.783 58.432 145.037 1.00 43.56 392 MET A O 1
ATOM 3006 N N . PRO A 1 382 ? 40.932 60.509 144.163 1.00 49.95 393 PRO A N 1
ATOM 3007 C CA . PRO A 1 382 ? 42.360 60.675 144.425 1.00 53.73 393 PRO A CA 1
ATOM 3008 C C . PRO A 1 382 ? 42.589 61.507 145.675 1.00 56.90 393 PRO A C 1
ATOM 3009 O O . PRO A 1 382 ? 42.366 61.042 146.792 1.00 60.31 393 PRO A O 1
ATOM 3013 N N . GLN A 1 383 ? 43.027 62.744 145.445 1.00 69.34 394 GLN A N 1
ATOM 3014 C CA . GLN A 1 383 ? 43.390 63.717 146.477 1.00 58.17 394 GLN A CA 1
ATOM 3015 C C . GLN A 1 383 ? 44.906 63.800 146.598 1.00 70.12 394 GLN A C 1
ATOM 3016 O O . GLN A 1 383 ? 45.548 64.664 145.989 1.00 68.95 394 GLN A O 1
ATOM 3023 N N . ILE B 1 2 ? 30.073 20.863 146.834 1.00 51.91 13 ILE B N 1
ATOM 3024 C CA . ILE B 1 2 ? 31.334 20.510 147.483 1.00 48.89 13 ILE B CA 1
ATOM 3025 C C . ILE B 1 2 ? 31.755 21.555 148.523 1.00 42.72 13 ILE B C 1
ATOM 3026 O O . ILE B 1 2 ? 32.108 21.198 149.647 1.00 53.02 13 ILE B O 1
ATOM 3031 N N . GLU B 1 3 ? 31.718 22.836 148.160 1.00 30.22 14 GLU B N 1
ATOM 3032 C CA . GLU B 1 3 ? 31.888 23.894 149.154 1.00 36.31 14 GLU B CA 1
ATOM 3033 C C . GLU B 1 3 ? 30.544 24.513 149.560 1.00 33.84 14 GLU B C 1
ATOM 3034 O O . GLU B 1 3 ? 29.946 25.291 148.808 1.00 28.33 14 GLU B O 1
ATOM 3040 N N . TRP B 1 4 ? 30.083 24.171 150.757 1.00 25.23 15 TRP B N 1
ATOM 3041 C CA . TRP B 1 4 ? 28.773 24.606 151.233 1.00 28.26 15 TRP B CA 1
ATOM 3042 C C . TRP B 1 4 ? 28.797 25.929 151.968 1.00 38.39 15 TRP B C 1
ATOM 3043 O O . TRP B 1 4 ? 29.546 26.105 152.929 1.00 32.81 15 TRP B O 1
ATOM 3054 N N . HIS B 1 5 ? 27.958 26.853 151.512 1.00 23.29 16 HIS B N 1
ATOM 3055 C CA . HIS B 1 5 ? 27.741 28.102 152.213 1.00 25.29 16 HIS B CA 1
ATOM 3056 C C . HIS B 1 5 ? 26.412 27.994 152.920 1.00 33.12 16 HIS B C 1
ATOM 3057 O O . HIS B 1 5 ? 25.351 28.151 152.305 1.00 26.67 16 HIS B O 1
ATOM 3064 N N . LYS B 1 6 ? 26.482 27.721 154.218 1.00 22.20 17 LYS B N 1
ATOM 3065 C CA . LYS B 1 6 ? 25.308 27.328 154.980 1.00 26.70 17 LYS B CA 1
ATOM 3066 C C . LYS B 1 6 ? 24.524 28.511 155.520 1.00 23.46 17 LYS B C 1
ATOM 3067 O O . LYS B 1 6 ? 25.105 29.528 155.885 1.00 23.89 17 LYS B O 1
ATOM 3073 N N . PHE B 1 7 ? 23.196 28.376 155.542 1.00 19.41 18 PHE B N 1
ATOM 3074 C CA . PHE B 1 7 ? 22.351 29.317 156.260 1.00 25.04 18 PHE B CA 1
ATOM 3075 C C . PHE B 1 7 ? 22.664 29.135 157.739 1.00 29.92 18 PHE B C 1
ATOM 3076 O O . PHE B 1 7 ? 23.103 28.053 158.149 1.00 27.22 18 PHE B O 1
ATOM 3084 N N . GLU B 1 8 ? 22.430 30.169 158.540 1.00 24.33 19 GLU B N 1
ATOM 3085 C CA . GLU B 1 8 ? 22.631 30.039 159.976 1.00 32.51 19 GLU B CA 1
ATOM 3086 C C . GLU B 1 8 ? 21.714 28.958 160.515 1.00 35.92 19 GLU B C 1
ATOM 3087 O O . GLU B 1 8 ? 22.105 28.172 161.367 1.00 31.86 19 GLU B O 1
ATOM 3093 N N . THR B 1 9 ? 20.488 28.927 160.011 1.00 26.62 20 THR B N 1
ATOM 3094 C CA . THR B 1 9 ? 19.533 27.895 160.389 1.00 28.27 20 THR B CA 1
ATOM 3095 C C . THR B 1 9 ? 18.953 27.219 159.149 1.00 31.62 20 THR B C 1
ATOM 3096 O O . THR B 1 9 ? 18.706 27.880 158.144 1.00 35.52 20 THR B O 1
ATOM 3100 N N . SER B 1 10 ? 18.760 25.902 159.209 1.00 25.05 21 SER B N 1
ATOM 3101 C CA . SER B 1 10 ? 18.207 25.174 158.076 1.00 22.34 21 SER B CA 1
ATOM 3102 C C . SER B 1 10 ? 16.914 25.843 157.604 1.00 31.60 21 SER B C 1
ATOM 3103 O O . SER B 1 10 ? 16.116 26.323 158.416 1.00 31.40 21 SER B O 1
ATOM 3106 N N . GLU B 1 11 ? 16.715 25.879 156.291 1.00 29.00 22 GLU B N 1
ATOM 3107 C CA . GLU B 1 11 ? 15.597 26.609 155.711 1.00 27.94 22 GLU B CA 1
ATOM 3108 C C . GLU B 1 11 ? 14.680 25.676 154.928 1.00 21.47 22 GLU B C 1
ATOM 3109 O O . GLU B 1 11 ? 15.072 24.573 154.562 1.00 22.56 22 GLU B O 1
ATOM 3115 N N . GLU B 1 12 ? 13.453 26.121 154.681 1.00 25.55 23 GLU B N 1
ATOM 3116 C CA . GLU B 1 12 ? 12.561 25.388 153.795 1.00 29.91 23 GLU B CA 1
ATOM 3117 C C . GLU B 1 12 ? 12.587 26.081 152.441 1.00 22.46 23 GLU B C 1
ATOM 3118 O O . GLU B 1 12 ? 12.086 27.192 152.306 1.00 18.30 23 GLU B O 1
ATOM 3124 N N . ILE B 1 13 ? 13.206 25.438 151.457 1.00 17.97 24 ILE B N 1
ATOM 3125 C CA . ILE B 1 13 ? 13.416 26.077 150.165 1.00 23.41 24 ILE B CA 1
ATOM 3126 C C . ILE B 1 13 ? 12.107 26.093 149.389 1.00 14.98 24 ILE B C 1
ATOM 3127 O O . ILE B 1 13 ? 11.496 25.043 149.175 1.00 26.64 24 ILE B O 1
ATOM 3132 N N . ILE B 1 14 ? 11.683 27.287 148.992 1.00 21.88 25 ILE B N 1
ATOM 3133 C CA . ILE B 1 14 ? 10.425 27.470 148.269 1.00 24.19 25 ILE B CA 1
ATOM 3134 C C . ILE B 1 14 ? 10.678 27.700 146.774 1.00 24.23 25 ILE B C 1
ATOM 3135 O O . ILE B 1 14 ? 9.989 27.134 145.915 1.00 24.03 25 ILE B O 1
ATOM 3140 N N . SER B 1 15 ? 11.679 28.518 146.467 1.00 17.91 26 SER B N 1
ATOM 3141 C CA . SER B 1 15 ? 11.994 28.808 145.075 1.00 19.62 26 SER B CA 1
ATOM 3142 C C . SER B 1 15 ? 13.442 29.204 144.872 1.00 21.73 26 SER B C 1
ATOM 3143 O O . SER B 1 15 ? 14.119 29.651 145.802 1.00 18.01 26 SER B O 1
ATOM 3146 N N . THR B 1 16 ? 13.914 29.045 143.643 1.00 17.41 27 THR B N 1
ATOM 3147 C CA . THR B 1 16 ? 15.255 29.469 143.270 1.00 15.94 27 THR B CA 1
ATOM 3148 C C . THR B 1 16 ? 15.235 30.040 141.855 1.00 23.20 27 THR B C 1
ATOM 3149 O O . THR B 1 16 ? 14.724 29.396 140.932 1.00 15.34 27 THR B O 1
ATOM 3153 N N . TYR B 1 17 ? 15.777 31.245 141.693 1.00 17.58 28 TYR B N 1
ATOM 3154 C CA . TYR B 1 17 ? 15.880 31.882 140.381 1.00 16.69 28 TYR B CA 1
ATOM 3155 C C . TYR B 1 17 ? 17.256 32.480 140.212 1.00 16.57 28 TYR B C 1
ATOM 3156 O O . TYR B 1 17 ? 17.872 32.937 141.176 1.00 17.83 28 TYR B O 1
ATOM 3165 N N . LEU B 1 18 ? 17.710 32.524 138.968 1.00 17.71 29 LEU B N 1
ATOM 3166 C CA . LEU B 1 18 ? 18.906 33.272 138.608 1.00 16.59 29 LEU B CA 1
ATOM 3167 C C . LEU B 1 18 ? 18.512 34.563 137.919 1.00 27.42 29 LEU B C 1
ATOM 3168 O O . LEU B 1 18 ? 17.792 34.539 136.919 1.00 20.66 29 LEU B O 1
ATOM 3173 N N . LEU B 1 19 ? 18.973 35.689 138.457 1.00 17.67 30 LEU B N 1
ATOM 3174 C CA . LEU B 1 19 ? 18.792 36.973 137.797 1.00 20.19 30 LEU B CA 1
ATOM 3175 C C . LEU B 1 19 ? 20.164 37.614 137.630 1.00 25.32 30 LEU B C 1
ATOM 3176 O O . LEU B 1 19 ? 20.855 37.875 138.618 1.00 25.15 30 LEU B O 1
ATOM 3181 N N . ASP B 1 20 ? 20.570 37.836 136.382 1.00 35.20 31 ASP B N 1
ATOM 3182 C CA . ASP B 1 20 ? 21.912 38.347 136.096 1.00 32.99 31 ASP B CA 1
ATOM 3183 C C . ASP B 1 20 ? 22.961 37.630 136.945 1.00 32.22 31 ASP B C 1
ATOM 3184 O O . ASP B 1 20 ? 23.797 38.268 137.586 1.00 31.15 31 ASP B O 1
ATOM 3189 N N . ASP B 1 21 ? 22.887 36.302 136.967 1.00 29.89 32 ASP B N 1
ATOM 3190 C CA . ASP B 1 21 ? 23.890 35.474 137.642 1.00 26.54 32 ASP B CA 1
ATOM 3191 C C . ASP B 1 21 ? 23.877 35.577 139.162 1.00 23.74 32 ASP B C 1
ATOM 3192 O O . ASP B 1 21 ? 24.760 35.040 139.843 1.00 25.51 32 ASP B O 1
ATOM 3197 N N . VAL B 1 22 ? 22.876 36.267 139.692 1.00 24.84 33 VAL B N 1
ATOM 3198 C CA . VAL B 1 22 ? 22.665 36.303 141.130 1.00 27.53 33 VAL B CA 1
ATOM 3199 C C . VAL B 1 22 ? 21.611 35.269 141.489 1.00 24.40 33 VAL B C 1
ATOM 3200 O O . VAL B 1 22 ? 20.503 35.294 140.942 1.00 19.45 33 VAL B O 1
ATOM 3204 N N . LEU B 1 23 ? 21.951 34.346 142.381 1.00 18.37 34 LEU B N 1
ATOM 3205 C CA . LEU B 1 23 ? 20.976 33.342 142.813 1.00 26.23 34 LEU B CA 1
ATOM 3206 C C . LEU B 1 23 ? 20.029 33.913 143.881 1.00 26.12 34 LEU B C 1
ATOM 3207 O O . LEU B 1 23 ? 20.483 34.364 144.944 1.00 19.95 34 LEU B O 1
ATOM 3212 N N . TYR B 1 24 ? 18.725 33.898 143.587 1.00 17.19 35 TYR B N 1
ATOM 3213 C CA . TYR B 1 24 ? 17.695 34.266 144.557 1.00 15.47 35 TYR B CA 1
ATOM 3214 C C . TYR B 1 24 ? 17.019 33.019 145.124 1.00 19.38 35 TYR B C 1
ATOM 3215 O O . TYR B 1 24 ? 16.332 32.293 144.408 1.00 15.52 35 TYR B O 1
ATOM 3224 N N . THR B 1 25 ? 17.219 32.770 146.415 1.00 16.83 36 THR B N 1
ATOM 3225 C CA . THR B 1 25 ? 16.636 31.606 147.069 1.00 15.33 36 THR B CA 1
ATOM 3226 C C . THR B 1 25 ? 15.517 32.002 148.030 1.00 20.77 36 THR B C 1
ATOM 3227 O O . THR B 1 25 ? 15.769 32.555 149.099 1.00 22.16 36 THR B O 1
ATOM 3231 N N . GLY B 1 26 ? 14.275 31.726 147.647 1.00 25.79 37 GLY B N 1
ATOM 3232 C CA . GLY B 1 26 ? 13.149 32.013 148.512 1.00 18.74 37 GLY B CA 1
ATOM 3233 C C . GLY B 1 26 ? 12.907 30.879 149.491 1.00 19.01 37 GLY B C 1
ATOM 3234 O O . GLY B 1 26 ? 12.948 29.704 149.122 1.00 17.32 37 GLY B O 1
ATOM 3235 N N . VAL B 1 27 ? 12.649 31.232 150.748 1.00 18.28 38 VAL B N 1
ATOM 3236 C CA . VAL B 1 27 ? 12.377 30.240 151.774 1.00 22.81 38 VAL B CA 1
ATOM 3237 C C . VAL B 1 27 ? 11.116 30.652 152.526 1.00 23.62 38 VAL B C 1
ATOM 3238 O O . VAL B 1 27 ? 10.409 31.541 152.080 1.00 23.61 38 VAL B O 1
ATOM 3242 N N . ASN B 1 28 ? 10.819 29.997 153.647 1.00 20.79 39 ASN B N 1
ATOM 3243 C CA . ASN B 1 28 ? 9.688 30.409 154.478 1.00 22.60 39 ASN B CA 1
ATOM 3244 C C . ASN B 1 28 ? 10.087 31.609 155.308 1.00 27.93 39 ASN B C 1
ATOM 3245 O O . ASN B 1 28 ? 10.838 31.479 156.268 1.00 29.64 39 ASN B O 1
ATOM 3250 N N . GLY B 1 29 ? 9.612 32.785 154.920 1.00 24.39 40 GLY B N 1
ATOM 3251 C CA . GLY B 1 29 ? 9.849 33.989 155.694 1.00 25.64 40 GLY B CA 1
ATOM 3252 C C . GLY B 1 29 ? 11.070 34.822 155.337 1.00 31.02 40 GLY B C 1
ATOM 3253 O O . GLY B 1 29 ? 11.369 35.800 156.018 1.00 27.21 40 GLY B O 1
ATOM 3254 N N . ALA B 1 30 ? 11.784 34.457 154.280 1.00 20.18 41 ALA B N 1
ATOM 3255 C CA . ALA B 1 30 ? 12.903 35.281 153.851 1.00 26.54 41 ALA B CA 1
ATOM 3256 C C . ALA B 1 30 ? 13.359 34.917 152.454 1.00 21.16 41 ALA B C 1
ATOM 3257 O O . ALA B 1 30 ? 12.939 33.906 151.895 1.00 19.27 41 ALA B O 1
ATOM 3259 N N . VAL B 1 31 ? 14.234 35.746 151.902 1.00 18.43 42 VAL B N 1
ATOM 3260 C CA . VAL B 1 31 ? 14.860 35.442 150.631 1.00 25.51 42 VAL B CA 1
ATOM 3261 C C . VAL B 1 31 ? 16.362 35.701 150.720 1.00 19.35 42 VAL B C 1
ATOM 3262 O O . VAL B 1 31 ? 16.795 36.705 151.279 1.00 23.89 42 VAL B O 1
ATOM 3266 N N . TYR B 1 32 ? 17.147 34.772 150.183 1.00 19.00 43 TYR B N 1
ATOM 3267 C CA . TYR B 1 32 ? 18.597 34.892 150.176 1.00 19.32 43 TYR B CA 1
ATOM 3268 C C . TYR B 1 32 ? 19.101 35.175 148.777 1.00 27.53 43 TYR B C 1
ATOM 3269 O O . TYR B 1 32 ? 18.636 34.598 147.797 1.00 23.97 43 TYR B O 1
ATOM 3278 N N . THR B 1 33 ? 20.092 36.048 148.715 1.00 21.49 44 THR B N 1
ATOM 3279 C CA . THR B 1 33 ? 20.813 36.375 147.505 1.00 23.39 44 THR B CA 1
ATOM 3280 C C . THR B 1 33 ? 22.184 35.693 147.604 1.00 24.32 44 THR B C 1
ATOM 3281 O O . THR B 1 33 ? 22.742 35.576 148.690 1.00 24.63 44 THR B O 1
ATOM 3285 N N . PHE B 1 34 ? 22.722 35.217 146.488 1.00 24.56 45 PHE B N 1
ATOM 3286 C CA . PHE B 1 34 ? 24.057 34.619 146.494 1.00 25.17 45 PHE B CA 1
ATOM 3287 C C . PHE B 1 34 ? 24.811 34.971 145.226 1.00 30.83 45 PHE B C 1
ATOM 3288 O O . PHE B 1 34 ? 24.403 34.603 144.130 1.00 28.99 45 PHE B O 1
ATOM 3296 N N . SER B 1 35 ? 25.901 35.710 145.392 1.00 22.49 46 SER B N 1
ATOM 3297 C CA . SER B 1 35 ? 26.830 36.024 144.310 1.00 33.36 46 SER B CA 1
ATOM 3298 C C . SER B 1 35 ? 28.176 36.378 144.924 1.00 37.27 46 SER B C 1
ATOM 3299 O O . SER B 1 35 ? 28.243 36.783 146.088 1.00 29.88 46 SER B O 1
ATOM 3302 N N . ASN B 1 36 ? 29.244 36.228 144.146 1.00 38.94 47 ASN B N 1
ATOM 3303 C CA . ASN B 1 36 ? 30.590 36.448 144.664 1.00 45.24 47 ASN B CA 1
ATOM 3304 C C . ASN B 1 36 ? 30.828 35.687 145.963 1.00 46.68 47 ASN B C 1
ATOM 3305 O O . ASN B 1 36 ? 31.400 36.230 146.905 1.00 48.50 47 ASN B O 1
ATOM 3310 N N . ASN B 1 37 ? 30.372 34.439 146.018 1.00 38.14 48 ASN B N 1
ATOM 3311 C CA . ASN B 1 37 ? 30.576 33.606 147.200 1.00 39.51 48 ASN B CA 1
ATOM 3312 C C . ASN B 1 37 ? 29.981 34.175 148.489 1.00 42.29 48 ASN B C 1
ATOM 3313 O O . ASN B 1 37 ? 30.296 33.702 149.582 1.00 47.28 48 ASN B O 1
ATOM 3318 N N . LYS B 1 38 ? 29.120 35.179 148.360 1.00 42.78 49 LYS B N 1
ATOM 3319 C CA . LYS B 1 38 ? 28.508 35.817 149.526 1.00 43.90 49 LYS B CA 1
ATOM 3320 C C . LYS B 1 38 ? 26.996 35.613 149.633 1.00 38.74 49 LYS B C 1
ATOM 3321 O O . LYS B 1 38 ? 26.243 35.995 148.733 1.00 31.88 49 LYS B O 1
ATOM 3327 N N . LEU B 1 39 ? 26.569 35.021 150.747 1.00 37.53 50 LEU B N 1
ATOM 3328 C CA . LEU B 1 39 ? 25.157 34.915 151.105 1.00 36.24 50 LEU B CA 1
ATOM 3329 C C . LEU B 1 39 ? 24.663 36.210 151.730 1.00 40.10 50 LEU B C 1
ATOM 3330 O O . LEU B 1 39 ? 25.348 36.804 152.566 1.00 30.01 50 LEU B O 1
ATOM 3335 N N . ASN B 1 40 ? 23.466 36.635 151.340 1.00 26.70 51 ASN B N 1
ATOM 3336 C CA . ASN B 1 40 ? 22.825 37.787 151.956 1.00 27.78 51 ASN B CA 1
ATOM 3337 C C . ASN B 1 40 ? 21.342 37.498 152.185 1.00 35.71 51 ASN B C 1
ATOM 3338 O O . ASN B 1 40 ? 20.634 37.101 151.269 1.00 29.32 51 ASN B O 1
ATOM 3343 N N . LYS B 1 41 ? 20.876 37.681 153.414 1.00 27.23 52 LYS B N 1
ATOM 3344 C CA . LYS B 1 41 ? 19.502 37.351 153.755 1.00 32.39 52 LYS B CA 1
ATOM 3345 C C . LYS B 1 41 ? 18.650 38.609 153.890 1.00 31.03 52 LYS B C 1
ATOM 3346 O O . LYS B 1 41 ? 19.110 39.625 154.408 1.00 36.91 52 LYS B O 1
ATOM 3352 N N . THR B 1 42 ? 17.418 38.545 153.399 1.00 25.48 53 THR B N 1
ATOM 3353 C CA . THR B 1 42 ? 16.433 39.574 153.693 1.00 26.38 53 THR B CA 1
ATOM 3354 C C . THR B 1 42 ? 15.232 38.937 154.376 1.00 28.56 53 THR B C 1
ATOM 3355 O O . THR B 1 42 ? 14.535 38.118 153.785 1.00 27.62 53 THR B O 1
ATOM 3359 N N . GLY B 1 43 ? 15.004 39.308 155.633 1.00 33.10 54 GLY B N 1
ATOM 3360 C CA . GLY B 1 43 ? 13.902 38.767 156.405 1.00 29.44 54 GLY B CA 1
ATOM 3361 C C . GLY B 1 43 ? 12.568 39.380 156.024 1.00 32.01 54 GLY B C 1
ATOM 3362 O O . GLY B 1 43 ? 12.483 40.570 155.745 1.00 31.36 54 GLY B O 1
ATOM 3363 N N . LEU B 1 44 ? 11.522 38.558 156.018 1.00 37.83 55 LEU B N 1
ATOM 3364 C CA . LEU B 1 44 ? 10.183 39.006 155.644 1.00 37.83 55 LEU B CA 1
ATOM 3365 C C . LEU B 1 44 ? 9.166 38.544 156.699 1.00 36.19 55 LEU B C 1
ATOM 3366 O O . LEU B 1 44 ? 9.539 38.283 157.840 1.00 42.17 55 LEU B O 1
ATOM 3371 N N . THR B 1 45 ? 7.892 38.436 156.337 1.00 35.95 56 THR B N 1
ATOM 3372 C CA . THR B 1 45 ? 6.885 37.998 157.310 1.00 47.76 56 THR B CA 1
ATOM 3373 C C . THR B 1 45 ? 6.918 36.473 157.494 1.00 47.36 56 THR B C 1
ATOM 3374 O O . THR B 1 45 ? 7.718 35.786 156.857 1.00 43.33 56 THR B O 1
ATOM 3378 N N . ASN B 1 46 ? 6.062 35.940 158.363 1.00 32.39 57 ASN B N 1
ATOM 3379 C CA . ASN B 1 46 ? 6.121 34.512 158.676 1.00 37.06 57 ASN B CA 1
ATOM 3380 C C . ASN B 1 46 ? 5.083 33.677 157.934 1.00 41.91 57 ASN B C 1
ATOM 3381 O O . ASN B 1 46 ? 4.195 34.219 157.275 1.00 37.69 57 ASN B O 1
ATOM 3386 N N . ASN B 1 47 ? 5.193 32.357 158.039 1.00 31.66 58 ASN B N 1
ATOM 3387 C CA . ASN B 1 47 ? 4.320 31.484 157.268 1.00 39.82 58 ASN B CA 1
ATOM 3388 C C . ASN B 1 47 ? 4.105 32.142 155.900 1.00 44.23 58 ASN B C 1
ATOM 3389 O O . ASN B 1 47 ? 3.001 32.148 155.354 1.00 37.41 58 ASN B O 1
ATOM 3394 N N . ASN B 1 48 ? 5.194 32.711 155.381 1.00 45.19 59 ASN B N 1
ATOM 3395 C CA . ASN B 1 48 ? 5.206 33.519 154.170 1.00 29.27 59 ASN B CA 1
ATOM 3396 C C . ASN B 1 48 ? 6.155 32.906 153.160 1.00 37.56 59 ASN B C 1
ATOM 3397 O O . ASN B 1 48 ? 7.338 33.224 153.142 1.00 34.21 59 ASN B O 1
ATOM 3402 N N . TYR B 1 49 ? 5.642 32.013 152.326 1.00 29.92 60 TYR B N 1
ATOM 3403 C CA . TYR B 1 49 ? 6.498 31.272 151.417 1.00 29.58 60 TYR B CA 1
ATOM 3404 C C . TYR B 1 49 ? 6.885 32.091 150.173 1.00 32.52 60 TYR B C 1
ATOM 3405 O O . TYR B 1 49 ? 6.024 32.496 149.387 1.00 27.90 60 TYR B O 1
ATOM 3414 N N . ILE B 1 50 ? 8.183 32.348 150.022 1.00 26.36 61 ILE B N 1
ATOM 3415 C CA . ILE B 1 50 ? 8.696 33.173 148.920 1.00 25.63 61 ILE B CA 1
ATOM 3416 C C . ILE B 1 50 ? 8.846 32.360 147.640 1.00 24.92 61 ILE B C 1
ATOM 3417 O O . ILE B 1 50 ? 9.848 31.663 147.441 1.00 24.00 61 ILE B O 1
ATOM 3422 N N . THR B 1 51 ? 7.845 32.455 146.771 1.00 25.58 62 THR B N 1
ATOM 3423 C CA . THR B 1 51 ? 7.772 31.601 145.592 1.00 19.46 62 THR B CA 1
ATOM 3424 C C . THR B 1 51 ? 8.384 32.246 144.360 1.00 17.26 62 THR B C 1
ATOM 3425 O O . THR B 1 51 ? 8.620 31.573 143.347 1.00 19.77 62 THR B O 1
ATOM 3429 N N . THR B 1 52 ? 8.656 33.543 144.456 1.00 14.91 63 THR B N 1
ATOM 3430 C CA . THR B 1 52 ? 8.845 34.370 143.275 1.00 15.94 63 THR B CA 1
ATOM 3431 C C . THR B 1 52 ? 9.926 35.430 143.432 1.00 17.25 63 THR B C 1
ATOM 3432 O O . THR B 1 52 ? 9.864 36.256 144.341 1.00 22.31 63 THR B O 1
ATOM 3436 N N . SER B 1 53 ? 10.917 35.396 142.547 1.00 15.23 64 SER B N 1
ATOM 3437 C CA . SER B 1 53 ? 11.874 36.498 142.418 1.00 19.37 64 SER B CA 1
ATOM 3438 C C . SER B 1 53 ? 11.986 36.853 140.934 1.00 19.17 64 SER B C 1
ATOM 3439 O O . SER B 1 53 ? 12.459 36.041 140.127 1.00 18.99 64 SER B O 1
ATOM 3442 N N . ILE B 1 54 ? 11.534 38.045 140.562 1.00 17.98 65 ILE B N 1
ATOM 3443 C CA . ILE B 1 54 ? 11.532 38.436 139.153 1.00 27.41 65 ILE B CA 1
ATOM 3444 C C . ILE B 1 54 ? 12.058 39.841 138.955 1.00 31.07 65 ILE B C 1
ATOM 3445 O O . ILE B 1 54 ? 11.962 40.685 139.846 1.00 28.37 65 ILE B O 1
ATOM 3450 N N . LYS B 1 55 ? 12.598 40.080 137.766 1.00 25.06 66 LYS B N 1
ATOM 3451 C CA . LYS B 1 55 ? 13.198 41.361 137.410 1.00 24.60 66 LYS B CA 1
ATOM 3452 C C . LYS B 1 55 ? 12.121 42.347 136.963 1.00 34.80 66 LYS B C 1
ATOM 3453 O O . LYS B 1 55 ? 11.272 41.996 136.141 1.00 33.22 66 LYS B O 1
ATOM 3459 N N . ASP B 1 62 ? 16.143 46.219 138.795 1.00 57.24 73 ASP B N 1
ATOM 3460 C CA . ASP B 1 62 ? 15.708 46.035 140.179 1.00 60.76 73 ASP B CA 1
ATOM 3461 C C . ASP B 1 62 ? 14.880 44.753 140.314 1.00 55.97 73 ASP B C 1
ATOM 3462 O O . ASP B 1 62 ? 14.414 44.208 139.309 1.00 42.40 73 ASP B O 1
ATOM 3467 N N . THR B 1 63 ? 14.687 44.280 141.547 1.00 42.53 74 THR B N 1
ATOM 3468 C CA . THR B 1 63 ? 14.140 42.942 141.763 1.00 41.25 74 THR B CA 1
ATOM 3469 C C . THR B 1 63 ? 12.886 42.885 142.632 1.00 38.95 74 THR B C 1
ATOM 3470 O O . THR B 1 63 ? 12.856 43.418 143.746 1.00 36.22 74 THR B O 1
ATOM 3474 N N . LEU B 1 64 ? 11.864 42.202 142.128 1.00 28.88 75 LEU B N 1
ATOM 3475 C CA . LEU B 1 64 ? 10.629 42.018 142.881 1.00 24.34 75 LEU B CA 1
ATOM 3476 C C . LEU B 1 64 ? 10.571 40.634 143.506 1.00 23.94 75 LEU B C 1
ATOM 3477 O O . LEU B 1 64 ? 10.703 39.632 142.812 1.00 19.30 75 LEU B O 1
ATOM 3482 N N . VAL B 1 65 ? 10.357 40.593 144.818 1.00 27.61 76 VAL B N 1
ATOM 3483 C CA . VAL B 1 65 ? 10.215 39.342 145.558 1.00 22.89 76 VAL B CA 1
ATOM 3484 C C . VAL B 1 65 ? 8.797 39.244 146.111 1.00 20.63 76 VAL B C 1
ATOM 3485 O O . VAL B 1 65 ? 8.295 40.192 146.689 1.00 26.05 76 VAL B O 1
ATOM 3489 N N . CYS B 1 66 ? 8.151 38.098 145.929 1.00 23.13 77 CYS B N 1
ATOM 3490 C CA . CYS B 1 66 ? 6.747 37.951 146.304 1.00 30.92 77 CYS B CA 1
ATOM 3491 C C . CYS B 1 66 ? 6.518 36.656 147.072 1.00 20.68 77 CYS B C 1
ATOM 3492 O O . CYS B 1 66 ? 7.170 35.652 146.809 1.00 20.63 77 CYS B O 1
ATOM 3495 N N . GLY B 1 67 ? 5.595 36.683 148.028 1.00 20.01 78 GLY B N 1
ATOM 3496 C CA . GLY B 1 67 ? 5.336 35.505 148.832 1.00 21.92 78 GLY B CA 1
ATOM 3497 C C . GLY B 1 67 ? 3.882 35.344 149.220 1.00 20.29 78 GLY B C 1
ATOM 3498 O O . GLY B 1 67 ? 3.093 36.261 149.066 1.00 26.31 78 GLY B O 1
ATOM 3499 N N . THR B 1 68 ? 3.535 34.168 149.727 1.00 29.37 79 THR B N 1
ATOM 3500 C CA . THR B 1 68 ? 2.147 33.854 150.061 1.00 38.02 79 THR B CA 1
ATOM 3501 C C . THR B 1 68 ? 1.603 34.791 151.131 1.00 42.57 79 THR B C 1
ATOM 3502 O O . THR B 1 68 ? 0.400 35.058 151.194 1.00 33.92 79 THR B O 1
ATOM 3506 N N . ASN B 1 69 ? 2.504 35.279 151.976 1.00 34.38 80 ASN B N 1
ATOM 3507 C CA . ASN B 1 69 ? 2.146 36.221 153.020 1.00 30.24 80 ASN B CA 1
ATOM 3508 C C . ASN B 1 69 ? 0.881 35.834 153.812 1.00 24.40 80 ASN B C 1
ATOM 3509 O O . ASN B 1 69 ? -0.071 36.612 153.904 1.00 29.04 80 ASN B O 1
ATOM 3514 N N . ASN B 1 70 ? 0.893 34.628 154.368 1.00 30.19 81 ASN B N 1
ATOM 3515 C CA . ASN B 1 70 ? -0.162 34.171 155.269 1.00 49.28 81 ASN B CA 1
ATOM 3516 C C . ASN B 1 70 ? -1.489 33.916 154.567 1.00 55.02 81 ASN B C 1
ATOM 3517 O O . ASN B 1 70 ? -2.507 33.686 155.220 1.00 45.19 81 ASN B O 1
ATOM 3522 N N . GLY B 1 71 ? -1.471 33.949 153.238 1.00 51.44 82 GLY B N 1
ATOM 3523 C CA . GLY B 1 71 ? -2.682 33.789 152.458 1.00 41.78 82 GLY B CA 1
ATOM 3524 C C . GLY B 1 71 ? -3.164 35.127 151.946 1.00 36.61 82 GLY B C 1
ATOM 3525 O O . GLY B 1 71 ? -4.355 35.341 151.735 1.00 51.57 82 GLY B O 1
ATOM 3526 N N . ASN B 1 72 ? -2.224 36.037 151.740 1.00 43.21 83 ASN B N 1
ATOM 3527 C CA . ASN B 1 72 ? -2.559 37.359 151.249 1.00 39.65 83 ASN B CA 1
ATOM 3528 C C . ASN B 1 72 ? -1.458 37.903 150.333 1.00 48.26 83 ASN B C 1
ATOM 3529 O O . ASN B 1 72 ? -0.767 38.859 150.685 1.00 37.68 83 ASN B O 1
ATOM 3534 N N . PRO B 1 73 ? -1.316 37.302 149.135 1.00 43.77 84 PRO B N 1
ATOM 3535 C CA . PRO B 1 73 ? -0.188 37.501 148.213 1.00 25.67 84 PRO B CA 1
ATOM 3536 C C . PRO B 1 73 ? 0.384 38.916 148.208 1.00 32.37 84 PRO B C 1
ATOM 3537 O O . PRO B 1 73 ? -0.346 39.894 148.028 1.00 35.81 84 PRO B O 1
ATOM 3541 N N . LYS B 1 74 ? 1.698 39.018 148.374 1.00 30.01 85 LYS B N 1
ATOM 3542 C CA . LYS B 1 74 ? 2.330 40.321 148.512 1.00 31.15 85 LYS B CA 1
ATOM 3543 C C . LYS B 1 74 ? 3.755 40.339 147.960 1.00 30.19 85 LYS B C 1
ATOM 3544 O O . LYS B 1 74 ? 4.480 39.347 148.031 1.00 26.86 85 LYS B O 1
ATOM 3550 N N . CYS B 1 75 ? 4.148 41.490 147.427 1.00 26.77 86 CYS B N 1
ATOM 3551 C CA . CYS B 1 75 ? 5.473 41.670 146.855 1.00 32.76 86 CYS B CA 1
ATOM 3552 C C . CYS B 1 75 ? 6.264 42.769 147.568 1.00 35.56 86 CYS B C 1
ATOM 3553 O O . CYS B 1 75 ? 5.694 43.725 148.085 1.00 33.93 86 CYS B O 1
ATOM 3556 N N . TRP B 1 76 ? 7.582 42.613 147.579 1.00 29.12 87 TRP B N 1
ATOM 3557 C CA . TRP B 1 76 ? 8.498 43.563 148.198 1.00 31.52 87 TRP B CA 1
ATOM 3558 C C . TRP B 1 76 ? 9.702 43.723 147.282 1.00 36.99 87 TRP B C 1
ATOM 3559 O O . TRP B 1 76 ? 9.871 42.947 146.340 1.00 34.24 87 TRP B O 1
ATOM 3570 N N . LYS B 1 77 ? 10.549 44.711 147.561 1.00 31.01 88 LYS B N 1
ATOM 3571 C CA . LYS B 1 77 ? 11.833 44.820 146.874 1.00 34.06 88 LYS B CA 1
ATOM 3572 C C . LYS B 1 77 ? 12.852 43.991 147.642 1.00 31.78 88 LYS B C 1
ATOM 3573 O O . LYS B 1 77 ? 12.611 43.599 148.786 1.00 27.65 88 LYS B O 1
ATOM 3579 N N . ILE B 1 78 ? 13.996 43.731 147.024 1.00 36.81 89 ILE B N 1
ATOM 3580 C CA . ILE B 1 78 ? 14.952 42.806 147.618 1.00 41.69 89 ILE B CA 1
ATOM 3581 C C . ILE B 1 78 ? 15.410 43.265 149.004 1.00 34.01 89 ILE B C 1
ATOM 3582 O O . ILE B 1 78 ? 15.765 42.442 149.850 1.00 33.78 89 ILE B O 1
ATOM 3587 N N . ASP B 1 79 ? 15.381 44.574 149.244 1.00 34.47 90 ASP B N 1
ATOM 3588 C CA . ASP B 1 79 ? 15.802 45.113 150.534 1.00 33.71 90 ASP B CA 1
ATOM 3589 C C . ASP B 1 79 ? 14.707 45.038 151.607 1.00 45.92 90 ASP B C 1
ATOM 3590 O O . ASP B 1 79 ? 14.916 45.451 152.749 1.00 44.85 90 ASP B O 1
ATOM 3595 N N . GLY B 1 80 ? 13.540 44.520 151.236 1.00 36.20 91 GLY B N 1
ATOM 3596 C CA . GLY B 1 80 ? 12.455 44.353 152.182 1.00 30.38 91 GLY B CA 1
ATOM 3597 C C . GLY B 1 80 ? 11.463 45.500 152.184 1.00 37.82 91 GLY B C 1
ATOM 3598 O O . GLY B 1 80 ? 10.409 45.415 152.816 1.00 45.50 91 GLY B O 1
ATOM 3599 N N . SER B 1 81 ? 11.800 46.581 151.489 1.00 38.08 92 SER B N 1
ATOM 3600 C CA . SER B 1 81 ? 10.870 47.695 151.352 1.00 38.90 92 SER B CA 1
ATOM 3601 C C . SER B 1 81 ? 9.661 47.240 150.544 1.00 51.15 92 SER B C 1
ATOM 3602 O O . SER B 1 81 ? 9.753 46.303 149.746 1.00 38.61 92 SER B O 1
ATOM 3605 N N . ASP B 1 82 ? 8.528 47.898 150.760 1.00 42.19 93 ASP B N 1
ATOM 3606 C CA . ASP B 1 82 ? 7.282 47.479 150.135 1.00 48.98 93 ASP B CA 1
ATOM 3607 C C . ASP B 1 82 ? 7.270 47.771 148.641 1.00 44.39 93 ASP B C 1
ATOM 3608 O O . ASP B 1 82 ? 7.933 48.698 148.168 1.00 50.03 93 ASP B O 1
ATOM 3613 N N . ASP B 1 83 ? 6.521 46.961 147.900 1.00 45.54 94 ASP B N 1
ATOM 3614 C CA . ASP B 1 83 ? 6.307 47.219 146.485 1.00 36.34 94 ASP B CA 1
ATOM 3615 C C . ASP B 1 83 ? 5.404 48.432 146.331 1.00 40.49 94 ASP B C 1
ATOM 3616 O O . ASP B 1 83 ? 4.245 48.407 146.760 1.00 40.88 94 ASP B O 1
ATOM 3621 N N . PRO B 1 84 ? 5.937 49.501 145.722 1.00 37.89 95 PRO B N 1
ATOM 3622 C CA . PRO B 1 84 ? 5.188 50.733 145.455 1.00 48.16 95 PRO B CA 1
ATOM 3623 C C . PRO B 1 84 ? 3.972 50.487 144.566 1.00 55.84 95 PRO B C 1
ATOM 3624 O O . PRO B 1 84 ? 2.960 51.171 144.733 1.00 43.59 95 PRO B O 1
ATOM 3628 N N . LYS B 1 85 ? 4.071 49.531 143.641 1.00 52.85 96 LYS B N 1
ATOM 3629 C CA . LYS B 1 85 ? 2.957 49.211 142.747 1.00 45.42 96 LYS B CA 1
ATOM 3630 C C . LYS B 1 85 ? 1.983 48.230 143.386 1.00 44.91 96 LYS B C 1
ATOM 3631 O O . LYS B 1 85 ? 0.967 47.874 142.790 1.00 41.29 96 LYS B O 1
ATOM 3637 N N . HIS B 1 86 ? 2.308 47.788 144.596 1.00 44.32 97 HIS B N 1
ATOM 3638 C CA . HIS B 1 86 ? 1.417 46.942 145.385 1.00 42.00 97 HIS B CA 1
ATOM 3639 C C . HIS B 1 86 ? 1.037 45.641 144.699 1.00 40.76 97 HIS B C 1
ATOM 3640 O O . HIS B 1 86 ? -0.029 45.078 144.964 1.00 37.63 97 HIS B O 1
ATOM 3647 N N . ARG B 1 87 ? 1.912 45.155 143.827 1.00 33.34 98 ARG B N 1
ATOM 3648 C CA . ARG B 1 87 ? 1.684 43.869 143.178 1.00 35.83 98 ARG B CA 1
ATOM 3649 C C . ARG B 1 87 ? 1.511 42.757 144.209 1.00 30.20 98 ARG B C 1
ATOM 3650 O O . ARG B 1 87 ? 2.150 42.763 145.264 1.00 42.64 98 ARG B O 1
ATOM 3658 N N . GLY B 1 88 ? 0.629 41.811 143.914 1.00 34.84 99 GLY B N 1
ATOM 3659 C CA . GLY B 1 88 ? 0.335 40.743 144.848 1.00 20.77 99 GLY B CA 1
ATOM 3660 C C . GLY B 1 88 ? -0.335 39.553 144.198 1.00 32.69 99 GLY B C 1
ATOM 3661 O O . GLY B 1 88 ? 0.316 38.546 143.891 1.00 33.37 99 GLY B O 1
ATOM 3662 N N . ARG B 1 89 ? -1.643 39.647 143.995 1.00 34.14 100 ARG B N 1
ATOM 3663 C CA . ARG B 1 89 ? -2.365 38.513 143.443 1.00 36.18 100 ARG B CA 1
ATOM 3664 C C . ARG B 1 89 ? -1.736 38.168 142.100 1.00 20.59 100 ARG B C 1
ATOM 3665 O O . ARG B 1 89 ? -1.356 39.058 141.338 1.00 20.62 100 ARG B O 1
ATOM 3673 N N . GLY B 1 90 ? -1.599 36.881 141.826 1.00 20.49 101 GLY B N 1
ATOM 3674 C CA . GLY B 1 90 ? -0.976 36.462 140.586 1.00 26.16 101 GLY B CA 1
ATOM 3675 C C . GLY B 1 90 ? 0.541 36.382 140.642 1.00 22.63 101 GLY B C 1
ATOM 3676 O O . GLY B 1 90 ? 1.151 35.676 139.833 1.00 20.51 101 GLY B O 1
ATOM 3677 N N . TYR B 1 91 ? 1.151 37.101 141.584 1.00 22.14 102 TYR B N 1
ATOM 3678 C CA . TYR B 1 91 ? 2.612 37.103 141.710 1.00 25.73 102 TYR B CA 1
ATOM 3679 C C . TYR B 1 91 ? 3.096 36.088 142.743 1.00 28.42 102 TYR B C 1
ATOM 3680 O O . TYR B 1 91 ? 4.238 35.625 142.683 1.00 23.49 102 TYR B O 1
ATOM 3689 N N . ALA B 1 92 ? 2.228 35.749 143.690 1.00 23.27 103 ALA B N 1
ATOM 3690 C CA . ALA B 1 92 ? 2.498 34.650 144.606 1.00 26.26 103 ALA B CA 1
ATOM 3691 C C . ALA B 1 92 ? 1.188 33.927 144.884 1.00 21.50 103 ALA B C 1
ATOM 3692 O O . ALA B 1 92 ? 0.115 34.521 144.802 1.00 30.26 103 ALA B O 1
ATOM 3694 N N . PRO B 1 93 ? 1.261 32.634 145.186 1.00 17.95 104 PRO B N 1
ATOM 3695 C CA . PRO B 1 93 ? 0.009 31.914 145.418 1.00 21.62 104 PRO B CA 1
ATOM 3696 C C . PRO B 1 93 ? -0.548 32.204 146.817 1.00 36.56 104 PRO B C 1
ATOM 3697 O O . PRO B 1 93 ? 0.096 32.906 147.607 1.00 27.54 104 PRO B O 1
ATOM 3701 N N . TYR B 1 94 ? -1.732 31.675 147.115 1.00 34.29 105 TYR B N 1
ATOM 3702 C CA . TYR B 1 94 ? -2.374 31.925 148.407 1.00 37.52 105 TYR B CA 1
ATOM 3703 C C . TYR B 1 94 ? -1.830 31.013 149.494 1.00 36.45 105 TYR B C 1
ATOM 3704 O O . TYR B 1 94 ? -1.916 31.325 150.679 1.00 50.01 105 TYR B O 1
ATOM 3713 N N . GLN B 1 95 ? -1.269 29.886 149.085 1.00 32.81 106 GLN B N 1
ATOM 3714 C CA . GLN B 1 95 ? -0.657 28.961 150.018 1.00 34.39 106 GLN B CA 1
ATOM 3715 C C . GLN B 1 95 ? 0.594 28.394 149.364 1.00 46.27 106 GLN B C 1
ATOM 3716 O O . GLN B 1 95 ? 0.777 28.520 148.152 1.00 32.98 106 GLN B O 1
ATOM 3722 N N . ASN B 1 96 ? 1.455 27.777 150.165 1.00 44.55 107 ASN B N 1
ATOM 3723 C CA . ASN B 1 96 ? 2.686 27.200 149.648 1.00 40.77 107 ASN B CA 1
ATOM 3724 C C . ASN B 1 96 ? 2.435 26.204 148.522 1.00 41.20 107 ASN B C 1
ATOM 3725 O O . ASN B 1 96 ? 1.765 25.188 148.719 1.00 41.59 107 ASN B O 1
ATOM 3730 N N . SER B 1 97 ? 2.989 26.487 147.347 1.00 37.30 108 SER B N 1
ATOM 3731 C CA . SER B 1 97 ? 2.858 25.581 146.206 1.00 34.20 108 SER B CA 1
ATOM 3732 C C . SER B 1 97 ? 3.833 25.938 145.088 1.00 29.07 108 SER B C 1
ATOM 3733 O O . SER B 1 97 ? 4.459 26.998 145.116 1.00 31.49 108 SER B O 1
ATOM 3736 N N . LYS B 1 98 ? 3.955 25.039 144.115 1.00 34.36 109 LYS B N 1
ATOM 3737 C CA . LYS B 1 98 ? 4.788 25.272 142.947 1.00 34.63 109 LYS B CA 1
ATOM 3738 C C . LYS B 1 98 ? 4.130 26.322 142.056 1.00 27.76 109 LYS B C 1
ATOM 3739 O O . LYS B 1 98 ? 2.927 26.295 141.843 1.00 24.53 109 LYS B O 1
ATOM 3745 N N . VAL B 1 99 ? 4.925 27.250 141.543 1.00 34.66 110 VAL B N 1
ATOM 3746 C CA . VAL B 1 99 ? 4.402 28.258 140.636 1.00 27.36 110 VAL B CA 1
ATOM 3747 C C . VAL B 1 99 ? 5.242 28.335 139.374 1.00 26.77 110 VAL B C 1
ATOM 3748 O O . VAL B 1 99 ? 6.419 27.971 139.370 1.00 18.36 110 VAL B O 1
ATOM 3752 N N . THR B 1 100 ? 4.627 28.810 138.298 1.00 17.87 111 THR B N 1
ATOM 3753 C CA . THR B 1 100 ? 5.370 29.180 137.107 1.00 15.04 111 THR B CA 1
ATOM 3754 C C . THR B 1 100 ? 5.067 30.634 136.805 1.00 16.84 111 THR B C 1
ATOM 3755 O O . THR B 1 100 ? 3.921 30.992 136.520 1.00 18.79 111 THR B O 1
ATOM 3759 N N . ILE B 1 101 ? 6.091 31.474 136.914 1.00 15.67 112 ILE B N 1
ATOM 3760 C CA . ILE B 1 101 ? 5.959 32.894 136.622 1.00 16.31 112 ILE B CA 1
ATOM 3761 C C . ILE B 1 101 ? 7.250 33.398 136.011 1.00 17.59 112 ILE B C 1
ATOM 3762 O O . ILE B 1 101 ? 8.348 33.136 136.522 1.00 18.79 112 ILE B O 1
ATOM 3767 N N . ILE B 1 102 ? 7.115 34.112 134.903 1.00 12.00 113 ILE B N 1
ATOM 3768 C CA . ILE B 1 102 ? 8.264 34.640 134.196 1.00 17.95 113 ILE B CA 1
ATOM 3769 C C . ILE B 1 102 ? 7.983 36.095 133.843 1.00 18.77 113 ILE B C 1
ATOM 3770 O O . ILE B 1 102 ? 6.840 36.521 133.814 1.00 20.03 113 ILE B O 1
ATOM 3775 N N . SER B 1 103 ? 9.030 36.862 133.578 1.00 19.61 114 SER B N 1
ATOM 3776 C CA . SER B 1 103 ? 8.843 38.195 133.034 1.00 18.73 114 SER B CA 1
ATOM 3777 C C . SER B 1 103 ? 9.788 38.407 131.865 1.00 21.30 114 SER B C 1
ATOM 3778 O O . SER B 1 103 ? 10.892 37.855 131.829 1.00 28.22 114 SER B O 1
ATOM 3781 N N . TYR B 1 104 ? 9.340 39.190 130.897 1.00 18.66 115 TYR B N 1
ATOM 3782 C CA . TYR B 1 104 ? 10.132 39.478 129.716 1.00 20.89 115 TYR B CA 1
ATOM 3783 C C . TYR B 1 104 ? 9.788 40.883 129.245 1.00 26.09 115 TYR B C 1
ATOM 3784 O O . TYR B 1 104 ? 8.628 41.178 128.949 1.00 23.76 115 TYR B O 1
ATOM 3793 N N . ASN B 1 105 ? 10.787 41.761 129.218 1.00 30.13 116 ASN B N 1
ATOM 3794 C CA . ASN B 1 105 ? 10.575 43.155 128.850 1.00 28.70 116 ASN B CA 1
ATOM 3795 C C . ASN B 1 105 ? 9.507 43.818 129.708 1.00 28.41 116 ASN B C 1
ATOM 3796 O O . ASN B 1 105 ? 8.730 44.624 129.215 1.00 29.92 116 ASN B O 1
ATOM 3801 N N . GLU B 1 106 ? 9.465 43.464 130.987 1.00 25.58 117 GLU B N 1
ATOM 3802 C CA . GLU B 1 106 ? 8.500 44.047 131.924 1.00 35.06 117 GLU B CA 1
ATOM 3803 C C . GLU B 1 106 ? 7.094 43.461 131.794 1.00 29.87 117 GLU B C 1
ATOM 3804 O O . GLU B 1 106 ? 6.188 43.824 132.542 1.00 26.91 117 GLU B O 1
ATOM 3810 N N . CYS B 1 107 ? 6.909 42.547 130.850 1.00 20.30 118 CYS B N 1
ATOM 3811 C CA . CYS B 1 107 ? 5.637 41.841 130.763 1.00 24.55 118 CYS B CA 1
ATOM 3812 C C . CYS B 1 107 ? 5.724 40.612 131.638 1.00 19.81 118 CYS B C 1
ATOM 3813 O O . CYS B 1 107 ? 6.695 39.859 131.566 1.00 19.89 118 CYS B O 1
ATOM 3816 N N . VAL B 1 108 ? 4.710 40.412 132.464 1.00 14.75 119 VAL B N 1
ATOM 3817 C CA . VAL B 1 108 ? 4.700 39.281 133.379 1.00 19.16 119 VAL B CA 1
ATOM 3818 C C . VAL B 1 108 ? 3.638 38.251 133.004 1.00 19.58 119 VAL B C 1
ATOM 3819 O O . VAL B 1 108 ? 2.501 38.599 132.680 1.00 20.06 119 VAL B O 1
ATOM 3823 N N . LEU B 1 109 ? 4.027 36.980 133.043 1.00 13.44 120 LEU B N 1
ATOM 3824 C CA . LEU B 1 109 ? 3.108 35.887 132.769 1.00 14.55 120 LEU B CA 1
ATOM 3825 C C . LEU B 1 109 ? 3.204 34.852 133.874 1.00 16.05 120 LEU B C 1
ATOM 3826 O O . LEU B 1 109 ? 4.304 34.541 134.355 1.00 15.71 120 LEU B O 1
ATOM 3831 N N . SER B 1 110 ? 2.064 34.292 134.251 1.00 11.89 121 SER B N 1
ATOM 3832 C CA . SER B 1 110 ? 2.006 33.485 135.459 1.00 15.16 121 SER B CA 1
ATOM 3833 C C . SER B 1 110 ? 0.851 32.511 135.422 1.00 12.76 121 SER B C 1
ATOM 3834 O O . SER B 1 110 ? -0.210 32.829 134.883 1.00 19.44 121 SER B O 1
ATOM 3837 N N . ASP B 1 111 ? 1.053 31.319 135.979 1.00 11.86 122 ASP B N 1
ATOM 3838 C CA . ASP B 1 111 ? -0.054 30.391 136.202 1.00 17.33 122 ASP B CA 1
ATOM 3839 C C . ASP B 1 111 ? -0.545 30.486 137.643 1.00 15.36 122 ASP B C 1
ATOM 3840 O O . ASP B 1 111 ? -1.280 29.626 138.100 1.00 16.30 122 ASP B O 1
ATOM 3845 N N . ILE B 1 112 ? -0.138 31.536 138.354 1.00 12.82 123 ILE B N 1
ATOM 3846 C CA . ILE B 1 112 ? -0.561 31.678 139.741 1.00 19.51 123 ILE B CA 1
ATOM 3847 C C . ILE B 1 112 ? -2.043 32.080 139.859 1.00 18.18 123 ILE B C 1
ATOM 3848 O O . ILE B 1 112 ? -2.477 33.068 139.257 1.00 18.59 123 ILE B O 1
ATOM 3853 N N . ASN B 1 113 ? -2.814 31.290 140.605 1.00 19.72 124 ASN B N 1
ATOM 3854 C CA . ASN B 1 113 ? -4.222 31.604 140.866 1.00 25.54 124 ASN B CA 1
ATOM 3855 C C . ASN B 1 113 ? -4.400 33.033 141.374 1.00 28.44 124 ASN B C 1
ATOM 3856 O O . ASN B 1 113 ? -3.660 33.477 142.249 1.00 26.57 124 ASN B O 1
ATOM 3861 N N . ILE B 1 114 ? -5.364 33.755 140.806 1.00 23.78 125 ILE B N 1
ATOM 3862 C CA . ILE B 1 114 ? -5.616 35.147 141.198 1.00 25.73 125 ILE B CA 1
ATOM 3863 C C . ILE B 1 114 ? -6.775 35.292 142.179 1.00 30.64 125 ILE B C 1
ATOM 3864 O O . ILE B 1 114 ? -7.194 36.404 142.501 1.00 34.07 125 ILE B O 1
ATOM 3869 N N . SER B 1 115 ? -7.291 34.163 142.638 1.00 24.17 126 SER B N 1
ATOM 3870 C CA . SER B 1 115 ? -8.275 34.139 143.710 1.00 39.47 126 SER B CA 1
ATOM 3871 C C . SER B 1 115 ? -8.140 32.783 144.382 1.00 37.02 126 SER B C 1
ATOM 3872 O O . SER B 1 115 ? -7.717 31.811 143.753 1.00 36.15 126 SER B O 1
ATOM 3875 N N . LYS B 1 116 ? -8.469 32.711 145.663 1.00 33.73 127 LYS B N 1
ATOM 3876 C CA . LYS B 1 116 ? -8.331 31.450 146.380 1.00 43.86 127 LYS B CA 1
ATOM 3877 C C . LYS B 1 116 ? -9.302 30.405 145.831 1.00 52.47 127 LYS B C 1
ATOM 3878 O O . LYS B 1 116 ? -10.480 30.692 145.591 1.00 45.47 127 LYS B O 1
ATOM 3884 N N . GLU B 1 117 ? -8.793 29.198 145.608 1.00 50.88 128 GLU B N 1
ATOM 3885 C CA . GLU B 1 117 ? -9.607 28.114 145.067 1.00 57.09 128 GLU B CA 1
ATOM 3886 C C . GLU B 1 117 ? -10.180 28.458 143.687 1.00 56.34 128 GLU B C 1
ATOM 3887 O O . GLU B 1 117 ? -11.223 27.939 143.286 1.00 56.41 128 GLU B O 1
ATOM 3893 N N . GLY B 1 118 ? -9.487 29.332 142.965 1.00 53.27 129 GLY B N 1
ATOM 3894 C CA . GLY B 1 118 ? -9.886 29.692 141.617 1.00 43.59 129 GLY B CA 1
ATOM 3895 C C . GLY B 1 118 ? -9.430 28.667 140.591 1.00 42.10 129 GLY B C 1
ATOM 3896 O O . GLY B 1 118 ? -8.735 27.700 140.919 1.00 32.24 129 GLY B O 1
ATOM 3897 N N . ILE B 1 119 ? -9.824 28.884 139.341 1.00 40.54 130 ILE B N 1
ATOM 3898 C CA . ILE B 1 119 ? -9.499 27.970 138.252 1.00 30.27 130 ILE B CA 1
ATOM 3899 C C . ILE B 1 119 ? -8.072 28.189 137.752 1.00 20.22 130 ILE B C 1
ATOM 3900 O O . ILE B 1 119 ? -7.620 29.319 137.648 1.00 20.26 130 ILE B O 1
ATOM 3905 N N . LYS B 1 120 ? -7.378 27.103 137.422 1.00 20.34 131 LYS B N 1
ATOM 3906 C CA . LYS B 1 120 ? -6.006 27.181 136.960 1.00 23.95 131 LYS B CA 1
ATOM 3907 C C . LYS B 1 120 ? -5.911 27.688 135.515 1.00 22.73 131 LYS B C 1
ATOM 3908 O O . LYS B 1 120 ? -6.466 27.083 134.598 1.00 16.47 131 LYS B O 1
ATOM 3914 N N . ARG B 1 121 ? -5.196 28.797 135.327 1.00 14.61 132 ARG B N 1
ATOM 3915 C CA . ARG B 1 121 ? -5.024 29.385 134.007 1.00 12.51 132 ARG B CA 1
ATOM 3916 C C . ARG B 1 121 ? -3.618 29.914 133.845 1.00 18.25 132 ARG B C 1
ATOM 3917 O O . ARG B 1 121 ? -2.934 30.215 134.833 1.00 16.35 132 ARG B O 1
ATOM 3925 N N . TRP B 1 122 ? -3.197 30.051 132.591 1.00 14.88 133 TRP B N 1
ATOM 3926 C CA . TRP B 1 122 ? -1.939 30.702 132.268 1.00 12.68 133 TRP B CA 1
ATOM 3927 C C . TRP B 1 122 ? -2.302 32.103 131.810 1.00 16.73 133 TRP B C 1
ATOM 3928 O O . TRP B 1 122 ? -3.062 32.272 130.861 1.00 14.62 133 TRP B O 1
ATOM 3939 N N . ARG B 1 123 ? -1.793 33.110 132.503 1.00 12.51 134 ARG B N 1
ATOM 3940 C CA . ARG B 1 123 ? -2.227 34.476 132.247 1.00 16.50 134 ARG B CA 1
ATOM 3941 C C . ARG B 1 123 ? -1.085 35.378 131.831 1.00 11.54 134 ARG B C 1
ATOM 3942 O O . ARG B 1 123 ? 0.037 35.270 132.335 1.00 16.30 134 ARG B O 1
ATOM 3950 N N . ARG B 1 124 ? -1.376 36.287 130.908 1.00 14.51 135 ARG B N 1
ATOM 3951 C CA . ARG B 1 124 ? -0.531 37.457 130.724 1.00 13.42 135 ARG B CA 1
ATOM 3952 C C . ARG B 1 124 ? -1.128 38.586 131.542 1.00 17.03 135 ARG B C 1
ATOM 3953 O O . ARG B 1 124 ? -2.330 38.855 131.448 1.00 15.96 135 ARG B O 1
ATOM 3961 N N . PHE B 1 125 ? -0.301 39.236 132.353 1.00 14.85 136 PHE B N 1
ATOM 3962 C CA . PHE B 1 125 ? -0.766 40.368 133.150 1.00 19.88 136 PHE B CA 1
ATOM 3963 C C . PHE B 1 125 ? -0.748 41.675 132.352 1.00 21.98 136 PHE B C 1
ATOM 3964 O O . PHE B 1 125 ? 0.179 41.942 131.578 1.00 12.81 136 PHE B O 1
ATOM 3972 N N . ASP B 1 126 ? -1.789 42.474 132.552 1.00 14.43 137 ASP B N 1
ATOM 3973 C CA . ASP B 1 126 ? -1.932 43.775 131.908 1.00 20.54 137 ASP B CA 1
ATOM 3974 C C . ASP B 1 126 ? -0.623 44.540 131.997 1.00 23.83 137 ASP B C 1
ATOM 3975 O O . ASP B 1 126 ? -0.048 44.661 133.078 1.00 21.24 137 ASP B O 1
ATOM 3980 N N . GLY B 1 127 ? -0.142 45.035 130.859 1.00 19.90 138 GLY B N 1
ATOM 3981 C CA . GLY B 1 127 ? 1.123 45.750 130.826 1.00 21.18 138 GLY B CA 1
ATOM 3982 C C . GLY B 1 127 ? 1.577 46.070 129.415 1.00 24.36 138 GLY B C 1
ATOM 3983 O O . GLY B 1 127 ? 0.766 46.144 128.495 1.00 24.08 138 GLY B O 1
ATOM 3984 N N . PRO B 1 128 ? 2.891 46.248 129.235 1.00 18.17 139 PRO B N 1
ATOM 3985 C CA . PRO B 1 128 ? 3.472 46.687 127.962 1.00 20.48 139 PRO B CA 1
ATOM 3986 C C . PRO B 1 128 ? 3.179 45.762 126.782 1.00 20.70 139 PRO B C 1
ATOM 3987 O O . PRO B 1 128 ? 3.257 46.216 125.647 1.00 24.37 139 PRO B O 1
ATOM 3991 N N . CYS B 1 129 ? 2.860 44.496 127.032 1.00 21.57 140 CYS B N 1
ATOM 3992 C CA . CYS B 1 129 ? 2.601 43.559 125.937 1.00 24.16 140 CYS B CA 1
ATOM 3993 C C . CYS B 1 129 ? 1.118 43.434 125.608 1.00 19.87 140 CYS B C 1
ATOM 3994 O O . CYS B 1 129 ? 0.731 42.638 124.749 1.00 20.85 140 CYS B O 1
ATOM 3997 N N . GLY B 1 130 ? 0.287 44.211 126.293 1.00 22.50 141 GLY B N 1
ATOM 3998 C CA . GLY B 1 130 ? -1.143 44.148 126.065 1.00 16.51 141 GLY B CA 1
ATOM 3999 C C . GLY B 1 130 ? -1.930 43.982 127.349 1.00 21.51 141 GLY B C 1
ATOM 4000 O O . GLY B 1 130 ? -1.368 43.958 128.442 1.00 18.65 141 GLY B O 1
ATOM 4001 N N . TYR B 1 131 ? -3.244 43.876 127.207 1.00 15.78 142 TYR B N 1
ATOM 4002 C CA . TYR B 1 131 ? -4.146 43.702 128.334 1.00 14.31 142 TYR B CA 1
ATOM 4003 C C . TYR B 1 131 ? -4.045 42.309 128.948 1.00 19.58 142 TYR B C 1
ATOM 4004 O O . TYR B 1 131 ? -3.365 41.434 128.408 1.00 14.94 142 TYR B O 1
ATOM 4013 N N . ASP B 1 132 ? -4.735 42.114 130.071 1.00 16.17 143 ASP B N 1
ATOM 4014 C CA . ASP B 1 132 ? -4.878 40.799 130.688 1.00 21.53 143 ASP B CA 1
ATOM 4015 C C . ASP B 1 132 ? -5.362 39.758 129.693 1.00 24.64 143 ASP B C 1
ATOM 4016 O O . ASP B 1 132 ? -6.366 39.971 129.006 1.00 14.00 143 ASP B O 1
ATOM 4021 N N . LEU B 1 133 ? -4.678 38.616 129.659 1.00 14.15 144 LEU B N 1
ATOM 4022 C CA . LEU B 1 133 ? -5.138 37.463 128.887 1.00 16.65 144 LEU B CA 1
ATOM 4023 C C . LEU B 1 133 ? -5.112 36.220 129.771 1.00 17.98 144 LEU B C 1
ATOM 4024 O O . LEU B 1 133 ? -4.242 36.090 130.643 1.00 14.30 144 LEU B O 1
ATOM 4029 N N . TYR B 1 134 ? -6.048 35.305 129.535 1.00 13.09 145 TYR B N 1
ATOM 4030 C CA . TYR B 1 134 ? -6.100 34.054 130.277 1.00 15.64 145 TYR B CA 1
ATOM 4031 C C . TYR B 1 134 ? -6.504 32.891 129.383 1.00 16.39 145 TYR B C 1
ATOM 4032 O O . TYR B 1 134 ? -7.198 33.076 128.384 1.00 15.21 145 TYR B O 1
ATOM 4041 N N . THR B 1 135 ? -6.066 31.686 129.745 1.00 11.57 146 THR B N 1
ATOM 4042 C CA . THR B 1 135 ? -6.457 30.474 129.021 1.00 11.73 146 THR B CA 1
ATOM 4043 C C . THR B 1 135 ? -7.819 29.972 129.485 1.00 15.25 146 THR B C 1
ATOM 4044 O O . THR B 1 135 ? -8.220 30.208 130.629 1.00 16.00 146 THR B O 1
ATOM 4048 N N . ALA B 1 136 ? -8.518 29.255 128.609 1.00 15.01 147 ALA B N 1
ATOM 4049 C CA . ALA B 1 136 ? -9.868 28.776 128.919 1.00 17.08 147 ALA B CA 1
ATOM 4050 C C . ALA B 1 136 ? -9.868 27.636 129.942 1.00 17.47 147 ALA B C 1
ATOM 4051 O O . ALA B 1 136 ? -8.835 27.030 130.216 1.00 14.27 147 ALA B O 1
ATOM 4053 N N . ASP B 1 137 ? -11.040 27.347 130.499 1.00 17.89 148 ASP B N 1
ATOM 4054 C CA . ASP B 1 137 ? -11.198 26.279 131.490 1.00 21.65 148 ASP B CA 1
ATOM 4055 C C . ASP B 1 137 ? -10.513 24.988 131.048 1.00 20.02 148 ASP B C 1
ATOM 4056 O O . ASP B 1 137 ? -10.686 24.554 129.914 1.00 21.39 148 ASP B O 1
ATOM 4061 N N . ASN B 1 138 ? -9.710 24.409 131.942 1.00 16.36 149 ASN B N 1
ATOM 4062 C CA . ASN B 1 138 ? -9.024 23.133 131.713 1.00 21.73 149 ASN B CA 1
ATOM 4063 C C . ASN B 1 138 ? -7.964 23.105 130.604 1.00 26.15 149 ASN B C 1
ATOM 4064 O O . ASN B 1 138 ? -7.474 22.039 130.245 1.00 26.50 149 ASN B O 1
ATOM 4069 N N . VAL B 1 139 ? -7.610 24.259 130.054 1.00 19.74 150 VAL B N 1
ATOM 4070 C CA . VAL B 1 139 ? -6.534 24.293 129.068 1.00 21.38 150 VAL B CA 1
ATOM 4071 C C . VAL B 1 139 ? -5.200 23.990 129.769 1.00 20.21 150 VAL B C 1
ATOM 4072 O O . VAL B 1 139 ? -4.340 23.305 129.235 1.00 21.60 150 VAL B O 1
ATOM 4076 N N . ILE B 1 140 ? -5.047 24.499 130.982 1.00 17.42 151 ILE B N 1
ATOM 4077 C CA . ILE B 1 140 ? -3.868 24.216 131.793 1.00 21.54 151 ILE B CA 1
ATOM 4078 C C . ILE B 1 140 ? -4.262 23.157 132.835 1.00 21.72 151 ILE B C 1
ATOM 4079 O O . ILE B 1 140 ? -5.315 23.271 133.459 1.00 22.36 151 ILE B O 1
ATOM 4084 N N . PRO B 1 141 ? -3.419 22.125 133.029 1.00 18.96 152 PRO B N 1
ATOM 4085 C CA . PRO B 1 141 ? -3.806 21.073 133.979 1.00 18.58 152 PRO B CA 1
ATOM 4086 C C . PRO B 1 141 ? -3.713 21.581 135.409 1.00 24.58 152 PRO B C 1
ATOM 4087 O O . PRO B 1 141 ? -2.953 22.516 135.681 1.00 17.62 152 PRO B O 1
ATOM 4091 N N . LYS B 1 142 ? -4.458 20.955 136.313 1.00 30.76 153 LYS B N 1
ATOM 4092 C CA . LYS B 1 142 ? -4.411 21.312 137.729 1.00 38.87 153 LYS B CA 1
ATOM 4093 C C . LYS B 1 142 ? -2.984 21.182 138.251 1.00 31.34 153 LYS B C 1
ATOM 4094 O O . LYS B 1 142 ? -2.575 21.891 139.166 1.00 37.03 153 LYS B O 1
ATOM 4100 N N . ASP B 1 143 ? -2.230 20.271 137.646 1.00 34.45 154 ASP B N 1
ATOM 4101 C CA . ASP B 1 143 ? -0.822 20.057 137.971 1.00 42.85 154 ASP B CA 1
ATOM 4102 C C . ASP B 1 143 ? 0.036 21.306 137.724 1.00 42.75 154 ASP B C 1
ATOM 4103 O O . ASP B 1 143 ? 1.148 21.418 138.240 1.00 42.72 154 ASP B O 1
ATOM 4108 N N . GLY B 1 144 ? -0.471 22.242 136.929 1.00 30.06 155 GLY B N 1
ATOM 4109 C CA . GLY B 1 144 ? 0.288 23.440 136.615 1.00 23.15 155 GLY B CA 1
ATOM 4110 C C . GLY B 1 144 ? 1.244 23.244 135.456 1.00 22.17 155 GLY B C 1
ATOM 4111 O O . GLY B 1 144 ? 1.069 22.335 134.652 1.00 24.38 155 GLY B O 1
ATOM 4112 N N . LEU B 1 145 ? 2.265 24.093 135.385 1.00 19.84 156 LEU B N 1
ATOM 4113 C CA . LEU B 1 145 ? 3.207 24.117 134.264 1.00 18.33 156 LEU B CA 1
ATOM 4114 C C . LEU B 1 145 ? 4.557 23.550 134.666 1.00 17.68 156 LEU B C 1
ATOM 4115 O O . LEU B 1 145 ? 4.902 23.520 135.845 1.00 22.02 156 LEU B O 1
ATOM 4120 N N . ARG B 1 146 ? 5.333 23.115 133.679 1.00 21.12 157 ARG B N 1
ATOM 4121 C CA . ARG B 1 146 ? 6.643 22.543 133.949 1.00 17.93 157 ARG B CA 1
ATOM 4122 C C . ARG B 1 146 ? 7.719 23.239 133.142 1.00 21.16 157 ARG B C 1
ATOM 4123 O O . ARG B 1 146 ? 8.782 22.680 132.872 1.00 35.64 157 ARG B O 1
ATOM 4131 N N . GLY B 1 147 ? 7.430 24.466 132.740 1.00 21.52 158 GLY B N 1
ATOM 4132 C CA . GLY B 1 147 ? 8.384 25.254 131.996 1.00 20.31 158 GLY B CA 1
ATOM 4133 C C . GLY B 1 147 ? 7.671 26.367 131.259 1.00 17.89 158 GLY B C 1
ATOM 4134 O O . GLY B 1 147 ? 6.493 26.228 130.890 1.00 13.90 158 GLY B O 1
ATOM 4135 N N . ALA B 1 148 ? 8.379 27.474 131.062 1.00 12.45 159 ALA B N 1
ATOM 4136 C CA . ALA B 1 148 ? 7.827 28.630 130.364 1.00 14.86 159 ALA B CA 1
ATOM 4137 C C . ALA B 1 148 ? 8.960 29.542 129.997 1.00 18.73 159 ALA B C 1
ATOM 4138 O O . ALA B 1 148 ? 9.861 29.795 130.801 1.00 18.21 159 ALA B O 1
ATOM 4140 N N . PHE B 1 149 ? 8.926 30.034 128.768 1.00 14.63 160 PHE B N 1
ATOM 4141 C CA . PHE B 1 149 ? 9.998 30.872 128.289 1.00 18.08 160 PHE B CA 1
ATOM 4142 C C . PHE B 1 149 ? 9.533 31.614 127.059 1.00 20.42 160 PHE B C 1
ATOM 4143 O O . PHE B 1 149 ? 8.537 31.233 126.425 1.00 16.88 160 PHE B O 1
ATOM 4151 N N . VAL B 1 150 ? 10.258 32.678 126.740 1.00 12.47 161 VAL B N 1
ATOM 4152 C CA . VAL B 1 150 ? 9.955 33.505 125.587 1.00 13.86 161 VAL B CA 1
ATOM 4153 C C . VAL B 1 150 ? 11.046 33.283 124.551 1.00 21.21 161 VAL B C 1
ATOM 4154 O O . VAL B 1 150 ? 12.227 33.209 124.885 1.00 21.68 161 VAL B O 1
ATOM 4158 N N . ASP B 1 151 ? 10.645 33.118 123.301 1.00 13.34 162 ASP B N 1
ATOM 4159 C CA . ASP B 1 151 ? 11.595 32.889 122.220 1.00 18.66 162 ASP B CA 1
ATOM 4160 C C . ASP B 1 151 ? 11.033 33.513 120.960 1.00 21.76 162 ASP B C 1
ATOM 4161 O O . ASP B 1 151 ? 9.833 33.415 120.695 1.00 25.81 162 ASP B O 1
ATOM 4166 N N . LYS B 1 152 ? 11.889 34.181 120.198 1.00 19.91 163 LYS B N 1
ATOM 4167 C CA . LYS B 1 152 ? 11.467 34.747 118.926 1.00 28.29 163 LYS B CA 1
ATOM 4168 C C . LYS B 1 152 ? 11.129 33.641 117.948 1.00 25.57 163 LYS B C 1
ATOM 4169 O O . LYS B 1 152 ? 11.831 32.637 117.854 1.00 35.04 163 LYS B O 1
ATOM 4175 N N . ASP B 1 153 ? 10.030 33.831 117.237 1.00 19.02 164 ASP B N 1
ATOM 4176 C CA . ASP B 1 153 ? 9.671 32.982 116.118 1.00 20.26 164 ASP B CA 1
ATOM 4177 C C . ASP B 1 153 ? 9.677 33.917 114.919 1.00 31.80 164 ASP B C 1
ATOM 4178 O O . ASP B 1 153 ? 8.708 34.642 114.683 1.00 24.73 164 ASP B O 1
ATOM 4183 N N . GLY B 1 154 ? 10.789 33.936 114.190 1.00 34.41 165 GLY B N 1
ATOM 4184 C CA . GLY B 1 154 ? 10.977 34.924 113.143 1.00 36.58 165 GLY B CA 1
ATOM 4185 C C . GLY B 1 154 ? 10.911 36.340 113.692 1.00 24.09 165 GLY B C 1
ATOM 4186 O O . GLY B 1 154 ? 11.690 36.717 114.557 1.00 27.22 165 GLY B O 1
ATOM 4187 N N . THR B 1 155 ? 9.940 37.102 113.205 1.00 25.03 166 THR B N 1
ATOM 4188 C CA . THR B 1 155 ? 9.758 38.512 113.543 1.00 32.38 166 THR B CA 1
ATOM 4189 C C . THR B 1 155 ? 9.185 38.758 114.941 1.00 35.06 166 THR B C 1
ATOM 4190 O O . THR B 1 155 ? 9.509 39.750 115.586 1.00 32.67 166 THR B O 1
ATOM 4194 N N . TYR B 1 156 ? 8.318 37.860 115.396 1.00 30.21 167 TYR B N 1
ATOM 4195 C CA . TYR B 1 156 ? 7.565 38.081 116.623 1.00 19.73 167 TYR B CA 1
ATOM 4196 C C . TYR B 1 156 ? 8.033 37.240 117.799 1.00 21.36 167 TYR B C 1
ATOM 4197 O O . TYR B 1 156 ? 8.502 36.118 117.624 1.00 24.09 167 TYR B O 1
ATOM 4206 N N . ASP B 1 157 ? 7.868 37.783 119.000 1.00 17.97 168 ASP B N 1
ATOM 4207 C CA . ASP B 1 157 ? 8.122 37.033 120.221 1.00 18.91 168 ASP B CA 1
ATOM 4208 C C . ASP B 1 157 ? 6.978 36.086 120.525 1.00 19.70 168 ASP B C 1
ATOM 4209 O O . ASP B 1 157 ? 5.806 36.470 120.491 1.00 19.40 168 ASP B O 1
ATOM 4214 N N . LYS B 1 158 ? 7.319 34.850 120.854 1.00 16.71 169 LYS B N 1
ATOM 4215 C CA . LYS B 1 158 ? 6.308 33.912 121.312 1.00 17.39 169 LYS B CA 1
ATOM 4216 C C . LYS B 1 158 ? 6.605 33.368 122.709 1.00 17.62 169 LYS B C 1
ATOM 4217 O O . LYS B 1 158 ? 7.765 33.239 123.108 1.00 16.64 169 LYS B O 1
ATOM 4223 N N . VAL B 1 159 ? 5.537 33.081 123.444 1.00 9.71 170 VAL B N 1
ATOM 4224 C CA . VAL B 1 159 ? 5.621 32.424 124.734 1.00 13.60 170 VAL B CA 1
ATOM 4225 C C . VAL B 1 159 ? 5.364 30.925 124.553 1.00 11.77 170 VAL B C 1
ATOM 4226 O O . VAL B 1 159 ? 4.408 30.522 123.886 1.00 12.59 170 VAL B O 1
ATOM 4230 N N . TYR B 1 160 ? 6.240 30.113 125.132 1.00 10.01 171 TYR B N 1
ATOM 4231 C CA . TYR B 1 160 ? 6.116 28.660 125.114 1.00 12.32 171 TYR B CA 1
ATOM 4232 C C . TYR B 1 160 ? 6.007 28.154 126.535 1.00 11.38 171 TYR B C 1
ATOM 4233 O O . TYR B 1 160 ? 6.731 28.602 127.421 1.00 16.22 171 TYR B O 1
ATOM 4242 N N . ILE B 1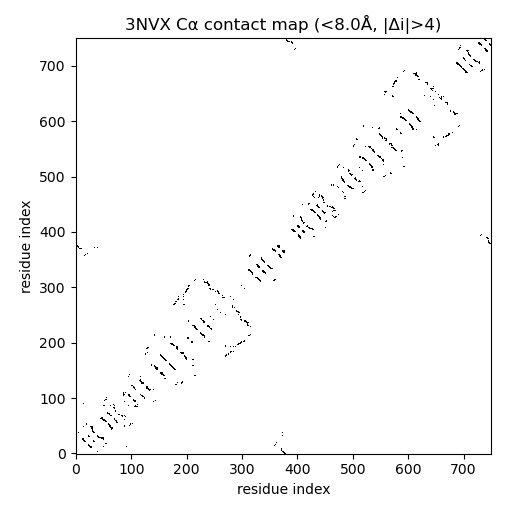 161 ? 5.072 27.250 126.761 1.00 13.40 172 ILE B N 1
ATOM 4243 C CA . ILE B 1 161 ? 4.925 26.647 128.070 1.00 16.44 172 ILE B CA 1
ATOM 4244 C C . ILE B 1 161 ? 4.900 25.141 127.894 1.00 17.36 172 ILE B C 1
ATOM 4245 O O . ILE B 1 161 ? 4.515 24.638 126.823 1.00 11.64 172 ILE B O 1
ATOM 4250 N N . LEU B 1 162 ? 5.346 24.435 128.927 1.00 12.41 173 LEU B N 1
ATOM 4251 C CA . LEU B 1 162 ? 5.309 22.980 128.944 1.00 11.00 173 LEU B CA 1
ATOM 4252 C C . LEU B 1 162 ? 4.411 22.474 130.053 1.00 16.00 173 LEU B C 1
ATOM 4253 O O . LEU B 1 162 ? 4.388 23.038 131.152 1.00 12.05 173 LEU B O 1
ATOM 4258 N N . PHE B 1 163 ? 3.669 21.406 129.767 1.00 11.84 174 PHE B N 1
ATOM 4259 C CA . PHE B 1 163 ? 2.875 20.758 130.805 1.00 12.42 174 PHE B CA 1
ATOM 4260 C C . PHE B 1 163 ? 2.558 19.317 130.451 1.00 13.39 174 PHE B C 1
ATOM 4261 O O . PHE B 1 163 ? 2.685 18.906 129.296 1.00 13.43 174 PHE B O 1
ATOM 4269 N N . THR B 1 164 ? 2.182 18.550 131.467 1.00 12.14 175 THR B N 1
ATOM 4270 C CA . THR B 1 164 ? 1.658 17.207 131.289 1.00 14.65 175 THR B CA 1
ATOM 4271 C C . THR B 1 164 ? 0.162 17.185 131.596 1.00 15.35 175 THR B C 1
ATOM 4272 O O . THR B 1 164 ? -0.249 17.484 132.716 1.00 15.04 175 THR B O 1
ATOM 4276 N N . ASP B 1 165 ? -0.647 16.866 130.586 1.00 18.38 176 ASP B N 1
ATOM 4277 C CA . ASP B 1 165 ? -2.087 16.675 130.770 1.00 15.99 176 ASP B CA 1
ATOM 4278 C C . ASP B 1 165 ? -2.394 15.262 131.250 1.00 19.84 176 ASP B C 1
ATOM 4279 O O . ASP B 1 165 ? -1.616 14.336 131.028 1.00 15.35 176 ASP B O 1
ATOM 4284 N N . THR B 1 166 ? -3.558 15.108 131.875 1.00 18.64 177 THR B N 1
ATOM 4285 C CA . THR B 1 166 ? -4.097 13.808 132.247 1.00 20.61 177 THR B CA 1
ATOM 4286 C C . THR B 1 166 ? -5.429 13.601 131.532 1.00 29.70 177 THR B C 1
ATOM 4287 O O . THR B 1 166 ? -6.349 14.387 131.697 1.00 26.20 177 THR B O 1
ATOM 4291 N N . ILE B 1 167 ? -5.525 12.555 130.719 1.00 28.78 178 ILE B N 1
ATOM 4292 C CA . ILE B 1 167 ? -6.742 12.311 129.952 1.00 31.23 178 ILE B CA 1
ATOM 4293 C C . ILE B 1 167 ? -7.152 10.837 129.983 1.00 34.09 178 ILE B C 1
ATOM 4294 O O . ILE B 1 167 ? -6.457 10.005 130.567 1.00 35.53 178 ILE B O 1
ATOM 4299 N N . GLY B 1 168 ? -8.288 10.527 129.367 1.00 35.45 179 GLY B N 1
ATOM 4300 C CA . GLY B 1 168 ? -8.764 9.157 129.273 1.00 37.32 179 GLY B CA 1
ATOM 4301 C C . GLY B 1 168 ? -9.912 8.837 130.209 1.00 42.52 179 GLY B C 1
ATOM 4302 O O . GLY B 1 168 ? -10.197 9.592 131.141 1.00 34.33 179 GLY B O 1
ATOM 4303 N N . SER B 1 169 ? -10.575 7.709 129.956 1.00 48.45 180 SER B N 1
ATOM 4304 C CA . SER B 1 169 ? -11.663 7.246 130.815 1.00 39.45 180 SER B CA 1
ATOM 4305 C C . SER B 1 169 ? -11.369 5.847 131.356 1.00 31.62 180 SER B C 1
ATOM 4306 O O . SER B 1 169 ? -11.127 5.674 132.550 1.00 39.99 180 SER B O 1
ATOM 4309 N N . LYS B 1 170 ? -11.378 4.850 130.473 1.00 37.21 181 LYS B N 1
ATOM 4310 C CA . LYS B 1 170 ? -11.004 3.494 130.864 1.00 39.01 181 LYS B CA 1
ATOM 4311 C C . LYS B 1 170 ? -9.537 3.460 131.253 1.00 34.64 181 LYS B C 1
ATOM 4312 O O . LYS B 1 170 ? -9.168 2.855 132.255 1.00 35.10 181 LYS B O 1
ATOM 4318 N N . ARG B 1 171 ? -8.712 4.110 130.437 1.00 30.18 182 ARG B N 1
ATOM 4319 C CA . ARG B 1 171 ? -7.284 4.238 130.686 1.00 33.23 182 ARG B CA 1
ATOM 4320 C C . ARG B 1 171 ? -6.986 5.703 130.971 1.00 32.03 182 ARG B C 1
ATOM 4321 O O . ARG B 1 171 ? -7.192 6.553 130.108 1.00 32.63 182 ARG B O 1
ATOM 4329 N N . ILE B 1 172 ? -6.498 6.003 132.169 1.00 32.41 183 ILE B N 1
ATOM 4330 C CA . ILE B 1 172 ? -6.010 7.350 132.447 1.00 33.57 183 ILE B CA 1
ATOM 4331 C C . ILE B 1 172 ? -4.547 7.450 132.044 1.00 29.54 183 ILE B C 1
ATOM 4332 O O . ILE B 1 172 ? -3.701 6.728 132.579 1.00 26.25 183 ILE B O 1
ATOM 4337 N N . VAL B 1 173 ? -4.251 8.331 131.089 1.00 19.18 184 VAL B N 1
ATOM 4338 C CA . VAL B 1 173 ? -2.889 8.469 130.600 1.00 23.92 184 VAL B CA 1
ATOM 4339 C C . VAL B 1 173 ? -2.410 9.904 130.690 1.00 25.96 184 VAL B C 1
ATOM 4340 O O . VAL B 1 173 ? -3.200 10.845 130.702 1.00 18.35 184 VAL B O 1
ATOM 4344 N N . LYS B 1 174 ? -1.098 10.062 130.736 1.00 14.76 185 LYS B N 1
ATOM 4345 C CA . LYS B 1 174 ? -0.493 11.381 130.801 1.00 16.43 185 LYS B CA 1
ATOM 4346 C C . LYS B 1 174 ? 0.127 11.727 129.459 1.00 17.67 185 LYS B C 1
ATOM 4347 O O . LYS B 1 174 ? 0.724 10.861 128.798 1.00 16.56 185 LYS B O 1
ATOM 4353 N N . ILE B 1 175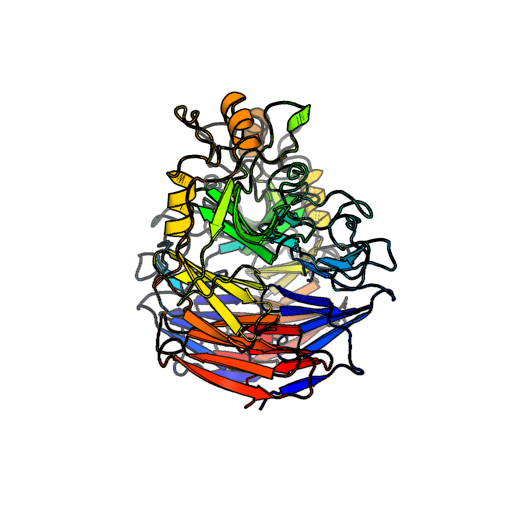 ? -0.026 12.989 129.065 1.00 14.40 186 ILE B N 1
ATOM 4354 C CA . ILE B 1 175 ? 0.442 13.467 127.772 1.00 11.29 186 ILE B CA 1
ATOM 4355 C C . ILE B 1 175 ? 1.263 14.742 127.944 1.00 10.71 186 ILE B C 1
ATOM 4356 O O . ILE B 1 175 ? 0.735 15.769 128.380 1.00 14.75 186 ILE B O 1
ATOM 4361 N N . PRO B 1 176 ? 2.550 14.692 127.577 1.00 14.70 187 PRO B N 1
ATOM 4362 C CA . PRO B 1 176 ? 3.377 15.909 127.638 1.00 12.79 187 PRO B CA 1
ATOM 4363 C C . PRO B 1 176 ? 3.124 16.823 126.435 1.00 16.50 187 PRO B C 1
ATOM 4364 O O . PRO B 1 176 ? 3.083 16.332 125.309 1.00 14.57 187 PRO B O 1
ATOM 4368 N N . TYR B 1 177 ? 2.980 18.130 126.675 1.00 11.87 188 TYR B N 1
ATOM 4369 C CA . TYR B 1 177 ? 2.736 19.112 125.625 1.00 9.28 188 TYR B CA 1
ATOM 4370 C C . TYR B 1 177 ? 3.694 20.295 125.734 1.00 17.34 188 TYR B C 1
ATOM 4371 O O . TYR B 1 177 ? 4.151 20.657 126.828 1.00 15.09 188 TYR B O 1
ATOM 4380 N N . ILE B 1 178 ? 4.002 20.895 124.593 1.00 9.35 189 ILE B N 1
ATOM 4381 C CA . ILE B 1 178 ? 4.499 22.256 124.574 1.00 9.69 189 ILE B CA 1
ATOM 4382 C C . ILE B 1 178 ? 3.396 23.082 123.919 1.00 13.41 189 ILE B C 1
ATOM 4383 O O . ILE B 1 178 ? 2.736 22.621 122.982 1.00 12.89 189 ILE B O 1
ATOM 4388 N N . ALA B 1 179 ? 3.140 24.263 124.465 1.00 9.67 190 ALA B N 1
ATOM 4389 C CA . ALA B 1 179 ? 2.153 25.158 123.885 1.00 9.73 190 ALA B CA 1
ATOM 4390 C C . ALA B 1 179 ? 2.807 26.492 123.543 1.00 12.26 190 ALA B C 1
ATOM 4391 O O . ALA B 1 179 ? 3.759 26.942 124.216 1.00 10.99 190 ALA B O 1
ATOM 4393 N N . GLN B 1 180 ? 2.280 27.126 122.506 1.00 9.46 191 GLN B N 1
ATOM 4394 C CA . GLN B 1 180 ? 2.794 28.386 122.030 1.00 9.98 191 GLN B CA 1
ATOM 4395 C C . GLN B 1 180 ? 1.686 29.427 121.965 1.00 9.86 191 GLN B C 1
ATOM 4396 O O . GLN B 1 180 ? 0.519 29.093 121.755 1.00 9.36 191 GLN B O 1
ATOM 4402 N N . MET B 1 181 ? 2.081 30.691 122.091 1.00 14.22 192 MET B N 1
ATOM 4403 C CA . MET B 1 181 ? 1.175 31.822 121.944 1.00 14.66 192 MET B CA 1
ATOM 4404 C C . MET B 1 181 ? 2.009 33.066 121.640 1.00 14.24 192 MET B C 1
ATOM 4405 O O . MET B 1 181 ? 3.188 33.119 121.970 1.00 15.23 192 MET B O 1
ATOM 4410 N N . CYS B 1 182 ? 1.404 34.068 121.019 1.00 12.35 193 CYS B N 1
ATOM 4411 C CA . CYS B 1 182 ? 2.130 35.301 120.737 1.00 15.94 193 CYS B CA 1
ATOM 4412 C C . CYS B 1 182 ? 2.232 36.170 121.985 1.00 17.94 193 CYS B C 1
ATOM 4413 O O . CYS B 1 182 ? 1.235 36.412 122.657 1.00 13.01 193 CYS B O 1
ATOM 4416 N N . LEU B 1 183 ? 3.443 36.636 122.290 1.00 13.91 194 LEU B N 1
ATOM 4417 C CA . LEU B 1 183 ? 3.671 37.445 123.482 1.00 14.19 194 LEU B CA 1
ATOM 4418 C C . LEU B 1 183 ? 2.777 38.684 123.468 1.00 19.59 194 LEU B C 1
ATOM 4419 O O . LEU B 1 183 ? 2.251 39.117 124.503 1.00 13.38 194 LEU B O 1
ATOM 4424 N N . ASN B 1 184 ? 2.594 39.237 122.276 1.00 15.48 195 ASN B N 1
ATOM 4425 C CA . ASN B 1 184 ? 1.854 40.472 122.116 1.00 16.76 195 ASN B CA 1
ATOM 4426 C C . ASN B 1 184 ? 0.446 40.241 121.551 1.00 23.47 195 ASN B C 1
ATOM 4427 O O . ASN B 1 184 ? -0.186 41.148 120.995 1.00 19.29 195 ASN B O 1
ATOM 4432 N N . ASP B 1 185 ? -0.036 39.013 121.727 1.00 17.55 196 ASP B N 1
ATOM 4433 C CA . ASP B 1 185 ? -1.408 38.633 121.420 1.00 16.88 196 ASP B CA 1
ATOM 4434 C C . ASP B 1 185 ? -2.383 39.721 121.898 1.00 23.65 196 ASP B C 1
ATOM 4435 O O . ASP B 1 185 ? -2.312 40.149 123.052 1.00 18.40 196 ASP B O 1
ATOM 4440 N N . GLU B 1 186 ? -3.284 40.172 121.025 1.00 15.46 197 GLU B N 1
ATOM 4441 C CA . GLU B 1 186 ? -4.241 41.211 121.404 1.00 15.88 197 GLU B CA 1
ATOM 4442 C C . GLU B 1 186 ? -5.601 40.665 121.874 1.00 17.67 197 GLU B C 1
ATOM 4443 O O . GLU B 1 186 ? -6.505 41.420 122.203 1.00 13.80 197 GLU B O 1
ATOM 4449 N N . GLY B 1 187 ? -5.731 39.346 121.927 1.00 13.76 198 GLY B N 1
ATOM 4450 C CA . GLY B 1 187 ? -6.900 38.738 122.519 1.00 13.52 198 GLY B CA 1
ATOM 4451 C C . GLY B 1 187 ? -8.018 38.533 121.520 1.00 11.65 198 GLY B C 1
ATOM 4452 O O . GLY B 1 187 ? -7.861 38.812 120.338 1.00 15.27 198 GLY B O 1
ATOM 4453 N N . GLY B 1 188 ? -9.141 38.021 121.997 1.00 15.47 199 GLY B N 1
ATOM 4454 C CA . GLY B 1 188 ? -10.303 37.811 121.146 1.00 17.22 199 GLY B CA 1
ATOM 4455 C C . GLY B 1 188 ? -10.816 39.087 120.484 1.00 19.55 199 GLY B C 1
ATOM 4456 O O . GLY B 1 188 ? -10.580 40.182 120.983 1.00 17.03 199 GLY B O 1
ATOM 4457 N N . PRO B 1 189 ? -11.553 38.928 119.370 1.00 21.49 200 PRO B N 1
ATOM 4458 C CA . PRO B 1 189 ? -12.008 39.935 118.401 1.00 22.73 200 PRO B CA 1
ATOM 4459 C C . PRO B 1 189 ? -12.945 40.982 118.979 1.00 22.15 200 PRO B C 1
ATOM 4460 O O . PRO B 1 189 ? -13.148 42.013 118.352 1.00 29.52 200 PRO B O 1
ATOM 4464 N N . SER B 1 190 ? -13.531 40.724 120.138 1.00 17.22 201 SER B N 1
ATOM 4465 C CA . SER B 1 190 ? -14.413 41.722 120.713 1.00 18.63 201 SER B CA 1
ATOM 4466 C C . SER B 1 190 ? -14.477 41.689 122.227 1.00 17.63 201 SER B C 1
ATOM 4467 O O . SER B 1 190 ? -13.839 40.863 122.884 1.00 16.20 201 SER B O 1
ATOM 4470 N N . SER B 1 191 ? -15.258 42.608 122.774 1.00 12.00 202 SER B N 1
ATOM 4471 C CA . SER B 1 191 ? -15.249 42.873 124.201 1.00 15.50 202 SER B CA 1
ATOM 4472 C C . SER B 1 191 ? -15.522 41.615 124.996 1.00 15.14 202 SER B C 1
ATOM 4473 O O . SER B 1 191 ? -14.964 41.428 126.075 1.00 17.60 202 SER B O 1
ATOM 4476 N N . LEU B 1 192 ? -16.361 40.741 124.454 1.00 15.08 203 LEU B N 1
ATOM 4477 C CA . LEU B 1 192 ? -16.723 39.518 125.164 1.00 17.88 203 LEU B CA 1
ATOM 4478 C C . LEU B 1 192 ? -15.559 38.540 125.273 1.00 18.97 203 LEU B C 1
ATOM 4479 O O . LEU B 1 192 ? -15.534 37.710 126.169 1.00 22.61 203 LEU B O 1
ATOM 4484 N N . SER B 1 193 ? -14.595 38.650 124.367 1.00 15.54 204 SER B N 1
ATOM 4485 C CA . SER B 1 193 ? -13.495 37.685 124.303 1.00 15.80 204 SER B CA 1
ATOM 4486 C C . SER B 1 193 ? -12.111 38.329 124.339 1.00 13.34 204 SER B C 1
ATOM 4487 O O . SER B 1 193 ? -11.103 37.654 124.120 1.00 20.25 204 SER B O 1
ATOM 4490 N N . SER B 1 194 ? -12.046 39.628 124.612 1.00 10.32 205 SER B N 1
ATOM 4491 C CA . SER B 1 194 ? -10.794 40.365 124.421 1.00 11.55 205 SER B CA 1
ATOM 4492 C C . SER B 1 194 ? -9.709 39.959 125.422 1.00 13.07 205 SER B C 1
ATOM 4493 O O . SER B 1 194 ? -8.526 40.175 125.167 1.00 12.49 205 SER B O 1
ATOM 4496 N N . HIS B 1 195 ? -10.113 39.357 126.534 1.00 11.84 206 HIS B N 1
ATOM 4497 C CA . HIS B 1 195 ? -9.157 38.850 127.528 1.00 14.31 206 HIS B CA 1
ATOM 4498 C C . HIS B 1 195 ? -8.781 37.370 127.348 1.00 15.12 206 HIS B C 1
ATOM 4499 O O . HIS B 1 195 ? -8.124 36.782 128.203 1.00 15.58 206 HIS B O 1
ATOM 4506 N N . ARG B 1 196 ? -9.184 36.772 126.230 1.00 13.94 207 ARG B N 1
ATOM 4507 C CA . ARG B 1 196 ? -8.835 35.385 125.945 1.00 12.45 207 ARG B CA 1
ATOM 4508 C C . ARG B 1 196 ? -7.683 35.325 124.962 1.00 14.54 207 ARG B C 1
ATOM 4509 O O . ARG B 1 196 ? -7.679 36.056 123.978 1.00 13.90 207 ARG B O 1
ATOM 4517 N N . TRP B 1 197 ? -6.704 34.460 125.231 1.00 11.40 208 TRP B N 1
ATOM 4518 C CA . TRP B 1 197 ? -5.642 34.188 124.268 1.00 12.11 208 TRP B CA 1
AT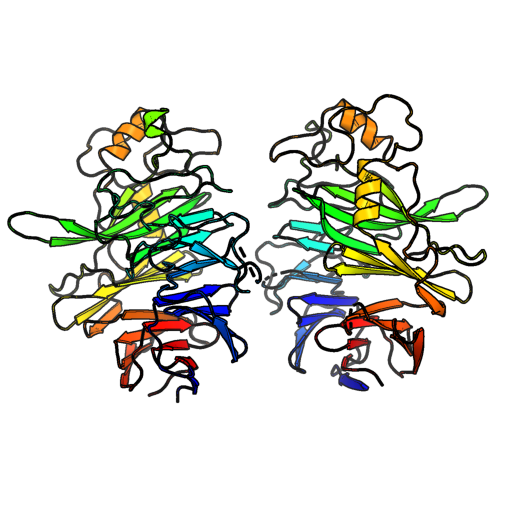OM 4519 C C . TRP B 1 197 ? -6.299 33.840 122.939 1.00 10.99 208 TRP B C 1
ATOM 4520 O O . TRP B 1 197 ? -7.316 33.156 122.927 1.00 11.10 208 TRP B O 1
ATOM 4531 N N . SER B 1 198 ? -5.697 34.254 121.828 1.00 10.00 209 SER B N 1
ATOM 4532 C CA . SER B 1 198 ? -6.297 34.005 120.519 1.00 14.43 209 SER B CA 1
ATOM 4533 C C . SER B 1 198 ? -5.328 33.286 119.586 1.00 15.08 209 SER B C 1
ATOM 4534 O O . SER B 1 198 ? -5.643 33.054 118.405 1.00 11.34 209 SER B O 1
ATOM 4537 N N . THR B 1 199 ? -4.166 32.928 120.130 1.00 12.41 210 THR B N 1
ATOM 4538 C CA . THR B 1 199 ? -3.068 32.344 119.371 1.00 14.22 210 THR B CA 1
ATOM 4539 C C . THR B 1 199 ? -2.528 31.078 120.045 1.00 16.68 210 THR B C 1
ATOM 4540 O O . THR B 1 199 ? -1.462 30.581 119.681 1.00 13.18 210 THR B O 1
ATOM 4544 N N . PHE B 1 200 ? -3.276 30.571 121.023 1.00 11.80 211 PHE B N 1
ATOM 4545 C CA . PHE B 1 200 ? -2.876 29.404 121.814 1.00 14.94 211 PHE B CA 1
ATOM 4546 C C . PHE B 1 200 ? -3.000 28.081 121.052 1.00 14.68 211 PHE B C 1
ATOM 4547 O O . PHE B 1 200 ? -4.099 27.655 120.711 1.00 13.13 211 PHE B O 1
ATOM 4555 N N . LEU B 1 201 ? -1.865 27.436 120.801 1.00 9.31 212 LEU B N 1
ATOM 4556 C CA . LEU B 1 201 ? -1.842 26.080 120.253 1.00 12.23 212 LEU B CA 1
ATOM 4557 C C . LEU B 1 201 ? -0.906 25.207 121.082 1.00 11.37 212 LEU B C 1
ATOM 4558 O O . LEU B 1 201 ? 0.057 25.702 121.649 1.00 12.82 212 LEU B O 1
ATOM 4563 N N . LYS B 1 202 ? -1.168 23.908 121.125 1.00 10.06 213 LYS B N 1
ATOM 4564 C CA . LYS B 1 202 ? -0.256 22.982 121.795 1.00 12.41 213 LYS B CA 1
ATOM 4565 C C . LYS B 1 202 ? 0.063 21.787 120.909 1.00 12.46 213 LYS B C 1
ATOM 4566 O O . LYS B 1 202 ? -0.733 21.394 120.045 1.00 12.83 213 LYS B O 1
ATOM 4572 N N . VAL B 1 203 ? 1.236 21.208 121.109 1.00 10.98 214 VAL B N 1
ATOM 4573 C CA . VAL B 1 203 ? 1.569 19.967 120.413 1.00 13.90 214 VAL B CA 1
ATOM 4574 C C . VAL B 1 203 ? 2.235 19.000 121.375 1.00 16.99 214 VAL B C 1
ATOM 4575 O O . VAL B 1 203 ? 3.043 19.392 122.223 1.00 9.07 214 VAL B O 1
ATOM 4579 N N . GLU B 1 204 ? 1.872 17.733 121.217 1.00 14.49 215 GLU B N 1
ATOM 4580 C CA . GLU B 1 204 ? 2.386 16.629 122.005 1.00 17.02 215 GLU B CA 1
ATOM 4581 C C . GLU B 1 204 ? 3.895 16.464 121.809 1.00 14.00 215 GLU B C 1
ATOM 4582 O O . GLU B 1 204 ? 4.421 16.675 120.711 1.00 15.45 215 GLU B O 1
ATOM 4588 N N . LEU B 1 205 ? 4.583 16.085 122.881 1.00 12.25 216 LEU B N 1
ATOM 4589 C CA . LEU B 1 205 ? 6.010 15.783 122.827 1.00 10.80 216 LEU B CA 1
ATOM 4590 C C . LEU B 1 205 ? 6.211 14.278 122.949 1.00 13.19 216 LEU B C 1
ATOM 4591 O O . LEU B 1 205 ? 5.493 13.614 123.703 1.00 14.13 216 LEU B O 1
ATOM 4596 N N . GLU B 1 206 ? 7.199 13.749 122.237 1.00 12.55 217 GLU B N 1
ATOM 4597 C CA . GLU B 1 206 ? 7.564 12.348 122.403 1.00 16.85 217 GLU B CA 1
ATOM 4598 C C . GLU B 1 206 ? 8.928 12.174 123.059 1.00 14.51 217 GLU B C 1
ATOM 4599 O O . GLU B 1 206 ? 9.898 12.816 122.671 1.00 16.06 217 GLU B O 1
ATOM 4605 N N . CYS B 1 207 ? 8.992 11.288 124.045 1.00 16.22 218 CYS B N 1
ATOM 4606 C CA . CYS B 1 207 ? 10.260 10.886 124.645 1.00 14.79 218 CYS B CA 1
ATOM 4607 C C . CYS B 1 207 ? 10.232 9.371 124.908 1.00 14.04 218 CYS B C 1
ATOM 4608 O O . CYS B 1 207 ? 9.881 8.926 125.999 1.00 13.27 218 CYS B O 1
ATOM 4611 N N . ASP B 1 208 ? 10.570 8.597 123.878 1.00 11.88 219 ASP B N 1
ATOM 4612 C CA . ASP B 1 208 ? 10.462 7.139 123.895 1.00 17.93 219 ASP B CA 1
ATOM 4613 C C . ASP B 1 208 ? 11.804 6.421 123.675 1.00 16.07 219 ASP B C 1
ATOM 4614 O O . ASP B 1 208 ? 12.674 6.917 122.953 1.00 16.56 219 ASP B O 1
ATOM 4619 N N . ILE B 1 209 ? 11.941 5.239 124.272 1.00 16.11 220 ILE B N 1
ATOM 4620 C CA . ILE B 1 209 ? 13.075 4.348 124.001 1.00 16.35 220 ILE B CA 1
ATOM 4621 C C . ILE B 1 209 ? 12.706 2.900 124.346 1.00 19.50 220 ILE B C 1
ATOM 4622 O O . ILE B 1 209 ? 12.250 2.607 125.457 1.00 15.39 220 ILE B O 1
ATOM 4627 N N . ASP B 1 210 ? 12.864 2.012 123.369 1.00 16.29 221 ASP B N 1
ATOM 4628 C CA . ASP B 1 210 ? 12.707 0.578 123.590 1.00 16.49 221 ASP B CA 1
ATOM 4629 C C . ASP B 1 210 ? 11.399 0.245 124.317 1.00 19.64 221 ASP B C 1
ATOM 4630 O O . ASP B 1 210 ? 11.359 -0.611 125.192 1.00 16.94 221 ASP B O 1
ATOM 4635 N N . GLY B 1 211 ? 10.327 0.940 123.960 1.00 18.94 222 GLY B N 1
ATOM 4636 C CA . GLY B 1 211 ? 9.032 0.652 124.544 1.00 14.63 222 GLY B CA 1
ATOM 4637 C C . GLY B 1 211 ? 8.677 1.494 125.756 1.00 15.11 222 GLY B C 1
ATOM 4638 O O . GLY B 1 211 ? 7.524 1.554 126.145 1.00 13.77 222 GLY B O 1
ATOM 4639 N N . ARG B 1 212 ? 9.669 2.125 126.374 1.00 15.58 223 ARG B N 1
ATOM 4640 C CA . ARG B 1 212 ? 9.407 3.069 127.449 1.00 16.73 223 ARG B CA 1
ATOM 4641 C C . ARG B 1 212 ? 8.930 4.402 126.843 1.00 20.00 223 ARG B C 1
ATOM 4642 O O . ARG B 1 212 ? 9.549 4.942 125.928 1.00 15.77 223 ARG B O 1
ATOM 4650 N N . SER B 1 213 ? 7.814 4.915 127.349 1.00 16.44 224 SER B N 1
ATOM 4651 C CA . SER B 1 213 ? 7.240 6.156 126.844 1.00 18.12 224 SER B CA 1
ATOM 4652 C C . SER B 1 213 ? 7.057 7.144 127.991 1.00 16.01 224 SER B C 1
ATOM 4653 O O . SER B 1 213 ? 6.122 7.009 128.789 1.00 14.63 224 SER B O 1
ATOM 4656 N N . TYR B 1 214 ? 7.956 8.122 128.076 1.00 9.61 225 TYR B N 1
ATOM 4657 C CA . TYR B 1 214 ? 7.974 9.049 129.198 1.00 14.50 225 TYR B CA 1
ATOM 4658 C C . TYR B 1 214 ? 6.953 10.171 128.984 1.00 18.59 225 TYR B C 1
ATOM 4659 O O . TYR B 1 214 ? 6.874 10.733 127.891 1.00 13.34 225 TYR B O 1
ATOM 4668 N N . ARG B 1 215 ? 6.171 10.477 130.022 1.00 12.52 226 ARG B N 1
ATOM 4669 C CA . ARG B 1 215 ? 5.058 11.429 129.898 1.00 12.91 226 ARG B CA 1
ATOM 4670 C C . ARG B 1 215 ? 5.071 12.593 130.901 1.00 14.15 226 ARG B C 1
ATOM 4671 O O . ARG B 1 215 ? 4.631 13.699 130.575 1.00 16.35 226 ARG B O 1
ATOM 4679 N N . GLN B 1 216 ? 5.555 12.346 132.118 1.00 12.32 227 GLN B N 1
ATOM 4680 C CA . GLN B 1 216 ? 5.473 13.338 133.189 1.00 13.26 227 GLN B CA 1
ATOM 4681 C C . GLN B 1 216 ? 6.663 14.299 133.157 1.00 14.51 227 GLN B C 1
ATOM 4682 O O . GLN B 1 216 ? 7.797 13.912 133.470 1.00 13.47 227 GLN B O 1
ATOM 4688 N N . ILE B 1 217 ? 6.434 15.552 132.782 1.00 13.21 228 ILE B N 1
ATOM 4689 C CA . ILE B 1 217 ? 7.562 16.482 132.750 1.00 19.99 228 ILE B CA 1
ATOM 4690 C C . ILE B 1 217 ? 7.968 16.906 134.161 1.00 14.95 228 ILE B C 1
ATOM 4691 O O . ILE B 1 217 ? 7.124 17.278 134.974 1.00 15.59 228 ILE B O 1
ATOM 4696 N N . ILE B 1 218 ? 9.265 16.847 134.449 1.00 17.26 229 ILE B N 1
ATOM 4697 C CA . ILE B 1 218 ? 9.784 17.298 135.741 1.00 12.37 229 ILE B CA 1
ATOM 4698 C C . ILE B 1 218 ? 10.178 18.770 135.672 1.00 13.62 229 ILE B C 1
ATOM 4699 O O . ILE B 1 218 ? 9.859 19.556 136.555 1.00 15.74 229 ILE B O 1
ATOM 4704 N N . HIS B 1 219 ? 10.907 19.127 134.621 1.00 11.94 230 HIS B N 1
ATOM 4705 C CA . HIS B 1 219 ? 11.557 20.415 134.552 1.00 12.05 230 HIS B CA 1
ATOM 4706 C C . HIS B 1 219 ? 12.132 20.560 133.148 1.00 18.99 230 HIS B C 1
ATOM 4707 O O . HIS B 1 219 ? 12.398 19.560 132.482 1.00 12.00 230 HIS B O 1
ATOM 4714 N N . SER B 1 220 ? 12.304 21.797 132.694 1.00 15.40 231 SER B N 1
ATOM 4715 C CA . SER B 1 220 ? 12.866 22.066 131.371 1.00 14.41 231 SER B CA 1
ATOM 4716 C C . SER B 1 220 ? 13.693 23.338 131.354 1.00 17.72 231 SER B C 1
ATOM 4717 O O . SER B 1 220 ? 13.596 24.169 132.247 1.00 18.06 231 SER B O 1
ATOM 4720 N N . ARG B 1 221 ? 14.523 23.474 130.329 1.00 17.44 232 ARG B N 1
ATOM 4721 C CA . ARG B 1 221 ? 15.190 24.732 130.062 1.00 23.32 232 ARG B CA 1
ATOM 4722 C C . ARG B 1 221 ? 15.611 24.738 128.603 1.00 24.48 232 ARG B C 1
ATOM 4723 O O . ARG B 1 221 ? 15.438 23.742 127.908 1.00 20.17 232 ARG B O 1
ATOM 4731 N N . THR B 1 222 ? 16.130 25.869 128.138 1.00 19.20 233 THR B N 1
ATOM 4732 C CA . THR B 1 222 ? 16.559 25.992 126.758 1.00 20.86 233 THR B CA 1
ATOM 4733 C C . THR B 1 222 ? 18.013 26.429 126.709 1.00 25.92 233 THR B C 1
ATOM 4734 O O . THR B 1 222 ? 18.536 27.009 127.660 1.00 28.36 233 THR B O 1
ATOM 4738 N N . ILE B 1 223 ? 18.661 26.126 125.594 1.00 17.96 234 ILE B N 1
ATOM 4739 C CA . ILE B 1 223 ? 20.039 26.496 125.355 1.00 29.62 234 ILE B CA 1
ATOM 4740 C C . ILE B 1 223 ? 20.119 26.988 123.921 1.00 24.81 234 ILE B C 1
ATOM 4741 O O . ILE B 1 223 ? 19.604 26.337 123.020 1.00 21.17 234 ILE B O 1
ATOM 4746 N N . LYS B 1 224 ? 20.753 28.130 123.697 1.00 28.80 235 LYS B N 1
ATOM 4747 C CA . LYS B 1 224 ? 20.926 28.603 122.328 1.00 32.23 235 LYS B CA 1
ATOM 4748 C C . LYS B 1 224 ? 22.107 27.917 121.669 1.00 33.71 235 LYS B C 1
ATOM 4749 O O . LYS B 1 224 ? 23.122 27.643 122.311 1.00 34.29 235 LYS B O 1
ATOM 4755 N N . THR B 1 225 ? 21.964 27.624 120.386 1.00 26.92 236 THR B N 1
ATOM 4756 C CA . THR B 1 225 ? 23.089 27.157 119.590 1.00 32.67 236 THR B CA 1
ATOM 4757 C C . THR B 1 225 ? 23.307 28.166 118.472 1.00 38.44 236 THR B C 1
ATOM 4758 O O . THR B 1 225 ? 22.647 29.210 118.436 1.00 38.23 236 THR B O 1
ATOM 4762 N N . ASP B 1 226 ? 24.217 27.854 117.556 1.00 33.10 237 ASP B N 1
ATOM 4763 C CA . ASP B 1 226 ? 24.501 28.746 116.437 1.00 38.31 237 ASP B CA 1
ATOM 4764 C C . ASP B 1 226 ? 23.240 29.084 115.647 1.00 45.05 237 ASP B C 1
ATOM 4765 O O . ASP B 1 226 ? 22.988 30.248 115.327 1.00 43.01 237 ASP B O 1
ATOM 4770 N N . ASN B 1 227 ? 22.451 28.057 115.340 1.00 37.53 238 ASN B N 1
ATOM 4771 C CA . ASN B 1 227 ? 21.350 28.191 114.393 1.00 34.71 238 ASN B CA 1
ATOM 4772 C C . ASN B 1 227 ? 19.996 27.747 114.946 1.00 34.93 238 ASN B C 1
ATOM 4773 O O . ASN B 1 227 ? 19.021 27.642 114.196 1.00 29.58 238 ASN B O 1
ATOM 4778 N N . ASP B 1 228 ? 19.939 27.493 116.251 1.00 25.48 239 ASP B N 1
ATOM 4779 C CA . ASP B 1 228 ? 18.753 26.912 116.866 1.00 23.79 239 ASP B CA 1
ATOM 4780 C C . ASP B 1 228 ? 18.721 27.231 118.353 1.00 26.05 239 ASP B C 1
ATOM 4781 O O . ASP B 1 228 ? 19.678 27.773 118.911 1.00 22.65 239 ASP B O 1
ATOM 4786 N N . THR B 1 229 ? 17.596 26.909 118.981 1.00 18.96 240 THR B N 1
ATOM 4787 C CA . THR B 1 229 ? 17.456 26.916 120.429 1.00 18.42 240 THR B CA 1
ATOM 4788 C C . THR B 1 229 ? 17.044 25.503 120.794 1.00 19.18 240 THR B C 1
ATOM 4789 O O . THR B 1 229 ? 16.057 24.999 120.264 1.00 17.07 240 THR B O 1
ATOM 4793 N N . ILE B 1 230 ? 17.806 24.856 121.674 1.00 14.61 241 ILE B N 1
ATOM 4794 C CA . ILE B 1 230 ? 17.531 23.471 122.024 1.00 15.51 241 ILE B CA 1
ATOM 4795 C C . ILE B 1 230 ? 16.757 23.353 123.331 1.00 17.99 241 ILE B C 1
ATOM 4796 O O . ILE B 1 230 ? 17.145 23.910 124.350 1.00 17.10 241 ILE B O 1
ATOM 4801 N N . LEU B 1 231 ? 15.634 22.649 123.279 1.00 13.44 242 LEU B N 1
ATOM 4802 C CA . LEU B 1 231 ? 14.785 22.483 124.453 1.00 14.80 242 LEU B CA 1
ATOM 4803 C C . LEU B 1 231 ? 15.107 21.182 125.195 1.00 15.95 242 LEU B C 1
ATOM 4804 O O . LEU B 1 231 ? 14.974 20.094 124.632 1.00 16.14 242 LEU B O 1
ATOM 4809 N N . TYR B 1 232 ? 15.537 21.309 126.453 1.00 14.60 243 TYR B N 1
ATOM 4810 C CA . TYR B 1 232 ? 15.894 20.171 127.302 1.00 12.04 243 TYR B CA 1
ATOM 4811 C C . TYR B 1 232 ? 14.759 19.903 128.254 1.00 14.26 243 TYR B C 1
ATOM 4812 O O . TYR B 1 232 ? 14.304 20.800 128.960 1.00 14.30 243 TYR B O 1
ATOM 4821 N N . VAL B 1 233 ? 14.296 18.661 128.273 1.00 15.33 244 VAL B N 1
ATOM 4822 C CA . VAL B 1 233 ? 13.102 18.322 129.038 1.00 13.54 244 VAL B CA 1
ATOM 4823 C C . VAL B 1 233 ? 13.363 17.034 129.799 1.00 13.03 244 VAL B C 1
ATOM 4824 O O . VAL B 1 233 ? 13.628 15.989 129.191 1.00 12.45 244 VAL B O 1
ATOM 4828 N N . PHE B 1 234 ? 13.305 17.111 131.125 1.00 11.38 245 PHE B N 1
ATOM 4829 C CA . PHE B 1 234 ? 13.527 15.942 131.964 1.00 13.12 245 PHE B CA 1
ATOM 4830 C C . PHE B 1 234 ? 12.165 15.366 132.328 1.00 18.79 245 PHE B C 1
ATOM 4831 O O . PHE B 1 234 ? 11.266 16.113 132.762 1.00 13.11 245 PHE B O 1
ATOM 4839 N N . PHE B 1 235 ? 12.009 14.053 132.143 1.00 11.35 246 PHE B N 1
ATOM 4840 C CA . PHE B 1 235 ? 10.741 13.375 132.390 1.00 14.04 246 PHE B CA 1
ATOM 4841 C C . PHE B 1 235 ? 10.904 12.363 133.518 1.00 14.55 246 PHE B C 1
ATOM 4842 O O . PHE B 1 235 ? 11.922 11.663 133.595 1.00 13.49 246 PHE B O 1
ATOM 4850 N N . ASP B 1 236 ? 9.878 12.250 134.351 1.00 10.92 247 ASP B N 1
ATOM 4851 C CA . ASP B 1 236 ? 9.829 11.217 135.370 1.00 18.42 247 ASP B CA 1
ATOM 4852 C C . ASP B 1 236 ? 8.960 10.061 134.884 1.00 20.05 247 ASP B C 1
ATOM 4853 O O . ASP B 1 236 ? 8.307 10.156 133.841 1.00 21.08 247 ASP B O 1
ATOM 4858 N N . SER B 1 237 ? 8.958 8.966 135.631 1.00 17.62 248 SER B N 1
ATOM 4859 C CA . SER B 1 237 ? 8.027 7.875 135.362 1.00 16.12 248 SER B CA 1
ATOM 4860 C C . SER B 1 237 ? 7.642 7.255 136.693 1.00 21.76 248 SER B C 1
ATOM 4861 O O . SER B 1 237 ? 8.336 7.452 137.691 1.00 18.46 248 SER B O 1
ATOM 4864 N N . PRO B 1 238 ? 6.525 6.514 136.714 1.00 20.00 249 PRO B N 1
ATOM 4865 C CA . PRO B 1 238 ? 6.032 5.760 137.876 1.00 16.55 249 PRO B CA 1
ATOM 4866 C C . PRO B 1 238 ? 6.838 4.478 138.092 1.00 23.45 249 PRO B C 1
ATOM 4867 O O . PRO B 1 238 ? 6.568 3.719 139.028 1.00 15.01 249 PRO B O 1
ATOM 4871 N N . TYR B 1 239 ? 7.808 4.230 137.218 1.00 14.64 250 TYR B N 1
ATOM 4872 C CA . TYR B 1 239 ? 8.654 3.053 137.356 1.00 20.50 250 TYR B CA 1
ATOM 4873 C C . TYR B 1 239 ? 9.970 3.476 137.992 1.00 25.08 250 TYR B C 1
ATOM 4874 O O . TYR B 1 239 ? 9.995 4.378 138.832 1.00 26.15 250 TYR B O 1
ATOM 4883 N N . SER B 1 240 ? 11.071 2.856 137.600 1.00 22.35 251 SER B N 1
ATOM 4884 C CA . SER B 1 240 ? 12.328 3.151 138.289 1.00 31.26 251 SER B CA 1
ATOM 4885 C C . SER B 1 240 ? 13.251 4.081 137.506 1.00 31.46 251 SER B C 1
ATOM 4886 O O . SER B 1 240 ? 14.408 4.268 137.886 1.00 28.53 251 SER B O 1
ATOM 4889 N N . LYS B 1 241 ? 12.741 4.680 136.429 1.00 28.36 252 LYS B N 1
ATOM 4890 C CA . LYS B 1 241 ? 13.580 5.488 135.551 1.00 27.71 252 LYS B CA 1
ATOM 4891 C C . LYS B 1 241 ? 13.076 6.909 135.299 1.00 25.10 252 LYS B C 1
ATOM 4892 O O . LYS B 1 241 ? 11.904 7.223 135.481 1.00 17.21 252 LYS B O 1
ATOM 4898 N N . SER B 1 242 ? 14.008 7.754 134.880 1.00 15.70 253 SER B N 1
ATOM 4899 C CA . SER B 1 242 ? 13.720 9.083 134.406 1.00 17.92 253 SER B CA 1
ATOM 4900 C C . SER B 1 242 ? 14.456 9.177 133.082 1.00 15.88 253 SER B C 1
ATOM 4901 O O . SER B 1 242 ? 15.242 8.286 132.740 1.00 19.23 253 SER B O 1
ATOM 4904 N N . ALA B 1 243 ? 14.194 10.233 132.325 1.00 15.26 254 ALA B N 1
ATOM 4905 C CA . ALA B 1 243 ? 14.800 10.382 131.013 1.00 13.42 254 ALA B CA 1
ATOM 4906 C C . ALA B 1 243 ? 14.888 11.838 130.624 1.00 16.94 254 ALA B C 1
ATOM 4907 O O . ALA B 1 243 ? 13.967 12.606 130.869 1.00 16.74 254 ALA B O 1
ATOM 4909 N N . LEU B 1 244 ? 16.003 12.206 130.004 1.00 14.89 255 LEU B N 1
ATOM 4910 C CA . LEU B 1 244 ? 16.153 13.539 129.470 1.00 13.84 255 LEU B CA 1
ATOM 4911 C C . LEU B 1 244 ? 16.106 13.488 127.955 1.00 16.54 255 LEU B C 1
ATOM 4912 O O . LEU B 1 244 ? 16.903 12.790 127.338 1.00 20.22 255 LEU B O 1
ATOM 4917 N N . CYS B 1 245 ? 15.158 14.212 127.360 1.00 13.62 256 CYS B N 1
ATOM 4918 C CA . CYS B 1 245 ? 15.097 14.351 125.911 1.00 16.86 256 CYS B CA 1
ATOM 4919 C C . CYS B 1 245 ? 15.389 15.775 125.512 1.00 17.07 256 CYS B C 1
ATOM 4920 O O . CYS B 1 245 ? 15.165 16.704 126.282 1.00 16.67 256 CYS B O 1
ATOM 4923 N N . THR B 1 246 ? 15.861 15.947 124.285 1.00 13.73 257 THR B N 1
ATOM 4924 C CA . THR B 1 246 ? 16.080 17.279 123.748 1.00 12.55 257 THR B CA 1
ATOM 4925 C C . THR B 1 246 ? 15.241 17.445 122.500 1.00 18.74 257 THR B C 1
ATOM 4926 O O . THR B 1 246 ? 14.923 16.462 121.834 1.00 14.78 257 THR B O 1
ATOM 4930 N N . TYR B 1 247 ? 14.880 18.692 122.201 1.00 18.84 258 TYR B N 1
ATOM 4931 C CA . TYR B 1 247 ? 14.061 19.019 121.045 1.00 17.79 258 TYR B CA 1
ATOM 4932 C C . TYR B 1 247 ? 14.618 20.239 120.341 1.00 11.91 258 TYR B C 1
ATOM 4933 O O . TYR B 1 247 ? 15.151 21.147 120.978 1.00 14.22 258 TYR B O 1
ATOM 4942 N N . SER B 1 248 ? 14.480 20.272 119.023 1.00 9.88 259 SER B N 1
ATOM 4943 C CA . SER B 1 248 ? 14.830 21.471 118.281 1.00 16.97 259 SER B CA 1
ATOM 4944 C C . SER B 1 248 ? 13.656 22.440 118.287 1.00 15.58 259 SER B C 1
ATOM 4945 O O . SER B 1 248 ? 12.548 22.088 117.855 1.00 16.05 259 SER B O 1
ATOM 4948 N N . MET B 1 249 ? 13.881 23.655 118.783 1.00 17.04 260 MET B N 1
ATOM 4949 C CA . MET B 1 249 ? 12.842 24.675 118.732 1.00 17.10 260 MET B CA 1
ATOM 4950 C C . MET B 1 249 ? 12.511 25.034 117.278 1.00 19.00 260 MET B C 1
ATOM 4951 O O . MET B 1 249 ? 11.377 25.389 116.968 1.00 16.13 260 MET B O 1
ATOM 4956 N N . ASN B 1 250 ? 13.485 24.937 116.381 1.00 12.43 261 ASN B N 1
ATOM 4957 C CA . ASN B 1 250 ? 13.188 25.125 114.954 1.00 16.73 261 ASN B CA 1
ATOM 4958 C C . ASN B 1 250 ? 12.167 24.097 114.459 1.00 19.08 261 ASN B C 1
ATOM 4959 O O . ASN B 1 250 ? 11.258 24.419 113.690 1.00 17.20 261 ASN B O 1
ATOM 4964 N N . THR B 1 251 ? 12.332 22.850 114.888 1.00 21.10 262 THR B N 1
ATOM 4965 C CA . THR B 1 251 ? 11.382 21.794 114.537 1.00 21.13 262 THR B CA 1
ATOM 4966 C C . THR B 1 251 ? 10.000 22.061 115.139 1.00 18.04 262 THR B C 1
ATOM 4967 O O . THR B 1 251 ? 8.983 21.876 114.481 1.00 17.89 262 THR B O 1
ATOM 4971 N N . ILE B 1 252 ? 9.966 22.488 116.397 1.00 15.68 263 ILE B N 1
ATOM 4972 C CA . ILE B 1 252 ? 8.700 22.818 117.067 1.00 12.77 263 ILE B CA 1
ATOM 4973 C C . ILE B 1 252 ? 7.972 23.991 116.389 1.00 12.07 263 ILE B C 1
ATOM 4974 O O . ILE B 1 252 ? 6.772 23.918 116.096 1.00 11.68 263 ILE B O 1
ATOM 4979 N N . LYS B 1 253 ? 8.709 25.064 116.113 1.00 13.17 264 LYS B N 1
ATOM 4980 C CA . LYS B 1 253 ? 8.164 26.211 115.388 1.00 12.11 264 LYS B CA 1
ATOM 4981 C C . LYS B 1 253 ? 7.635 25.790 114.018 1.00 20.78 264 LYS B C 1
ATOM 4982 O O . LYS B 1 253 ? 6.557 26.220 113.581 1.00 15.36 264 LYS B O 1
ATOM 4988 N N . GLN B 1 254 ? 8.399 24.947 113.333 1.00 18.73 265 GLN B N 1
ATOM 4989 C CA . GLN B 1 254 ? 7.980 24.455 112.025 1.00 18.60 265 GLN B CA 1
ATOM 4990 C C . GLN B 1 254 ? 6.675 23.671 112.154 1.00 18.50 265 GLN B C 1
ATOM 4991 O O . GLN B 1 254 ? 5.767 23.792 111.318 1.00 21.12 265 GLN B O 1
ATOM 4997 N N . SER B 1 255 ? 6.555 22.882 113.214 1.00 14.12 266 SER B N 1
ATOM 4998 C CA . SER B 1 255 ? 5.320 22.123 113.411 1.00 14.50 266 SER B CA 1
ATOM 4999 C C . SER B 1 255 ? 4.123 23.032 113.646 1.00 16.16 266 SER B C 1
ATOM 5000 O O . SER B 1 255 ? 3.045 22.816 113.092 1.00 12.46 266 SER B O 1
ATOM 5003 N N . PHE B 1 256 ? 4.308 24.059 114.466 1.00 15.41 267 PHE B N 1
ATOM 5004 C CA . PHE B 1 256 ? 3.213 24.961 114.750 1.00 14.00 267 PHE B CA 1
ATOM 5005 C C . PHE B 1 256 ? 2.764 25.702 113.507 1.00 13.64 267 PHE B C 1
ATOM 5006 O O . PHE B 1 256 ? 1.573 25.973 113.349 1.00 15.20 267 PHE B O 1
ATOM 5014 N N . SER B 1 257 ? 3.706 26.040 112.629 1.00 13.98 268 SER B N 1
ATOM 5015 C CA . SER B 1 257 ? 3.351 26.807 111.444 1.00 18.96 268 SER B CA 1
ATOM 5016 C C . SER B 1 257 ? 2.912 25.956 110.251 1.00 17.74 268 SER B C 1
ATOM 5017 O O . SER B 1 257 ? 2.355 26.485 109.288 1.00 20.54 268 SER B O 1
ATOM 5020 N N . THR B 1 258 ? 3.139 24.648 110.303 1.00 13.89 269 THR B N 1
ATOM 5021 C CA . THR B 1 258 ? 2.809 23.819 109.133 1.00 19.07 269 THR B CA 1
ATOM 5022 C C . THR B 1 258 ? 1.825 22.686 109.394 1.00 20.01 269 THR B C 1
ATOM 5023 O O . THR B 1 258 ? 1.255 22.134 108.450 1.00 21.44 269 THR B O 1
ATOM 5027 N N . SER B 1 259 ? 1.629 22.324 110.656 1.00 14.34 270 SER B N 1
ATOM 5028 C CA . SER B 1 259 ? 0.773 21.184 110.954 1.00 15.67 270 SER B CA 1
ATOM 5029 C C . SER B 1 259 ? -0.706 21.523 110.803 1.00 19.35 270 SER B C 1
ATOM 5030 O O . SER B 1 259 ? -1.141 22.665 110.972 1.00 18.77 270 SER B O 1
ATOM 5033 N N . LYS B 1 260 ? -1.465 20.499 110.464 1.00 13.78 271 LYS B N 1
ATOM 5034 C CA . LYS B 1 260 ? -2.906 20.554 110.445 1.00 15.20 271 LYS B CA 1
ATOM 5035 C C . LYS B 1 260 ? -3.374 20.541 111.899 1.00 20.13 271 LYS B C 1
ATOM 5036 O O . LYS B 1 260 ? -2.629 20.117 112.792 1.00 17.24 271 LYS B O 1
ATOM 5042 N N . LEU B 1 261 ? -4.584 21.028 112.146 1.00 10.42 272 LEU B N 1
ATOM 5043 C CA . LEU B 1 261 ? -5.188 20.913 113.462 1.00 15.41 272 LEU B CA 1
ATOM 5044 C C . LEU B 1 261 ? -5.976 19.627 113.569 1.00 19.48 272 LEU B C 1
ATOM 5045 O O . LEU B 1 261 ? -6.729 19.275 112.658 1.00 18.66 272 LEU B O 1
ATOM 5050 N N . GLU B 1 262 ? -5.777 18.931 114.683 1.00 13.04 273 GLU B N 1
ATOM 5051 C CA . GLU B 1 262 ? -6.543 17.748 115.029 1.00 20.01 273 GLU B CA 1
ATOM 5052 C C . GLU B 1 262 ? -8.046 17.979 114.874 1.00 19.74 273 GLU B C 1
ATOM 5053 O O . GLU B 1 262 ? -8.612 18.863 115.512 1.00 23.63 273 GLU B O 1
ATOM 5059 N N . GLY B 1 263 ? -8.693 17.174 114.038 1.00 24.06 274 GLY B N 1
ATOM 5060 C CA . GLY B 1 263 ? -10.138 17.219 113.903 1.00 22.52 274 GLY B CA 1
ATOM 5061 C C . GLY B 1 263 ? -10.668 18.268 112.933 1.00 29.61 274 GLY B C 1
ATOM 5062 O O . GLY B 1 263 ? -11.874 18.517 112.884 1.00 40.96 274 GLY B O 1
ATOM 5063 N N . TYR B 1 264 ? -9.774 18.881 112.160 1.00 30.04 275 TYR B N 1
ATOM 5064 C CA . TYR B 1 264 ? -10.155 19.940 111.234 1.00 20.49 275 TYR B CA 1
ATOM 5065 C C . TYR B 1 264 ? -9.594 19.644 109.848 1.00 29.31 275 TYR B C 1
ATOM 5066 O O . TYR B 1 264 ? -8.385 19.570 109.679 1.00 22.16 275 TYR B O 1
ATOM 5075 N N . THR B 1 265 ? -10.466 19.481 108.855 1.00 25.70 276 THR B N 1
ATOM 5076 C CA . THR B 1 265 ? -10.029 19.076 107.511 1.00 31.08 276 THR B CA 1
ATOM 5077 C C . THR B 1 265 ? -10.138 20.196 106.464 1.00 24.98 276 THR B C 1
ATOM 5078 O O . THR B 1 265 ? -9.432 20.183 105.445 1.00 20.39 276 THR B O 1
ATOM 5082 N N . LYS B 1 266 ? -11.033 21.148 106.711 1.00 25.98 277 LYS B N 1
ATOM 5083 C CA . LYS B 1 266 ? -11.264 22.270 105.797 1.00 30.08 277 LYS B CA 1
ATOM 5084 C C . LYS B 1 266 ? -10.077 23.229 105.684 1.00 29.60 277 LYS B C 1
ATOM 5085 O O . LYS B 1 266 ? -9.140 23.199 106.484 1.00 25.42 277 LYS B O 1
ATOM 5091 N N . GLN B 1 267 ? -10.148 24.087 104.675 1.00 21.56 278 GLN B N 1
ATOM 5092 C CA . GLN B 1 267 ? -9.248 25.214 104.523 1.00 25.60 278 GLN B CA 1
ATOM 5093 C C . GLN B 1 267 ? -9.236 26.012 105.824 1.00 21.81 278 GLN B C 1
ATOM 5094 O O . GLN B 1 267 ? -10.280 26.398 106.321 1.00 25.22 278 GLN B O 1
ATOM 5100 N N . LEU B 1 268 ? -8.059 26.247 106.382 1.00 25.81 279 LEU B N 1
ATOM 5101 C CA . LEU B 1 268 ? -7.973 27.042 107.601 1.00 32.95 279 LEU B CA 1
ATOM 5102 C C . LEU B 1 268 ? -8.278 28.500 107.292 1.00 30.72 279 LEU B C 1
ATOM 5103 O O . LEU B 1 268 ? -8.099 28.955 106.160 1.00 25.99 279 LEU B O 1
ATOM 5108 N N . PRO B 1 269 ? -8.739 29.247 108.300 1.00 29.24 280 PRO B N 1
ATOM 5109 C CA . PRO B 1 269 ? -8.920 30.676 108.034 1.00 39.53 280 PRO B CA 1
ATOM 5110 C C . PRO B 1 269 ? -7.539 31.297 107.860 1.00 36.02 280 PRO B C 1
ATOM 5111 O O . PRO B 1 269 ? -6.559 30.736 108.342 1.00 29.82 280 PRO B O 1
ATOM 5115 N N . SER B 1 270 ? -7.449 32.419 107.160 1.00 46.97 281 SER B N 1
ATOM 5116 C CA . SER B 1 270 ? -6.184 33.139 107.051 1.00 49.46 281 SER B CA 1
ATOM 5117 C C . SER B 1 270 ? -6.512 34.553 107.485 1.00 55.59 281 SER B C 1
ATOM 5118 O O . SER B 1 270 ? -7.152 35.282 106.730 1.00 56.83 281 SER B O 1
ATOM 5121 N N . PRO B 1 271 ? -6.042 34.970 108.681 1.00 59.15 282 PRO B N 1
ATOM 5122 C CA . PRO B 1 271 ? -4.857 34.545 109.444 1.00 48.73 282 PRO B CA 1
ATOM 5123 C C . PRO B 1 271 ? -4.914 33.118 109.990 1.00 25.98 282 PRO B C 1
ATOM 5124 O O . PRO B 1 271 ? -5.852 32.778 110.708 1.00 30.86 282 PRO B O 1
ATOM 5128 N N . ALA B 1 272 ? -3.907 32.308 109.674 1.00 26.30 283 ALA B N 1
ATOM 5129 C CA . ALA B 1 272 ? -3.838 30.943 110.188 1.00 23.32 283 ALA B CA 1
ATOM 5130 C C . ALA B 1 272 ? -3.794 30.942 111.720 1.00 20.61 283 ALA B C 1
ATOM 5131 O O . ALA B 1 272 ? -3.178 31.816 112.321 1.00 20.69 283 ALA B O 1
ATOM 5133 N N . PRO B 1 273 ? -4.454 29.964 112.360 1.00 18.44 284 PRO B N 1
ATOM 5134 C CA . PRO B 1 273 ? -4.414 29.956 113.829 1.00 20.95 284 PRO B CA 1
ATOM 5135 C C . PRO B 1 273 ? -2.982 29.840 114.327 1.00 15.52 284 PRO B C 1
ATOM 5136 O O . PRO B 1 273 ? -2.196 29.067 113.764 1.00 21.54 284 PRO B O 1
ATOM 5140 N N . GLY B 1 274 ? -2.642 30.621 115.344 1.00 13.70 285 GLY B N 1
ATOM 5141 C CA . GLY B 1 274 ? -1.350 30.496 116.000 1.00 14.49 285 GLY B CA 1
ATOM 5142 C C . GLY B 1 274 ? -0.280 31.470 115.539 1.00 16.44 285 GLY B C 1
ATOM 5143 O O . GLY B 1 274 ? 0.735 31.638 116.221 1.00 15.03 285 GLY B O 1
ATOM 5144 N N . ILE B 1 275 ? -0.472 32.116 114.391 1.00 13.45 286 ILE B N 1
ATOM 5145 C CA . ILE B 1 275 ? 0.540 33.084 113.945 1.00 19.15 286 ILE B CA 1
ATOM 5146 C C . ILE B 1 275 ? 0.334 34.455 114.584 1.00 19.49 286 ILE B C 1
ATOM 5147 O O . ILE B 1 275 ? -0.804 34.858 114.871 1.00 20.48 286 ILE B O 1
ATOM 5152 N N . CYS B 1 276 ? 1.436 35.174 114.814 1.00 18.36 287 CYS B N 1
ATOM 5153 C CA . CYS B 1 276 ? 1.340 36.518 115.361 1.00 21.20 287 CYS B CA 1
ATOM 5154 C C . CYS B 1 276 ? 0.975 37.519 114.258 1.00 28.57 287 CYS B C 1
ATOM 5155 O O . CYS B 1 276 ? 1.265 37.296 113.081 1.00 22.67 287 CYS B O 1
ATOM 5158 N N . LEU B 1 277 ? 0.318 38.604 114.660 1.00 26.04 288 LEU B N 1
ATOM 5159 C CA . LEU B 1 277 ? -0.120 39.667 113.756 1.00 25.18 288 LEU B CA 1
ATOM 5160 C C . LEU B 1 277 ? 0.640 40.965 114.024 1.00 28.87 288 LEU B C 1
ATOM 5161 O O . LEU B 1 277 ? 1.166 41.172 115.119 1.00 32.90 288 LEU B O 1
ATOM 5166 N N . PRO B 1 278 ? 0.708 41.847 113.016 1.00 33.87 289 PRO B N 1
ATOM 5167 C CA . PRO B 1 278 ? 1.284 43.178 113.217 1.00 35.31 289 PRO B CA 1
ATOM 5168 C C . PRO B 1 278 ? 0.655 43.872 114.422 1.00 33.43 289 PRO B C 1
ATOM 5169 O O . PRO B 1 278 ? -0.505 43.627 114.742 1.00 29.11 289 PRO B O 1
ATOM 5173 N N . ALA B 1 279 ? 1.424 44.737 115.073 1.00 44.91 290 ALA B N 1
ATOM 5174 C CA . ALA B 1 279 ? 0.961 45.426 116.272 1.00 44.54 290 ALA B CA 1
ATOM 5175 C C . ALA B 1 279 ? -0.351 46.169 116.045 1.00 43.03 290 ALA B C 1
ATOM 5176 O O . ALA B 1 279 ? -0.531 46.846 115.032 1.00 41.19 290 ALA B O 1
ATOM 5178 N N . GLY B 1 280 ? -1.269 46.031 116.993 1.00 44.03 291 GLY B N 1
ATOM 5179 C CA . GLY B 1 280 ? -2.564 46.685 116.900 1.00 42.49 291 GLY B CA 1
ATOM 5180 C C . GLY B 1 280 ? -3.632 45.816 116.266 1.00 45.13 291 GLY B C 1
ATOM 5181 O O . GLY B 1 280 ? -4.826 46.130 116.335 1.00 47.55 291 GLY B O 1
ATOM 5182 N N . LYS B 1 281 ? -3.211 44.711 115.656 1.00 36.41 292 LYS B N 1
ATOM 5183 C CA . LYS B 1 281 ? -4.128 43.876 114.889 1.00 25.08 292 LYS B CA 1
ATOM 5184 C C . LYS B 1 281 ? -4.667 42.687 115.695 1.00 28.28 292 LYS B C 1
ATOM 5185 O O . LYS B 1 281 ? -3.947 42.079 116.500 1.00 24.30 292 LYS B O 1
ATOM 5191 N N . VAL B 1 282 ? -5.934 42.363 115.456 1.00 23.44 293 VAL B N 1
ATOM 5192 C CA . VAL B 1 282 ? -6.647 41.316 116.179 1.00 25.41 293 VAL B CA 1
ATOM 5193 C C . VAL B 1 282 ? -7.054 40.183 115.232 1.00 29.28 293 VAL B C 1
ATOM 5194 O O . VAL B 1 282 ? -7.374 40.436 114.067 1.00 25.48 293 VAL B O 1
ATOM 5198 N N . VAL B 1 283 ? -7.054 38.938 115.714 1.00 18.62 294 VAL B N 1
ATOM 5199 C CA . VAL B 1 283 ? -7.491 37.830 114.853 1.00 20.91 294 VAL B CA 1
ATOM 5200 C C . VAL B 1 283 ? -8.948 38.021 114.434 1.00 24.88 294 VAL B C 1
ATOM 5201 O O . VAL B 1 283 ? -9.737 38.677 115.130 1.00 20.01 294 VAL B O 1
ATOM 5205 N N . SER B 1 284 ? -9.307 37.433 113.298 1.00 27.51 295 SER B N 1
ATOM 5206 C CA . SER B 1 284 ? -10.679 37.511 112.818 1.00 29.14 295 SER B CA 1
ATOM 5207 C C . SER B 1 284 ? -11.576 36.655 113.690 1.00 28.97 295 SER B C 1
ATOM 5208 O O . SER B 1 284 ? -11.106 35.739 114.373 1.00 18.62 295 SER B O 1
ATOM 5211 N N . HIS B 1 285 ? -12.873 36.939 113.645 1.00 22.93 296 HIS B N 1
ATOM 5212 C CA . HIS B 1 285 ? -13.861 36.154 114.375 1.00 26.28 296 HIS B CA 1
ATOM 5213 C C . HIS B 1 285 ? -13.785 34.677 114.016 1.00 24.85 296 HIS B C 1
ATOM 5214 O O . HIS B 1 285 ? -13.906 33.819 114.888 1.00 22.99 296 HIS B O 1
ATOM 5221 N N . THR B 1 286 ? -13.593 34.372 112.735 1.00 29.16 297 THR B N 1
ATOM 5222 C CA . THR B 1 286 ? -13.578 32.970 112.324 1.00 30.06 297 THR B CA 1
ATOM 5223 C C . THR B 1 286 ? -12.311 32.266 112.795 1.00 20.01 297 THR B C 1
ATOM 5224 O O . THR B 1 286 ? -12.371 31.120 113.250 1.00 19.50 297 THR B O 1
ATOM 5228 N N . THR B 1 287 ? -11.168 32.937 112.692 1.00 26.96 298 THR B N 1
ATOM 5229 C CA . THR B 1 287 ? -9.932 32.346 113.206 1.00 22.65 298 THR B CA 1
ATOM 5230 C C . THR B 1 287 ? -10.092 32.038 114.695 1.00 19.12 298 THR B C 1
ATOM 5231 O O . THR B 1 287 ? -9.812 30.927 115.137 1.00 21.30 298 THR B O 1
ATOM 5235 N N . PHE B 1 288 ? -10.578 33.013 115.457 1.00 18.02 299 PHE B N 1
ATOM 5236 C CA . PHE B 1 288 ? -10.781 32.833 116.896 1.00 19.82 299 PHE B CA 1
ATOM 5237 C C . PHE B 1 288 ? -11.722 31.676 117.221 1.00 18.61 299 PHE B C 1
ATOM 5238 O O . PHE B 1 288 ? -11.439 30.847 118.087 1.00 14.93 299 PHE B O 1
ATOM 5246 N N . GLU B 1 289 ? -12.849 31.610 116.529 1.00 21.91 300 GLU B N 1
ATOM 5247 C CA . GLU B 1 289 ? -13.788 30.529 116.778 1.00 20.23 300 GLU B CA 1
ATOM 5248 C C . GLU B 1 289 ? -13.153 29.179 116.491 1.00 20.65 300 GLU B C 1
ATOM 5249 O O . GLU B 1 289 ? -13.370 28.222 117.226 1.00 19.12 300 GLU B O 1
ATOM 5255 N N . VAL B 1 290 ? -12.365 29.098 115.424 1.00 19.29 301 VAL B N 1
ATOM 5256 C CA . VAL B 1 290 ? -11.684 27.846 115.111 1.00 19.30 301 VAL B CA 1
ATOM 5257 C C . VAL B 1 290 ? -10.693 27.472 116.210 1.00 21.04 301 VAL B C 1
ATOM 5258 O O . VAL B 1 290 ? -10.748 26.373 116.740 1.00 18.01 301 VAL B O 1
ATOM 5262 N N . ILE B 1 291 ? -9.799 28.395 116.565 1.00 15.41 302 ILE B N 1
ATOM 5263 C CA . ILE B 1 291 ? -8.712 28.073 117.494 1.00 12.78 302 ILE B CA 1
ATOM 5264 C C . ILE B 1 291 ? -9.199 27.785 118.921 1.00 14.25 302 ILE B C 1
ATOM 5265 O O . ILE B 1 291 ? -8.570 27.030 119.663 1.00 13.62 302 ILE B O 1
ATOM 5270 N N . GLU B 1 292 ? -10.319 28.379 119.309 1.00 14.96 303 GLU B N 1
ATOM 5271 C CA . GLU B 1 292 ? -10.908 28.069 120.608 1.00 17.98 303 GLU B CA 1
ATOM 5272 C C . GLU B 1 292 ? -11.356 26.610 120.665 1.00 27.86 303 GLU B C 1
ATOM 5273 O O . GLU B 1 292 ? -11.305 25.986 121.723 1.00 19.85 303 GLU B O 1
ATOM 5279 N N . LYS B 1 293 ? -11.804 26.070 119.532 1.00 20.16 304 LYS B N 1
ATOM 5280 C CA . LYS B 1 293 ? -12.283 24.694 119.509 1.00 25.09 304 LYS B CA 1
ATOM 5281 C C . LYS B 1 293 ? -11.187 23.705 119.114 1.00 24.06 304 LYS B C 1
ATOM 5282 O O . LYS B 1 293 ? -11.126 22.600 119.650 1.00 23.35 304 LYS B O 1
ATOM 5288 N N . TYR B 1 294 ? -10.324 24.116 118.189 1.00 15.56 305 TYR B N 1
ATOM 5289 C CA . TYR B 1 294 ? -9.292 23.240 117.630 1.00 20.89 305 TYR B CA 1
ATOM 5290 C C . TYR B 1 294 ? -7.899 23.790 117.928 1.00 20.58 305 TYR B C 1
ATOM 5291 O O . TYR B 1 294 ? -7.318 24.508 117.115 1.00 18.61 305 TYR B O 1
ATOM 5300 N N . ASN B 1 295 ? -7.363 23.443 119.092 1.00 23.10 306 ASN B N 1
ATOM 5301 C CA . ASN B 1 295 ? -6.117 24.034 119.553 1.00 19.24 306 ASN B CA 1
ATOM 5302 C C . ASN B 1 295 ? -4.967 23.024 119.647 1.00 16.40 306 ASN B C 1
ATOM 5303 O O . ASN B 1 295 ? -3.904 23.365 120.134 1.00 14.73 306 ASN B O 1
ATOM 5308 N N . VAL B 1 296 ? -5.185 21.797 119.165 1.00 19.43 307 VAL B N 1
ATOM 5309 C CA . VAL B 1 296 ? -4.164 20.736 119.202 1.00 21.22 307 VAL B CA 1
ATOM 5310 C C . VAL B 1 296 ? -3.674 20.356 117.809 1.00 18.95 307 VAL B C 1
ATOM 5311 O O . VAL B 1 296 ? -4.471 19.995 116.948 1.00 16.89 307 VAL B O 1
ATOM 5315 N N . LEU B 1 297 ? -2.364 20.402 117.597 1.00 9.71 308 LEU B N 1
ATOM 5316 C CA . LEU B 1 297 ? -1.796 20.019 116.309 1.00 13.43 308 LEU B CA 1
ATOM 5317 C C . LEU B 1 297 ? -1.875 18.526 116.098 1.00 15.33 308 LEU B C 1
ATOM 5318 O O . LEU B 1 297 ? -1.659 17.751 117.028 1.00 15.61 308 LEU B O 1
ATOM 5323 N N . ASP B 1 298 ? -2.154 18.125 114.863 1.00 16.00 309 ASP B N 1
ATOM 5324 C CA . ASP B 1 298 ? -2.025 16.723 114.470 1.00 16.25 309 ASP B CA 1
ATOM 5325 C C . ASP B 1 298 ? -0.562 16.417 114.176 1.00 18.77 309 ASP B C 1
ATOM 5326 O O . ASP B 1 298 ? -0.150 16.289 113.023 1.00 18.43 309 ASP B O 1
ATOM 5331 N N . ASP B 1 299 ? 0.235 16.341 115.234 1.00 14.52 310 ASP B N 1
ATOM 5332 C CA . ASP B 1 299 ? 1.640 16.008 115.091 1.00 16.55 310 ASP B CA 1
ATOM 5333 C C . ASP B 1 299 ? 2.135 15.572 116.460 1.00 15.64 310 ASP B C 1
ATOM 5334 O O . ASP B 1 299 ? 1.413 15.706 117.461 1.00 12.99 310 ASP B O 1
ATOM 5339 N N . ILE B 1 300 ? 3.342 15.022 116.501 1.00 16.32 311 ILE B N 1
ATOM 5340 C CA . ILE B 1 300 ? 4.008 14.743 117.768 1.00 16.34 311 ILE B CA 1
ATOM 5341 C C . ILE B 1 300 ? 5.476 15.025 117.557 1.00 17.92 311 ILE B C 1
ATOM 5342 O O . ILE B 1 300 ? 6.058 14.606 116.551 1.00 17.03 311 ILE B O 1
ATOM 5347 N N . ILE B 1 301 ? 6.067 15.771 118.481 1.00 13.20 312 ILE B N 1
ATOM 5348 C CA . ILE B 1 301 ? 7.437 16.222 118.277 1.00 15.23 312 ILE B CA 1
ATOM 5349 C C . ILE B 1 301 ? 8.405 15.134 118.708 1.00 15.90 312 ILE B C 1
ATOM 5350 O O . ILE B 1 301 ? 8.340 14.665 119.843 1.00 17.26 312 ILE B O 1
ATOM 5355 N N . LYS B 1 302 ? 9.275 14.719 117.790 1.00 13.45 313 LYS B N 1
ATOM 5356 C CA . LYS B 1 302 ? 10.293 13.719 118.098 1.00 17.47 313 LYS B CA 1
ATOM 5357 C C . LYS B 1 302 ? 11.554 14.395 118.616 1.00 17.43 313 LYS B C 1
ATOM 5358 O O . LYS B 1 302 ? 11.936 15.455 118.123 1.00 18.92 313 LYS B O 1
ATOM 5364 N N . PRO B 1 303 ? 12.220 13.770 119.600 1.00 13.34 314 PRO B N 1
ATOM 5365 C CA . PRO B 1 303 ? 13.417 14.366 120.191 1.00 13.38 314 PRO B CA 1
ATOM 5366 C C . PRO B 1 303 ? 14.614 14.190 119.277 1.00 18.44 314 PRO B C 1
ATOM 5367 O O . PRO B 1 303 ? 14.598 13.328 118.409 1.00 18.89 314 PRO B O 1
ATOM 5371 N N . LEU B 1 304 ? 15.650 14.990 119.485 1.00 16.95 315 LEU B N 1
ATOM 5372 C CA . LEU B 1 304 ? 16.886 14.813 118.748 1.00 20.61 315 LEU B CA 1
ATOM 5373 C C . LEU B 1 304 ? 17.457 13.430 119.073 1.00 18.45 315 LEU B C 1
ATOM 5374 O O . LEU B 1 304 ? 17.515 13.032 120.240 1.00 20.13 315 LEU B O 1
ATOM 5379 N N . SER B 1 305 ? 17.841 12.699 118.027 1.00 20.66 316 SER B N 1
ATOM 5380 C CA . SER B 1 305 ? 18.300 11.303 118.118 1.00 22.30 316 SER B CA 1
ATOM 5381 C C . SER B 1 305 ? 17.138 10.312 118.242 1.00 27.54 316 SER B C 1
ATOM 5382 O O . SER B 1 305 ? 17.334 9.099 118.160 1.00 21.89 316 SER B O 1
ATOM 5385 N N . ASN B 1 306 ? 15.930 10.842 118.409 1.00 18.65 317 ASN B N 1
ATOM 5386 C CA . ASN B 1 306 ? 14.715 10.040 118.502 1.00 20.99 317 ASN B CA 1
ATOM 5387 C C . ASN B 1 306 ? 14.602 9.177 119.748 1.00 21.23 317 ASN B C 1
ATOM 5388 O O . ASN B 1 306 ? 13.718 8.330 119.844 1.00 21.61 317 ASN B O 1
ATOM 5393 N N . GLN B 1 307 ? 15.492 9.416 120.699 1.00 14.84 318 GLN B N 1
ATOM 5394 C CA . GLN B 1 307 ? 15.398 8.794 122.004 1.00 16.05 318 GLN B CA 1
ATOM 5395 C C . GLN B 1 307 ? 16.034 9.731 123.028 1.00 16.47 318 GLN B C 1
ATOM 5396 O O . GLN B 1 307 ? 16.636 10.734 122.651 1.00 18.45 318 GLN B O 1
ATOM 5402 N N . PRO B 1 308 ? 15.872 9.431 124.324 1.00 17.99 319 PRO B N 1
ATOM 5403 C CA . PRO B 1 308 ? 16.477 10.273 125.362 1.00 17.82 319 PRO B CA 1
ATOM 5404 C C . PRO B 1 308 ? 17.985 10.359 125.205 1.00 22.10 319 PRO B C 1
ATOM 5405 O O . PRO B 1 308 ? 18.618 9.384 124.798 1.00 19.54 319 PRO B O 1
ATOM 5409 N N . ILE B 1 309 ? 18.548 11.513 125.546 1.00 19.25 320 ILE B N 1
ATOM 5410 C CA . ILE B 1 309 ? 19.992 11.681 125.603 1.00 28.59 320 ILE B CA 1
ATOM 5411 C C . ILE B 1 309 ? 20.540 10.682 126.601 1.00 21.11 320 ILE B C 1
ATOM 5412 O O . ILE B 1 309 ? 21.596 10.094 126.392 1.00 22.90 320 ILE B O 1
ATOM 5417 N N . PHE B 1 310 ? 19.810 10.489 127.691 1.00 18.40 321 PHE B N 1
ATOM 5418 C CA . PHE B 1 310 ? 20.113 9.403 128.618 1.00 16.85 321 PHE B CA 1
ATOM 5419 C C . PHE B 1 310 ? 18.913 9.162 129.494 1.00 18.20 321 PHE B C 1
ATOM 5420 O O . PHE B 1 310 ? 18.000 9.981 129.537 1.00 21.34 321 PHE B O 1
ATOM 5428 N N . GLU B 1 311 ? 18.928 8.038 130.200 1.00 17.12 322 GLU B N 1
ATOM 5429 C CA . GLU B 1 311 ? 17.945 7.764 131.229 1.00 17.33 322 GLU B CA 1
ATOM 5430 C C . GLU B 1 311 ? 18.647 7.776 132.583 1.00 17.89 322 GLU B C 1
ATOM 5431 O O . GLU B 1 311 ? 19.806 7.394 132.694 1.00 19.74 322 GLU B O 1
ATOM 5437 N N . GLY B 1 312 ? 17.943 8.227 133.611 1.00 19.24 323 GLY B N 1
ATOM 5438 C CA . GLY B 1 312 ? 18.489 8.255 134.953 1.00 19.13 323 GLY B CA 1
ATOM 5439 C C . GLY B 1 312 ? 17.524 7.590 135.905 1.00 19.03 323 GLY B C 1
ATOM 5440 O O . GLY B 1 312 ? 16.594 6.909 135.473 1.00 17.66 323 GLY B O 1
ATOM 5441 N N . PRO B 1 313 ? 17.723 7.799 137.207 1.00 19.14 324 PRO B N 1
ATOM 5442 C CA . PRO B 1 313 ? 16.868 7.145 138.197 1.00 22.65 324 PRO B CA 1
ATOM 5443 C C . PRO B 1 313 ? 15.593 7.951 138.362 1.00 27.28 324 PRO B C 1
ATOM 5444 O O . PRO B 1 313 ? 15.608 9.148 138.078 1.00 27.47 324 PRO B O 1
ATOM 5448 N N . SER B 1 314 ? 14.509 7.321 138.803 1.00 28.49 325 SER B N 1
ATOM 5449 C CA . SER B 1 314 ? 13.266 8.052 139.025 1.00 33.56 325 SER B CA 1
ATOM 5450 C C . SER B 1 314 ? 13.431 8.966 140.240 1.00 30.95 325 SER B C 1
ATOM 5451 O O . SER B 1 314 ? 14.342 8.776 141.036 1.00 26.18 325 SER B O 1
ATOM 5454 N N . GLY B 1 315 ? 12.573 9.973 140.369 1.00 33.41 326 GLY B N 1
ATOM 5455 C CA . GLY B 1 315 ? 12.661 10.881 141.501 1.00 25.24 326 GLY B CA 1
ATOM 5456 C C . GLY B 1 315 ? 13.544 12.097 141.248 1.00 19.33 326 GLY B C 1
ATOM 5457 O O . GLY B 1 315 ? 13.828 12.872 142.157 1.00 20.83 326 GLY B O 1
ATOM 5458 N N . VAL B 1 316 ? 13.987 12.263 140.009 1.00 21.33 327 VAL B N 1
ATOM 5459 C CA . VAL B 1 316 ? 14.766 13.439 139.638 1.00 19.68 327 VAL B CA 1
ATOM 5460 C C . VAL B 1 316 ? 13.920 14.691 139.809 1.00 21.61 327 VAL B C 1
ATOM 5461 O O . VAL B 1 316 ? 12.781 14.750 139.328 1.00 22.17 327 VAL B O 1
ATOM 5465 N N . LYS B 1 317 ? 14.483 15.689 140.485 1.00 20.53 328 LYS B N 1
ATOM 5466 C CA . LYS B 1 317 ? 13.734 16.875 140.883 1.00 21.33 328 LYS B CA 1
ATOM 5467 C C . LYS B 1 317 ? 14.040 18.114 140.036 1.00 22.43 328 LYS B C 1
ATOM 5468 O O . LYS B 1 317 ? 13.218 19.030 139.956 1.00 16.85 328 LYS B O 1
ATOM 5474 N N . TRP B 1 318 ? 15.226 18.153 139.433 1.00 15.21 329 TRP B N 1
ATOM 5475 C CA . TRP B 1 318 ? 15.705 19.367 138.781 1.00 13.93 329 TRP B CA 1
ATOM 5476 C C . TRP B 1 318 ? 16.961 19.039 137.995 1.00 13.94 329 TRP B C 1
ATOM 5477 O O . TRP B 1 318 ? 17.627 18.035 138.248 1.00 17.23 329 TRP B O 1
ATOM 5488 N N . PHE B 1 319 ? 17.279 19.879 137.026 1.00 15.15 330 PHE B N 1
ATOM 5489 C CA . PHE B 1 319 ? 18.530 19.737 136.303 1.00 10.06 330 PHE B CA 1
ATOM 5490 C C . PHE B 1 319 ? 18.937 21.079 135.724 1.00 16.43 330 PHE B C 1
ATOM 5491 O O . PHE B 1 319 ? 18.134 22.012 135.624 1.00 18.15 330 PHE B O 1
ATOM 5499 N N . ASP B 1 320 ? 20.193 21.169 135.331 1.00 15.58 331 ASP B N 1
ATOM 5500 C CA . ASP B 1 320 ? 20.670 22.352 134.652 1.00 17.29 331 ASP B CA 1
ATOM 5501 C C . ASP B 1 320 ? 21.917 21.950 133.898 1.00 17.76 331 ASP B C 1
ATOM 5502 O O . ASP B 1 320 ? 22.396 20.825 134.047 1.00 19.83 331 ASP B O 1
ATOM 5507 N N . ILE B 1 321 ? 22.438 22.860 133.087 1.00 17.80 332 ILE B N 1
ATOM 5508 C CA . ILE B 1 321 ? 23.444 22.514 132.093 1.00 21.60 332 ILE B CA 1
ATOM 5509 C C . ILE B 1 321 ? 24.603 23.490 132.112 1.00 26.93 332 ILE B C 1
ATOM 5510 O O . ILE B 1 321 ? 24.411 24.687 132.294 1.00 22.23 332 ILE B O 1
ATOM 5515 N N . LYS B 1 322 ? 25.811 22.982 131.897 1.00 28.89 333 LYS B N 1
ATOM 5516 C CA . LYS B 1 322 ? 26.937 23.869 131.646 1.00 33.05 333 LYS B CA 1
ATOM 5517 C C . LYS B 1 322 ? 27.620 23.500 130.324 1.00 32.94 333 LYS B C 1
ATOM 5518 O O . LYS B 1 322 ? 28.044 22.355 130.131 1.00 26.47 333 LYS B O 1
ATOM 5524 N N . GLU B 1 323 ? 27.705 24.459 129.406 1.00 33.46 334 GLU B N 1
ATOM 5525 C CA . GLU B 1 323 ? 28.364 24.202 128.128 1.00 38.94 334 GLU B CA 1
ATOM 5526 C C . GLU B 1 323 ? 29.861 24.012 128.326 1.00 41.60 334 GLU B C 1
ATOM 5527 O O . GLU B 1 323 ? 30.498 24.754 129.073 1.00 44.20 334 GLU B O 1
ATOM 5533 N N . LYS B 1 324 ? 30.414 23.005 127.659 1.00 45.98 335 LYS B N 1
ATOM 5534 C CA . LYS B 1 324 ? 31.840 22.717 127.752 1.00 53.30 335 LYS B CA 1
ATOM 5535 C C . LYS B 1 324 ? 32.615 23.518 126.710 1.00 48.17 335 LYS B C 1
ATOM 5536 O O . LYS B 1 324 ? 33.032 24.648 126.968 1.00 48.81 335 LYS B O 1
ATOM 5542 N N . ARG B 1 329 ? 29.601 22.749 121.772 1.00 52.99 340 ARG B N 1
ATOM 5543 C CA . ARG B 1 329 ? 28.814 21.629 121.263 1.00 48.74 340 ARG B CA 1
ATOM 5544 C C . ARG B 1 329 ? 28.552 20.570 122.340 1.00 50.19 340 ARG B C 1
ATOM 5545 O O . ARG B 1 329 ? 27.523 19.891 122.317 1.00 46.45 340 ARG B O 1
ATOM 5547 N N . GLU B 1 330 ? 29.486 20.437 123.281 1.00 52.59 341 GLU B N 1
ATOM 5548 C CA . GLU B 1 330 ? 29.368 19.456 124.362 1.00 41.41 341 GLU B CA 1
ATOM 5549 C C . GLU B 1 330 ? 28.907 20.101 125.674 1.00 32.30 341 GLU B C 1
ATOM 5550 O O . GLU B 1 330 ? 29.184 21.273 125.927 1.00 36.38 341 GLU B O 1
ATOM 5552 N N . TYR B 1 331 ? 28.211 19.332 126.508 1.00 34.16 342 TYR B N 1
ATOM 5553 C CA . TYR B 1 331 ? 27.674 19.859 127.762 1.00 36.27 342 TYR B CA 1
ATOM 5554 C C . TYR B 1 331 ? 27.896 18.919 128.941 1.00 33.91 342 TYR B C 1
ATOM 5555 O O . TYR B 1 331 ? 28.057 17.712 128.777 1.00 33.51 342 TYR B O 1
ATOM 5564 N N . ARG B 1 332 ? 27.907 19.486 130.139 1.00 32.02 343 ARG B N 1
ATOM 5565 C CA . ARG B 1 332 ? 27.784 18.688 131.345 1.00 33.17 343 ARG B CA 1
ATOM 5566 C C . ARG B 1 332 ? 26.401 18.953 131.901 1.00 27.95 343 ARG B C 1
ATOM 5567 O O . ARG B 1 332 ? 26.002 20.098 132.067 1.00 27.14 343 ARG B O 1
ATOM 5575 N N . ILE B 1 333 ? 25.662 17.887 132.163 1.00 29.22 344 ILE B N 1
ATOM 5576 C CA . ILE B 1 333 ? 24.302 18.023 132.635 1.00 20.86 344 ILE B CA 1
ATOM 5577 C C . ILE B 1 333 ? 24.215 17.600 134.095 1.00 17.77 344 ILE B C 1
ATOM 5578 O O . ILE B 1 333 ? 24.470 16.446 134.427 1.00 27.69 344 ILE B O 1
ATOM 5583 N N . TYR B 1 334 ? 23.881 18.546 134.967 1.00 21.34 345 TYR B N 1
ATOM 5584 C CA . TYR B 1 334 ? 23.721 18.254 136.390 1.00 22.55 345 TYR B CA 1
ATOM 5585 C C . TYR B 1 334 ? 22.267 18.007 136.721 1.00 20.80 345 TYR B C 1
ATOM 5586 O O . TYR B 1 334 ? 21.401 18.771 136.325 1.00 18.78 345 TYR B O 1
ATOM 5595 N N . PHE B 1 335 ? 22.003 16.934 137.450 1.00 18.92 346 PHE B N 1
ATOM 5596 C CA . PHE B 1 335 ? 20.675 16.709 137.965 1.00 22.60 346 PHE B CA 1
ATOM 5597 C C . PHE B 1 335 ? 20.711 16.153 139.379 1.00 20.69 346 PHE B C 1
ATOM 5598 O O . PHE B 1 335 ? 21.717 15.611 139.831 1.00 21.32 346 PHE B O 1
ATOM 5606 N N . ILE B 1 336 ? 19.605 16.319 140.083 1.00 19.13 347 ILE B N 1
ATOM 5607 C CA . ILE B 1 336 ? 19.567 15.993 141.489 1.00 19.05 347 ILE B CA 1
ATOM 5608 C C . ILE B 1 336 ? 18.355 15.157 141.854 1.00 21.69 347 ILE B C 1
ATOM 5609 O O . ILE B 1 336 ? 17.321 15.195 141.185 1.00 22.52 347 ILE B O 1
ATOM 5614 N N . LYS B 1 337 ? 18.510 14.373 142.912 1.00 21.77 348 LYS B N 1
ATOM 5615 C CA . LYS B 1 337 ? 17.386 13.794 143.617 1.00 19.35 348 LYS B CA 1
ATOM 5616 C C . LYS B 1 337 ? 17.410 14.421 144.997 1.00 24.88 348 LYS B C 1
ATOM 5617 O O . LYS B 1 337 ? 18.244 15.285 145.276 1.00 23.94 348 LYS B O 1
ATOM 5623 N N . GLU B 1 338 ? 16.500 13.993 145.860 1.00 28.12 349 GLU B N 1
ATOM 5624 C CA . GLU B 1 338 ? 16.391 14.568 147.194 1.00 25.59 349 GLU B CA 1
ATOM 5625 C C . GLU B 1 338 ? 17.722 14.554 147.967 1.00 31.36 349 GLU B C 1
ATOM 5626 O O . GLU B 1 338 ? 18.029 15.495 148.702 1.00 30.92 349 GLU B O 1
ATOM 5632 N N . ASN B 1 339 ? 18.515 13.504 147.804 1.00 26.69 350 ASN B N 1
ATOM 5633 C CA . ASN B 1 339 ? 19.729 13.370 148.602 1.00 27.61 350 ASN B CA 1
ATOM 5634 C C . ASN B 1 339 ? 20.964 13.047 147.788 1.00 31.69 350 ASN B C 1
ATOM 5635 O O . ASN B 1 339 ? 21.934 12.527 148.336 1.00 34.64 350 ASN B O 1
ATOM 5640 N N . SER B 1 340 ? 20.943 13.342 146.490 1.00 25.25 351 SER B N 1
ATOM 5641 C CA . SER B 1 340 ? 22.080 12.983 145.643 1.00 20.90 351 SER B CA 1
ATOM 5642 C C . SER B 1 340 ? 22.272 13.876 144.435 1.00 26.92 351 SER B C 1
ATOM 5643 O O . SER B 1 340 ? 21.340 14.527 143.964 1.00 23.98 351 SER B O 1
ATOM 5646 N N . ILE B 1 341 ? 23.492 13.872 143.920 1.00 21.85 352 ILE B N 1
ATOM 5647 C CA . ILE B 1 341 ? 23.846 14.713 142.796 1.00 25.00 352 ILE B CA 1
ATOM 5648 C C . ILE B 1 341 ? 24.403 13.861 141.674 1.00 32.57 352 ILE B C 1
ATOM 5649 O O . ILE B 1 341 ? 25.265 13.008 141.891 1.00 30.66 352 ILE B O 1
ATOM 5654 N N . TYR B 1 342 ? 23.918 14.111 140.468 1.00 20.88 353 TYR B N 1
ATOM 5655 C CA . TYR B 1 342 ? 24.402 13.414 139.296 1.00 19.72 353 TYR B CA 1
ATOM 5656 C C . TYR B 1 342 ? 24.912 14.420 138.282 1.00 26.80 353 TYR B C 1
ATOM 5657 O O . TYR B 1 342 ? 24.484 15.575 138.262 1.00 28.67 353 TYR B O 1
ATOM 5666 N N . SER B 1 343 ? 25.829 13.977 137.439 1.00 23.69 354 SER B N 1
ATOM 5667 C CA . SER B 1 343 ? 26.208 14.749 136.274 1.00 30.55 354 SER B CA 1
ATOM 5668 C C . SER B 1 343 ? 26.362 13.774 135.118 1.00 23.32 354 SER B C 1
ATOM 5669 O O . SER B 1 343 ? 26.663 12.598 135.317 1.00 27.19 354 SER B O 1
ATOM 5672 N N . PHE B 1 344 ? 26.124 14.265 133.914 1.00 27.98 355 PHE B N 1
ATOM 5673 C CA . PHE B 1 344 ? 26.251 13.460 132.713 1.00 26.44 355 PHE B CA 1
ATOM 5674 C C . PHE B 1 344 ? 27.023 14.269 131.690 1.00 29.91 355 PHE B C 1
ATOM 5675 O O . PHE B 1 344 ? 26.700 15.428 131.425 1.00 25.88 355 PHE B O 1
ATOM 5683 N N . ASP B 1 345 ? 28.062 13.662 131.132 1.00 26.30 356 ASP B N 1
ATOM 5684 C CA . ASP B 1 345 ? 28.896 14.328 130.148 1.00 28.12 356 ASP B CA 1
ATOM 5685 C C . ASP B 1 345 ? 28.425 13.899 128.767 1.00 32.42 356 ASP B C 1
ATOM 5686 O O . ASP B 1 345 ? 28.412 12.717 128.460 1.00 32.86 356 ASP B O 1
ATOM 5691 N N . THR B 1 346 ? 28.026 14.855 127.938 1.00 29.53 357 THR B N 1
ATOM 5692 C CA . THR B 1 346 ? 27.475 14.533 126.624 1.00 31.41 357 THR B CA 1
ATOM 5693 C C . THR B 1 346 ? 28.517 13.925 125.678 1.00 40.59 357 THR B C 1
ATOM 5694 O O . THR B 1 346 ? 28.163 13.187 124.757 1.00 32.97 357 THR B O 1
ATOM 5698 N N . LYS B 1 347 ? 29.794 14.228 125.914 1.00 32.13 358 LYS B N 1
ATOM 5699 C CA . LYS B 1 347 ? 30.883 13.705 125.081 1.00 46.09 358 LYS B CA 1
ATOM 5700 C C . LYS B 1 347 ? 31.169 12.238 125.398 1.00 44.84 358 LYS B C 1
ATOM 5701 O O . LYS B 1 347 ? 31.063 11.371 124.534 1.00 48.13 358 LYS B O 1
ATOM 5707 N N . SER B 1 348 ? 31.528 11.975 126.650 1.00 42.09 359 SER B N 1
ATOM 5708 C CA . SER B 1 348 ? 31.888 10.638 127.099 1.00 39.90 359 SER B CA 1
ATOM 5709 C C . SER B 1 348 ? 30.647 9.790 127.306 1.00 45.34 359 SER B C 1
ATOM 5710 O O . SER B 1 348 ? 30.695 8.563 127.200 1.00 49.96 359 SER B O 1
ATOM 5713 N N . LYS B 1 349 ? 29.538 10.457 127.613 1.00 40.47 360 LYS B N 1
ATOM 5714 C CA . LYS B 1 349 ? 28.287 9.783 127.946 1.00 36.66 360 LYS B CA 1
ATOM 5715 C C . LYS B 1 349 ? 28.429 9.080 129.290 1.00 35.71 360 LYS B C 1
ATOM 5716 O O . LYS B 1 349 ? 27.666 8.184 129.644 1.00 34.16 360 LYS B O 1
ATOM 5722 N N . GLN B 1 350 ? 29.417 9.535 130.047 1.00 42.63 361 GLN B N 1
ATOM 5723 C CA . GLN B 1 350 ? 29.670 9.034 131.385 1.00 41.07 361 GLN B CA 1
ATOM 5724 C C . GLN B 1 350 ? 28.806 9.766 132.401 1.00 39.75 361 GLN B C 1
ATOM 5725 O O . GLN B 1 350 ? 28.727 10.994 132.406 1.00 31.90 361 GLN B O 1
ATOM 5731 N N . THR B 1 351 ? 28.158 8.999 133.262 1.00 37.12 362 THR B N 1
ATOM 5732 C CA . THR B 1 351 ? 27.384 9.556 134.349 1.00 37.05 362 THR B CA 1
ATOM 5733 C C . THR B 1 351 ? 28.148 9.347 135.643 1.00 45.59 362 THR B C 1
ATOM 5734 O O . THR B 1 351 ? 28.666 8.258 135.892 1.00 51.52 362 THR B O 1
ATOM 5738 N N . ARG B 1 352 ? 28.230 10.399 136.453 1.00 43.80 363 ARG B N 1
ATOM 5739 C CA . ARG B 1 352 ? 28.810 10.308 137.788 1.00 37.56 363 ARG B CA 1
ATOM 5740 C C . ARG B 1 352 ? 27.764 10.695 138.826 1.00 41.87 363 ARG B C 1
ATOM 5741 O O . ARG B 1 352 ? 26.842 11.462 138.540 1.00 36.47 363 ARG B O 1
ATOM 5749 N N . SER B 1 353 ? 27.892 10.150 140.029 1.00 34.70 364 SER B N 1
ATOM 5750 C CA . SER B 1 353 ? 26.953 10.480 141.092 1.00 34.31 364 SER B CA 1
ATOM 5751 C C . SER B 1 353 ? 27.658 10.695 142.416 1.00 42.33 364 SER B C 1
ATOM 5752 O O . SER B 1 353 ? 28.866 10.487 142.538 1.00 44.46 364 SER B O 1
ATOM 5755 N N . SER B 1 354 ? 26.885 11.118 143.404 1.00 38.91 365 SER B N 1
ATOM 5756 C CA . SER B 1 354 ? 27.406 11.369 144.733 1.00 42.36 365 SER B CA 1
ATOM 5757 C C . SER B 1 354 ? 26.234 11.583 145.673 1.00 44.87 365 SER B C 1
ATOM 5758 O O . SER B 1 354 ? 25.277 12.284 145.336 1.00 33.23 365 SER B O 1
ATOM 5761 N N . GLN B 1 355 ? 26.298 10.962 146.844 1.00 37.69 366 GLN B N 1
ATOM 5762 C CA . GLN B 1 355 ? 25.284 11.179 147.857 1.00 35.44 366 GLN B CA 1
ATOM 5763 C C . GLN B 1 355 ? 25.656 12.416 148.658 1.00 41.15 366 GLN B C 1
ATOM 5764 O O . GLN B 1 355 ? 26.833 12.747 148.792 1.00 44.75 366 GLN B O 1
ATOM 5770 N N . VAL B 1 356 ? 24.650 13.113 149.168 1.00 28.62 367 VAL B N 1
ATOM 5771 C CA . VAL B 1 356 ? 24.894 14.274 150.001 1.00 31.54 367 VAL B CA 1
ATOM 5772 C C . VAL B 1 356 ? 23.967 14.168 151.195 1.00 40.71 367 VAL B C 1
ATOM 5773 O O . VAL B 1 356 ? 22.914 13.537 151.117 1.00 38.98 367 VAL B O 1
ATOM 5777 N N . ASP B 1 357 ? 24.362 14.768 152.307 1.00 40.90 368 ASP B N 1
ATOM 5778 C CA . ASP B 1 357 ? 23.576 14.651 153.525 1.00 43.17 368 ASP B CA 1
ATOM 5779 C C . ASP B 1 357 ? 22.376 15.600 153.498 1.00 53.05 368 ASP B C 1
ATOM 5780 O O . ASP B 1 357 ? 21.401 15.414 154.226 1.00 64.82 368 ASP B O 1
ATOM 5785 N N . ALA B 1 358 ? 22.443 16.605 152.636 1.00 44.78 369 ALA B N 1
ATOM 5786 C CA . ALA B 1 358 ? 21.419 17.640 152.594 1.00 38.61 369 ALA B CA 1
ATOM 5787 C C . ALA B 1 358 ? 20.165 17.226 151.821 1.00 40.05 369 ALA B C 1
ATOM 5788 O O . ALA B 1 358 ? 20.152 16.207 151.126 1.00 32.10 369 ALA B O 1
ATOM 5790 N N . ARG B 1 359 ? 19.106 18.019 151.968 1.00 27.87 370 ARG B N 1
ATOM 5791 C CA . ARG B 1 359 ? 17.898 17.853 151.164 1.00 31.46 370 ARG B CA 1
ATOM 5792 C C . ARG B 1 359 ? 17.915 18.863 150.016 1.00 21.73 370 ARG B C 1
ATOM 5793 O O . ARG B 1 359 ? 17.739 20.072 150.226 1.00 22.15 370 ARG B O 1
ATOM 5801 N N . LEU B 1 360 ? 18.152 18.358 148.812 1.00 25.91 371 LEU B N 1
ATOM 5802 C CA . LEU B 1 360 ? 18.343 19.199 147.638 1.00 20.42 371 LEU B CA 1
ATOM 5803 C C . LEU B 1 360 ? 17.022 19.685 147.045 1.00 22.21 371 LEU B C 1
ATOM 5804 O O . LEU B 1 360 ? 16.050 18.929 146.966 1.00 21.36 371 LEU B O 1
ATOM 5809 N N . PHE B 1 361 ? 17.004 20.946 146.623 1.00 19.33 372 PHE B N 1
ATOM 5810 C CA . PHE B 1 361 ? 15.826 21.543 145.999 1.00 22.13 372 PHE B CA 1
ATOM 5811 C C . PHE B 1 361 ? 16.065 21.756 144.497 1.00 23.04 372 PHE B C 1
ATOM 5812 O O . PHE B 1 361 ? 15.192 21.500 143.666 1.00 16.20 372 PHE B O 1
ATOM 5820 N N . SER B 1 362 ? 17.260 22.221 144.154 1.00 18.52 373 SER B N 1
ATOM 5821 C CA . SER B 1 362 ? 17.592 22.472 142.760 1.00 16.99 373 SER B CA 1
ATOM 5822 C C . SER B 1 362 ? 19.079 22.605 142.550 1.00 23.12 373 SER B C 1
ATOM 5823 O O . SER B 1 362 ? 19.850 22.746 143.503 1.00 21.04 373 SER B O 1
ATOM 5826 N N . VAL B 1 363 ? 19.471 22.561 141.284 1.00 22.74 374 VAL B N 1
ATOM 5827 C CA . VAL B 1 363 ? 20.821 22.895 140.880 1.00 19.01 374 VAL B CA 1
ATOM 5828 C C . VAL B 1 363 ? 20.691 23.970 139.817 1.00 30.72 374 VAL B C 1
ATOM 5829 O O . VAL B 1 363 ? 19.914 23.831 138.873 1.00 20.60 374 VAL B O 1
ATOM 5833 N N . MET B 1 364 ? 21.428 25.060 139.983 1.00 17.43 375 MET B N 1
ATOM 5834 C CA . MET B 1 364 ? 21.370 26.152 139.016 1.00 18.40 375 MET B CA 1
ATOM 5835 C C . MET B 1 364 ? 22.781 26.577 138.633 1.00 24.07 375 MET B C 1
ATOM 5836 O O . MET B 1 364 ? 23.657 26.704 139.490 1.00 24.83 375 MET B O 1
ATOM 5841 N N . VAL B 1 365 ? 23.015 26.771 137.346 1.00 21.28 376 VAL B N 1
ATOM 5842 C CA . VAL B 1 365 ? 24.383 27.000 136.902 1.00 22.96 376 VAL B CA 1
ATOM 5843 C C . VAL B 1 365 ? 24.681 28.452 136.546 1.00 20.83 376 VAL B C 1
ATOM 5844 O O . VAL B 1 365 ? 24.023 29.048 135.703 1.00 26.54 376 VAL B O 1
ATOM 5848 N N . THR B 1 366 ? 25.686 29.010 137.211 1.00 22.46 377 THR B N 1
ATOM 5849 C CA . THR B 1 366 ? 26.232 30.303 136.830 1.00 20.88 377 THR B CA 1
ATOM 5850 C C . THR B 1 366 ? 27.550 30.029 136.095 1.00 40.27 377 THR B C 1
ATOM 5851 O O . THR B 1 366 ? 27.544 29.438 135.013 1.00 35.88 377 THR B O 1
ATOM 5855 N N . SER B 1 367 ? 28.672 30.442 136.679 1.00 29.92 378 SER B N 1
ATOM 5856 C CA . SER B 1 367 ? 29.978 30.033 136.175 1.00 47.09 378 SER B CA 1
ATOM 5857 C C . SER B 1 367 ? 30.278 28.646 136.724 1.00 42.82 378 SER B C 1
ATOM 5858 O O . SER B 1 367 ? 31.137 27.927 136.211 1.00 38.89 378 SER B O 1
ATOM 5861 N N . LYS B 1 3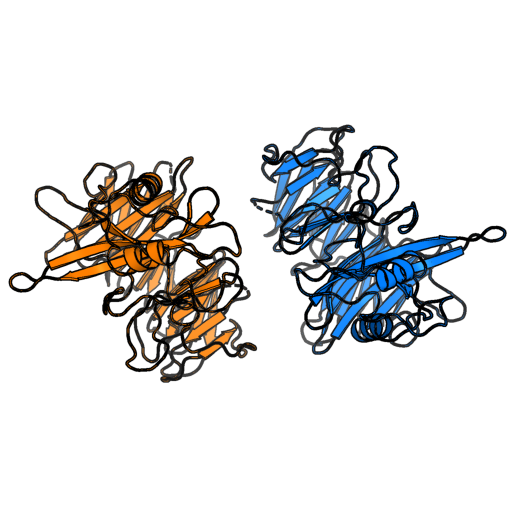68 ? 29.553 28.279 137.776 1.00 36.17 379 LYS B N 1
ATOM 5862 C CA . LYS B 1 368 ? 29.658 26.950 138.360 1.00 34.79 379 LYS B CA 1
ATOM 5863 C C . LYS B 1 368 ? 28.275 26.428 138.731 1.00 30.95 379 LYS B C 1
ATOM 5864 O O . LYS B 1 368 ? 27.314 27.193 138.780 1.00 28.13 379 LYS B O 1
ATOM 5870 N N . PRO B 1 369 ? 28.171 25.120 138.988 1.00 27.15 380 PRO B N 1
ATOM 5871 C CA . PRO B 1 369 ? 26.925 24.533 139.487 1.00 31.02 380 PRO B CA 1
ATOM 5872 C C . PRO B 1 369 ? 26.676 24.961 140.927 1.00 22.82 380 PRO B C 1
ATOM 5873 O O . PRO B 1 369 ? 27.566 24.836 141.767 1.00 25.17 380 PRO B O 1
ATOM 5877 N N . LEU B 1 370 ? 25.482 25.469 141.199 1.00 22.33 381 LEU B N 1
ATOM 5878 C CA . LEU B 1 370 ? 25.081 25.778 142.559 1.00 20.72 381 LEU B CA 1
ATOM 5879 C C . LEU B 1 370 ? 23.997 24.810 142.988 1.00 23.83 381 LEU B C 1
ATOM 5880 O O . LEU B 1 370 ? 22.985 24.634 142.308 1.00 21.05 381 LEU B O 1
ATOM 5885 N N . PHE B 1 371 ? 24.221 24.165 144.119 1.00 22.59 382 PHE B N 1
ATOM 5886 C CA . PHE B 1 371 ? 23.258 23.220 144.642 1.00 19.22 382 PHE B CA 1
ATOM 5887 C C . PHE B 1 371 ? 22.546 23.845 145.824 1.00 26.16 382 PHE B C 1
ATOM 5888 O O . PHE B 1 371 ? 23.161 24.149 146.848 1.00 24.54 382 PHE B O 1
ATOM 5896 N N . ILE B 1 372 ? 21.251 24.071 145.658 1.00 20.39 383 ILE B N 1
ATOM 5897 C CA . ILE B 1 372 ? 20.458 24.734 146.679 1.00 14.19 383 ILE B CA 1
ATOM 5898 C C . ILE B 1 372 ? 19.732 23.706 147.522 1.00 21.34 383 ILE B C 1
ATOM 5899 O O . ILE B 1 372 ? 18.969 22.888 147.012 1.00 21.03 383 ILE B O 1
ATOM 5904 N N . ALA B 1 373 ? 19.965 23.758 148.823 1.00 20.38 384 ALA B N 1
ATOM 5905 C CA . ALA B 1 373 ? 19.425 22.754 149.720 1.00 18.28 384 ALA B CA 1
ATOM 5906 C C . ALA B 1 373 ? 18.932 23.406 150.990 1.00 22.19 384 ALA B C 1
ATOM 5907 O O . ALA B 1 373 ? 19.152 24.598 151.209 1.00 20.15 384 ALA B O 1
ATOM 5909 N N . ASP B 1 374 ? 18.266 22.608 151.821 1.00 21.05 385 ASP B N 1
ATOM 5910 C CA . ASP B 1 374 ? 17.752 23.078 153.093 1.00 17.02 385 ASP B CA 1
ATOM 5911 C C . ASP B 1 374 ? 18.848 23.707 153.955 1.00 18.69 385 ASP B C 1
ATOM 5912 O O . ASP B 1 374 ? 18.585 24.647 154.705 1.00 21.88 385 ASP B O 1
ATOM 5917 N N . ILE B 1 375 ? 20.075 23.209 153.824 1.00 18.46 386 ILE B N 1
ATOM 5918 C CA . ILE B 1 375 ? 21.181 23.701 154.652 1.00 25.63 386 ILE B CA 1
ATOM 5919 C C . ILE B 1 375 ? 21.882 24.939 154.097 1.00 27.69 386 ILE B C 1
ATOM 5920 O O . ILE B 1 375 ? 22.663 25.578 154.803 1.00 24.91 386 ILE B O 1
ATOM 5925 N N . GLY B 1 376 ? 21.630 25.271 152.833 1.00 24.52 387 GLY B N 1
ATOM 5926 C CA . GLY B 1 376 ? 22.316 26.397 152.215 1.00 17.34 387 GLY B CA 1
ATOM 5927 C C . GLY B 1 376 ? 22.676 26.203 150.750 1.00 22.04 387 GLY B C 1
ATOM 5928 O O . GLY B 1 376 ? 22.002 25.467 150.029 1.00 23.47 387 GLY B O 1
ATOM 5929 N N . ILE B 1 377 ? 23.740 26.871 150.306 1.00 19.29 388 ILE B N 1
ATOM 5930 C CA . ILE B 1 377 ? 24.110 26.872 148.893 1.00 16.83 388 ILE B CA 1
ATOM 5931 C C . ILE B 1 377 ? 25.443 26.170 148.671 1.00 26.31 388 ILE B C 1
ATOM 5932 O O . ILE B 1 377 ? 26.481 26.618 149.163 1.00 19.80 388 ILE B O 1
ATOM 5937 N N . GLY B 1 378 ? 25.414 25.076 147.920 1.00 23.03 389 GLY B N 1
ATOM 5938 C CA . GLY B 1 378 ? 26.620 24.319 147.626 1.00 24.12 389 GLY B CA 1
ATOM 5939 C C . GLY B 1 378 ? 27.259 24.715 146.309 1.00 27.74 389 GLY B C 1
ATOM 5940 O O . GLY B 1 378 ? 26.640 24.595 145.254 1.00 28.15 389 GLY B O 1
ATOM 5941 N N . VAL B 1 379 ? 28.498 25.190 146.362 1.00 24.37 390 VAL B N 1
ATOM 5942 C CA . VAL B 1 379 ? 29.214 25.594 145.155 1.00 26.42 390 VAL B CA 1
ATOM 5943 C C . VAL B 1 379 ? 30.100 24.450 144.638 1.00 39.05 390 VAL B C 1
ATOM 5944 O O . VAL B 1 379 ? 30.953 23.948 145.370 1.00 33.17 390 VAL B O 1
ATOM 5948 N N . GLY B 1 380 ? 29.879 24.021 143.394 1.00 30.91 391 GLY B N 1
ATOM 5949 C CA . GLY B 1 380 ? 30.741 23.033 142.753 1.00 38.11 391 GLY B CA 1
ATOM 5950 C C . GLY B 1 380 ? 30.373 21.566 142.960 1.00 51.99 391 GLY B C 1
ATOM 5951 O O . GLY B 1 380 ? 29.578 21.230 143.848 1.00 40.12 391 GLY B O 1
ATOM 5952 N N . MET B 1 381 ? 30.966 20.692 142.141 1.00 61.85 392 MET B N 1
ATOM 5953 C CA . MET B 1 381 ? 30.691 19.252 142.189 1.00 63.93 392 MET B CA 1
ATOM 5954 C C . MET B 1 381 ? 31.647 18.527 143.149 1.00 63.19 392 MET B C 1
ATOM 5955 O O . MET B 1 381 ? 32.786 18.959 143.348 1.00 54.03 392 MET B O 1
ATOM 5960 N N . PRO B 1 382 ? 31.171 17.433 143.769 1.00 71.15 393 PRO B N 1
ATOM 5961 C CA . PRO B 1 382 ? 31.982 16.555 144.623 1.00 64.48 393 PRO B CA 1
ATOM 5962 C C . PRO B 1 382 ? 32.559 15.362 143.856 1.00 72.35 393 PRO B C 1
ATOM 5963 O O . PRO B 1 382 ? 32.954 14.344 144.439 1.00 65.32 393 PRO B O 1
#

Secondary structure (DSSP, 8-state):
--EEEE-SS-----EEEEETTEEEEE-BSEEEEEETTEEEEEE--SS-BEEEEEE---EEEEE-GGGS-EEEETTSPBPTT--EEEEE-SSS----EEEETTEEEE-S-SSTTPPP--EE-SBTTBS-EEPPTTSS-TT--SEEEEEEETTEEEEEEEEEEEE-SSS-EEEEEEEEEETT----SSGGGTTB-SS-EEEEE--EETTEE--EEEEEEEEE-SS-EEEEEEEE-SSSEEEEEEEEHHHHHHHHHHPPBTT--SPPPSSPTT----TTPPPPHHHHHHHHH--EEEEEEPPGGGS-SEEEETT--EEEEEE-SSSTT-EEEEEEETTEEEEEETTT--EEEEE-SS-EEEEEESSSEEEEETTEEEES---/-EEEE-SS---EEEEEEETTEEEEEEBSEEEEEETTEEEEEE--SS-BEEEEE---EEEE-TTTS-EEEETTSPBPTT--EEEEE-SSS----EEEETTEEEE---SSTT-----EE-SBTTBS-EEPPTTSS-TT--SEEEEEEETTEEEEEEEEEEEE-SSS-EEEEEEEEEETT---SSSTTTTTB-SS-EEEEE--EETTEE--EEEEEEEEE-SS-EEEEEEEE-SSSEEEEEEEEHHHHHHHHHHPPBTT--SPPPSSPTT----TT----HHHHHHHHH--EEEEEEPPGGGS-SEEEETT--EEEEEE---EEEEEEETTEEEEEETTT--EEEEE-SS-EEEEEESSSEEEEETTEEEES--

Organism: Vaccinia virus (strain Copenhagen) (NCBI:txid10249)

B-factor: mean 26.74, std 13.26, range [3.65, 100.87]

Sequence (750 aa):
SIEWHKFETSEEIISTYLLDDVLYTGVNGAVYTFSNNKLNKTGLTNNNYITTSIKVKDTLVCGTNNGNPKCWKIDGSDDPKHRGRGYAPYQNSKVTIISYNECVLSDINISKEGIKRWRRFDGPCGYDLYTADNVIPKDGLRGAFVDKDGTYDKVYILFTDTIGSKRIVKIPYIAQMCLNDEGGPSSLSSHRWSTFLKVELECDIDGRSYRQIIHSRTIKTDNDTILYVFFDSPYSKSALCTYSMNTIKQSFSTSKLEGYTKQLPSPAPGICLPAGKVVSHTTFEVIEKYNVLDDIIKPLSNQPIFEGPSGVKWFDIKEKENEHREYRIYFIKENSIYSFDTKSKQTRSSQVDARLFSVMVTSKPLFIADIGIGVGMPQIEWHKFETSEEIISTYLLDDVLYTGVNGAVYTFSNNKLNKTGLTNNNYITTSIKDTLVCGTNNGNPKCWKIDGSDDPKHRGRGYAPYQNSKVTIISYNECVLSDINISKEGIKRWRRFDGPCGYDLYTADNVIPKDGLRGAFVDKDGTYDKVYILFTDTIGSKRIVKIPYIAQMCLNDEGGPSSLSSHRWSTFLKVELECDIDGRSYRQIIHSRTIKTDNDTILYVFFDSPYSKSALCTYSMNTIKQSFSTSKLEGYTKQLPSPAPGICLPAGKVVSHTTFEVIEKYNVLDDIIKPLSNQPIFEGPSGVKWFDIKEKREYRIYFIKENSIYSFDTKSKQTRSSQVDARLFSVMVTSKPLFIADIGIGVGMP